Protein AF-K2B8T6-F1 (afdb_monomer)

pLDDT: mean 72.94, std 23.55, range [27.91, 97.5]

Structure (mmCIF, N/CA/C/O backbone):
data_AF-K2B8T6-F1
#
_entry.id   AF-K2B8T6-F1
#
loop_
_atom_site.group_PDB
_atom_site.id
_atom_site.type_symbol
_atom_site.label_atom_id
_atom_site.label_alt_id
_atom_site.label_comp_id
_atom_site.label_asym_id
_atom_site.label_entity_id
_atom_site.label_seq_id
_atom_site.pdbx_PDB_ins_code
_atom_site.Cartn_x
_atom_site.Cartn_y
_atom_site.Cartn_z
_atom_site.occupancy
_atom_site.B_iso_or_equiv
_atom_site.auth_seq_id
_atom_site.auth_comp_id
_atom_site.auth_asym_id
_atom_site.auth_atom_id
_atom_site.pdbx_PDB_model_num
ATOM 1 N N . MET A 1 1 ? 3.928 -25.635 109.447 1.00 56.16 1 MET A N 1
ATOM 2 C CA . MET A 1 1 ? 3.605 -24.263 108.977 1.00 56.16 1 MET A CA 1
ATOM 3 C C . MET A 1 1 ? 2.551 -24.234 107.854 1.00 56.16 1 MET A C 1
ATOM 5 O O . MET A 1 1 ? 1.618 -23.451 107.964 1.00 56.16 1 MET A O 1
ATOM 9 N N . LYS A 1 2 ? 2.599 -25.131 106.851 1.00 58.69 2 LYS A N 1
ATOM 10 C CA . LYS A 1 2 ? 1.596 -25.251 105.760 1.00 58.69 2 LYS A CA 1
ATOM 11 C C . LYS A 1 2 ? 0.134 -25.447 106.224 1.00 58.69 2 LYS A C 1
ATOM 13 O O . LYS A 1 2 ? -0.765 -24.775 105.737 1.00 58.69 2 LYS A O 1
ATOM 18 N N . GLN A 1 3 ? -0.096 -26.276 107.242 1.00 55.69 3 GLN A N 1
ATOM 19 C CA . GLN A 1 3 ? -1.447 -26.625 107.721 1.00 55.69 3 GLN A CA 1
ATOM 20 C C . GLN A 1 3 ? -2.168 -25.484 108.472 1.00 55.69 3 GLN A C 1
ATOM 22 O O . GLN A 1 3 ? -3.392 -25.459 108.568 1.00 55.69 3 GLN A O 1
ATOM 27 N N . LYS A 1 4 ? -1.417 -24.497 108.982 1.00 58.03 4 LYS A N 1
ATOM 28 C CA . LYS A 1 4 ? -1.983 -23.326 109.674 1.00 58.03 4 LYS A CA 1
ATOM 29 C C . LYS A 1 4 ? -2.443 -22.246 108.681 1.00 58.03 4 LYS A C 1
ATOM 31 O O . LYS A 1 4 ? -3.347 -21.484 108.999 1.00 58.03 4 LYS A O 1
ATOM 36 N N . ILE A 1 5 ? -1.874 -22.229 107.470 1.00 63.88 5 ILE A N 1
ATOM 37 C CA . ILE A 1 5 ? -2.234 -21.293 106.394 1.00 63.88 5 ILE A CA 1
ATOM 38 C C . ILE A 1 5 ? -3.518 -21.749 105.676 1.00 63.88 5 ILE A C 1
ATOM 40 O O . ILE A 1 5 ? -4.395 -20.925 105.423 1.00 63.88 5 ILE A O 1
ATOM 44 N N . GLU A 1 6 ? -3.714 -23.054 105.452 1.00 61.19 6 GLU A N 1
ATOM 45 C CA . GLU A 1 6 ? -4.960 -23.570 104.848 1.00 61.19 6 GLU A CA 1
ATOM 46 C C . GLU A 1 6 ? -6.202 -23.355 105.727 1.00 61.19 6 GLU A C 1
ATOM 48 O O . GLU A 1 6 ? -7.289 -23.071 105.216 1.00 61.19 6 GLU A O 1
ATOM 53 N N . ASN A 1 7 ? -6.052 -23.399 107.053 1.00 58.72 7 ASN A N 1
ATOM 54 C CA . ASN A 1 7 ? -7.167 -23.152 107.969 1.00 58.72 7 ASN A CA 1
ATOM 55 C C . ASN A 1 7 ? -7.559 -21.669 108.061 1.00 58.72 7 ASN A C 1
ATOM 57 O O . ASN A 1 7 ? -8.730 -21.368 108.289 1.00 58.72 7 ASN A O 1
ATOM 61 N N . ILE A 1 8 ? -6.635 -20.735 107.814 1.00 60.69 8 ILE A N 1
ATOM 62 C CA . ILE A 1 8 ? -6.958 -19.299 107.751 1.00 60.69 8 ILE A CA 1
ATOM 63 C C . ILE A 1 8 ? -7.673 -18.962 106.433 1.00 60.69 8 ILE A C 1
ATOM 65 O O . ILE A 1 8 ? -8.605 -18.156 106.429 1.00 60.69 8 ILE A O 1
ATOM 69 N N . LEU A 1 9 ? -7.327 -19.638 105.331 1.00 58.38 9 LEU A N 1
ATOM 70 C CA . LEU A 1 9 ? -7.997 -19.445 104.040 1.00 58.38 9 LEU A CA 1
ATOM 71 C C . LEU A 1 9 ? -9.399 -20.080 103.986 1.00 58.38 9 LEU A C 1
ATOM 73 O O . LEU A 1 9 ? -10.297 -19.508 103.369 1.00 58.38 9 LEU A O 1
ATOM 77 N N . LYS A 1 10 ? -9.645 -21.205 104.677 1.00 56.28 10 LYS A N 1
ATOM 78 C CA . LYS A 1 10 ? -10.992 -21.810 104.752 1.00 56.28 10 LYS A CA 1
ATOM 79 C C . LYS A 1 10 ? -11.953 -21.074 105.693 1.00 56.28 10 LYS A C 1
ATOM 81 O O . LYS A 1 10 ? -13.145 -21.011 105.402 1.00 56.28 10 LYS A O 1
ATOM 86 N N . LYS A 1 11 ? -11.469 -20.471 106.787 1.00 51.09 11 LYS A N 1
ATOM 87 C CA . LYS A 1 11 ? -12.343 -19.847 107.804 1.00 51.09 11 LYS A CA 1
ATOM 88 C C . LYS A 1 11 ? -12.866 -18.454 107.428 1.00 51.09 11 LYS A C 1
ATOM 90 O O . LYS A 1 11 ? -13.763 -17.943 108.087 1.00 51.09 11 LYS A O 1
ATOM 95 N N . LYS A 1 12 ? -12.375 -17.856 106.337 1.00 51.75 12 LYS A N 1
ATOM 96 C CA . LYS A 1 12 ? -12.864 -16.565 105.817 1.00 51.75 12 LYS A CA 1
ATOM 97 C C . LYS A 1 12 ? -13.976 -16.697 104.763 1.00 51.75 12 LYS A C 1
ATOM 99 O O . LYS A 1 12 ? -14.289 -15.719 104.090 1.00 51.75 12 LYS A O 1
ATOM 104 N N . LYS A 1 13 ? -14.566 -17.892 104.594 1.00 55.50 13 LYS A N 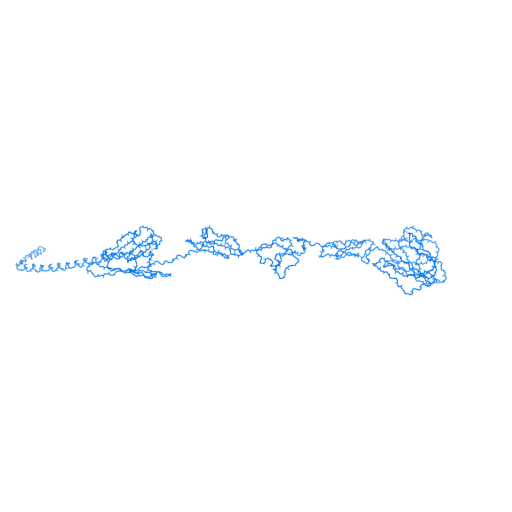1
ATOM 105 C CA . LYS A 1 13 ? -15.490 -18.205 103.485 1.00 55.50 13 LYS A CA 1
ATOM 106 C C . LYS A 1 13 ? -16.989 -18.219 103.829 1.00 55.50 13 LYS A C 1
ATOM 108 O O . LYS A 1 13 ? -17.782 -18.549 102.957 1.00 55.50 13 LYS A O 1
ATOM 113 N N . SER A 1 14 ? -17.402 -17.813 105.033 1.00 56.81 14 SER A N 1
ATOM 114 C CA . SER A 1 14 ? -18.827 -17.646 105.383 1.00 56.81 14 SER A CA 1
ATOM 115 C C . SER A 1 14 ? -19.121 -16.250 105.941 1.00 56.81 14 SER A C 1
ATOM 117 O O . SER A 1 14 ? -19.655 -16.085 107.036 1.00 56.81 14 SER A O 1
ATOM 119 N N . LEU A 1 15 ? -18.741 -15.211 105.198 1.00 60.00 15 LEU A N 1
ATOM 120 C CA . LEU A 1 15 ? -19.350 -13.899 105.399 1.00 60.00 15 LEU A CA 1
ATOM 121 C C . LEU A 1 15 ? -20.827 -14.029 105.024 1.00 60.00 15 LEU A C 1
ATOM 123 O O . LEU A 1 15 ? -21.130 -14.345 103.874 1.00 60.00 15 LEU A O 1
ATOM 127 N N . ASN A 1 16 ? -21.705 -13.832 106.013 1.00 61.41 16 ASN A N 1
ATOM 128 C CA . ASN A 1 16 ? -23.156 -13.722 105.875 1.00 61.41 16 ASN A CA 1
ATOM 129 C C . ASN A 1 16 ? -23.504 -12.892 104.637 1.00 61.41 16 ASN A C 1
ATOM 131 O O . ASN A 1 16 ? -23.511 -11.660 104.679 1.00 61.41 16 ASN A O 1
ATOM 135 N N . ARG A 1 17 ? -23.793 -13.572 103.526 1.00 63.50 17 ARG A N 1
ATOM 136 C CA . ARG A 1 17 ? -24.399 -12.936 102.367 1.00 63.50 17 ARG A CA 1
ATOM 137 C C . ARG A 1 17 ? -25.838 -12.671 102.768 1.00 63.50 17 ARG A C 1
ATOM 139 O O . ARG A 1 17 ? -2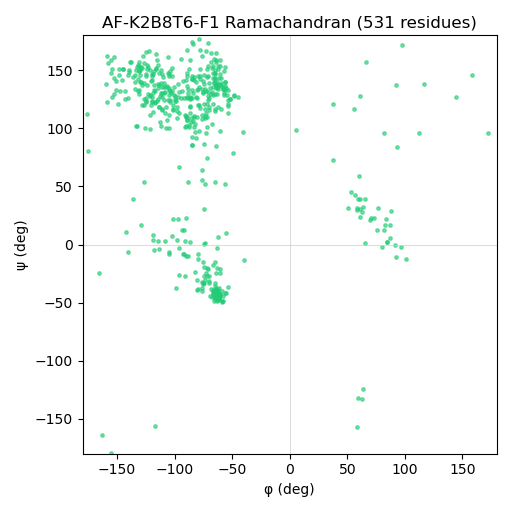6.665 -13.575 102.732 1.00 63.50 17 ARG A O 1
ATOM 146 N N . LYS A 1 18 ? -26.102 -11.450 103.232 1.00 70.06 18 LYS A N 1
ATOM 147 C CA . LYS A 1 18 ? -27.466 -10.939 103.336 1.00 70.06 18 LYS A CA 1
ATOM 148 C C . LYS A 1 18 ? -28.072 -11.104 101.943 1.00 70.06 18 LYS A C 1
ATOM 150 O O . LYS A 1 18 ? -27.550 -10.540 100.984 1.00 70.06 18 LYS A O 1
ATOM 155 N N . GLY A 1 19 ? -29.063 -11.986 101.821 1.00 78.50 19 GLY A N 1
ATOM 156 C CA . GLY A 1 19 ? -29.837 -12.100 100.592 1.00 78.50 19 GLY A CA 1
ATOM 157 C C . GLY A 1 19 ? -30.457 -10.744 100.276 1.00 78.50 19 GLY A C 1
ATOM 158 O O . GLY A 1 19 ? -30.733 -9.967 101.191 1.00 78.50 19 GLY A O 1
ATOM 159 N N . PHE A 1 20 ? -30.634 -10.454 98.992 1.00 82.88 20 PHE A N 1
ATOM 160 C CA . PHE A 1 20 ? -31.332 -9.247 98.572 1.00 82.88 20 PHE A CA 1
ATOM 161 C C . PHE A 1 20 ? -32.743 -9.249 99.158 1.00 82.88 20 PHE A C 1
ATOM 163 O O . PHE A 1 20 ? -33.442 -10.266 99.124 1.00 82.88 20 PHE A O 1
ATOM 170 N N . SER A 1 21 ? -33.148 -8.115 99.712 1.00 88.94 21 SER A N 1
ATOM 171 C CA . SER A 1 21 ? -34.533 -7.902 100.099 1.00 88.94 21 SER A CA 1
ATOM 172 C C . SER A 1 21 ? -35.421 -7.908 98.847 1.00 88.94 21 SER A C 1
ATOM 174 O O . SER A 1 21 ? -34.989 -7.547 97.751 1.00 88.94 21 SER A O 1
ATOM 176 N N . LEU A 1 22 ? -36.677 -8.330 98.995 1.00 88.75 22 LEU A N 1
ATOM 177 C CA . LEU A 1 22 ? -37.644 -8.375 97.891 1.00 88.75 22 LEU A CA 1
ATOM 178 C C . LEU A 1 22 ? -37.806 -7.024 97.145 1.00 88.75 22 LEU A C 1
ATOM 180 O O . LEU A 1 22 ? -37.933 -7.040 95.921 1.00 88.75 22 LEU A O 1
ATOM 184 N N . PRO A 1 23 ? -37.752 -5.850 97.811 1.00 91.94 23 PRO A N 1
ATOM 185 C CA . PRO A 1 23 ? -37.731 -4.564 97.114 1.00 91.94 23 PRO A CA 1
ATOM 186 C C . PRO A 1 23 ? -36.482 -4.354 96.243 1.00 91.94 23 PRO A C 1
ATOM 188 O O . PRO A 1 23 ? -36.596 -3.836 95.135 1.00 91.94 23 PRO A O 1
ATOM 191 N N . GLU A 1 24 ? -35.299 -4.779 96.700 1.00 91.44 24 GLU A N 1
ATOM 192 C CA . GLU A 1 24 ? -34.047 -4.643 95.936 1.00 91.44 24 GLU A CA 1
ATOM 193 C C . GLU A 1 24 ? -34.061 -5.502 94.668 1.00 91.44 24 GLU A C 1
ATOM 195 O O . GLU A 1 24 ? -33.614 -5.044 93.615 1.00 91.44 24 GLU A O 1
ATOM 200 N N . THR A 1 25 ? -34.611 -6.720 94.726 1.00 94.00 25 THR A N 1
ATOM 201 C CA . THR A 1 25 ? -34.745 -7.565 93.529 1.00 94.00 25 THR A CA 1
ATOM 202 C C . THR A 1 25 ? -35.752 -6.996 92.534 1.00 94.00 25 THR A C 1
ATOM 204 O O . THR A 1 25 ? -35.485 -7.025 91.334 1.00 94.00 25 THR A O 1
ATOM 207 N N . LEU A 1 26 ? -36.867 -6.423 92.997 1.00 94.69 26 LEU A N 1
ATOM 208 C CA . LEU A 1 26 ? -37.862 -5.802 92.117 1.00 94.69 26 LEU A CA 1
ATOM 209 C C . LEU A 1 26 ? -37.284 -4.577 91.392 1.00 94.69 26 LEU A C 1
ATOM 211 O O . LEU A 1 26 ? -37.429 -4.457 90.174 1.00 94.69 26 LEU A O 1
ATOM 215 N N . VAL A 1 27 ? -36.558 -3.713 92.110 1.00 95.75 27 VAL A N 1
ATOM 216 C CA . VAL A 1 27 ? -35.866 -2.559 91.511 1.00 95.75 27 VAL A CA 1
ATOM 217 C C . VAL A 1 27 ? -34.788 -3.012 90.523 1.00 95.75 27 VAL A C 1
ATOM 219 O O . VAL A 1 27 ? -34.695 -2.458 89.428 1.00 95.75 27 VAL A O 1
ATOM 222 N N . ALA A 1 28 ? -34.012 -4.050 90.850 1.00 95.88 28 ALA A N 1
ATOM 223 C CA . ALA A 1 28 ? -32.997 -4.584 89.943 1.00 95.88 28 ALA A CA 1
ATOM 224 C C . ALA A 1 28 ? -33.604 -5.136 88.640 1.00 95.88 28 ALA A C 1
ATOM 226 O O . ALA A 1 28 ? -33.076 -4.866 87.562 1.00 95.88 28 ALA A O 1
ATOM 227 N N . ILE A 1 29 ? -34.731 -5.854 88.719 1.00 95.69 29 ILE A N 1
ATOM 228 C CA . ILE A 1 29 ? -35.446 -6.370 87.540 1.00 95.69 29 ILE A CA 1
ATOM 229 C C . ILE A 1 29 ? -35.989 -5.220 86.683 1.00 95.69 29 ILE A C 1
ATOM 231 O O . ILE A 1 29 ? -35.890 -5.280 85.458 1.00 95.69 29 ILE A O 1
ATOM 235 N N . LEU A 1 30 ? -36.525 -4.163 87.303 1.00 96.06 30 LEU A N 1
ATOM 236 C CA . LEU A 1 30 ? -37.024 -2.988 86.584 1.00 96.06 30 LEU A CA 1
ATOM 237 C C . LEU A 1 30 ? -35.898 -2.241 85.854 1.00 96.06 30 LEU A C 1
ATOM 239 O O . LEU A 1 30 ? -36.034 -1.914 84.680 1.00 96.06 30 LEU A O 1
ATOM 243 N N . ILE A 1 31 ? -34.765 -1.997 86.518 1.00 96.38 31 ILE A N 1
ATOM 244 C CA . ILE A 1 31 ? -33.615 -1.335 85.884 1.00 96.38 31 ILE A CA 1
ATOM 245 C C . ILE A 1 31 ? -33.075 -2.201 84.742 1.00 96.38 31 ILE A C 1
ATOM 247 O O . ILE A 1 31 ? -32.832 -1.702 83.644 1.00 96.38 31 ILE A O 1
ATOM 251 N N . PHE A 1 32 ? -32.923 -3.505 84.976 1.00 96.50 32 PHE A N 1
ATOM 252 C CA . PHE A 1 32 ? -32.429 -4.430 83.963 1.00 96.50 32 PHE A CA 1
ATOM 253 C C . PHE A 1 32 ? -33.354 -4.505 82.743 1.00 96.50 32 PHE A C 1
ATOM 255 O O . PHE A 1 32 ? -32.864 -4.494 81.615 1.00 96.50 32 PHE A O 1
ATOM 262 N N . SER A 1 33 ? -34.677 -4.528 82.938 1.00 97.50 33 SER A N 1
ATOM 263 C CA . SER A 1 33 ? -35.637 -4.567 81.829 1.00 97.50 33 SER A CA 1
ATOM 264 C C . SER A 1 33 ? -35.618 -3.279 81.002 1.00 97.50 33 SER A C 1
ATOM 266 O O . SER A 1 33 ? -35.634 -3.351 79.771 1.00 97.50 33 SER A O 1
ATOM 268 N N . ILE A 1 34 ? -35.483 -2.111 81.640 1.00 96.44 34 ILE A N 1
ATOM 269 C CA . ILE A 1 34 ? -35.332 -0.824 80.943 1.00 96.44 34 ILE A CA 1
ATOM 270 C C . ILE A 1 34 ? -34.034 -0.805 80.126 1.00 96.44 34 ILE A C 1
ATOM 272 O O . ILE A 1 34 ? -34.067 -0.494 78.935 1.00 96.44 34 ILE A O 1
ATOM 276 N N . VAL A 1 35 ? -32.904 -1.196 80.726 1.00 96.94 35 VAL A N 1
ATOM 277 C CA . VAL A 1 35 ? -31.603 -1.240 80.034 1.00 96.94 35 VAL A CA 1
ATOM 278 C C . VAL A 1 35 ? -31.638 -2.219 78.859 1.00 96.94 35 VAL A C 1
ATOM 280 O O . VAL A 1 35 ? -31.208 -1.869 77.761 1.00 96.94 35 VAL A O 1
ATOM 283 N N . MET A 1 36 ? -32.203 -3.416 79.040 1.00 95.69 36 MET A N 1
ATOM 284 C CA . MET A 1 36 ? -32.330 -4.397 77.957 1.00 95.69 36 MET A CA 1
ATOM 285 C C . MET A 1 36 ? -33.247 -3.917 76.831 1.00 95.69 36 MET A C 1
ATOM 287 O O . MET A 1 36 ? -32.951 -4.161 75.660 1.00 95.69 36 MET A O 1
ATOM 291 N N . THR A 1 37 ? -34.312 -3.181 77.153 1.00 95.88 37 THR A N 1
ATOM 292 C CA . THR A 1 37 ? -35.194 -2.576 76.144 1.00 95.88 37 THR A CA 1
ATOM 293 C C . THR A 1 37 ? -34.458 -1.496 75.346 1.00 95.88 37 THR A C 1
ATOM 295 O O . THR A 1 37 ? -34.530 -1.488 74.117 1.00 95.88 37 THR A O 1
ATOM 298 N N . MET A 1 38 ? -33.683 -0.632 76.012 1.00 95.81 38 MET A N 1
ATOM 299 C CA . MET A 1 38 ? -32.865 0.391 75.346 1.00 95.81 38 MET A CA 1
ATOM 300 C C . MET A 1 38 ? -31.781 -0.223 74.447 1.00 95.81 38 MET A C 1
ATOM 302 O O . MET A 1 38 ? -31.619 0.203 73.304 1.00 95.81 38 MET A O 1
ATOM 306 N N . LEU A 1 39 ? -31.070 -1.252 74.923 1.00 95.81 39 LEU A N 1
ATOM 307 C CA . LEU A 1 39 ? -30.056 -1.960 74.131 1.00 95.81 39 LEU A CA 1
ATOM 308 C C . LEU A 1 39 ? -30.671 -2.651 72.909 1.00 95.81 39 LEU A C 1
ATOM 310 O O . LEU A 1 39 ? -30.127 -2.549 71.809 1.00 95.81 39 LEU A O 1
ATOM 314 N N . SER A 1 40 ? -31.828 -3.294 73.080 1.00 95.69 40 SER A N 1
ATOM 315 C CA . SER A 1 40 ? -32.547 -3.953 71.983 1.00 95.69 40 SER A CA 1
ATOM 316 C C . SER A 1 40 ? -33.012 -2.947 70.926 1.00 95.69 40 SER A C 1
ATOM 318 O O . SER A 1 40 ? -32.866 -3.201 69.731 1.00 95.69 40 SER A O 1
ATOM 320 N N . GLY A 1 41 ? -33.511 -1.778 71.348 1.00 95.06 41 GLY A N 1
ATOM 321 C CA . GLY A 1 41 ? -33.897 -0.693 70.443 1.00 95.06 41 GLY A CA 1
ATOM 322 C C . GLY A 1 41 ? -32.718 -0.158 69.623 1.00 95.06 41 GLY A C 1
ATOM 323 O O . GLY A 1 41 ? -32.814 -0.046 68.398 1.00 95.06 41 GLY A O 1
ATOM 324 N N . SER A 1 42 ? -31.581 0.098 70.275 1.00 94.25 42 SER A N 1
ATOM 325 C CA . SER A 1 42 ? -30.350 0.541 69.606 1.00 94.25 42 SER A CA 1
ATOM 326 C C . SER A 1 42 ? -29.827 -0.498 68.613 1.00 94.25 42 SER A C 1
ATOM 328 O O . SER A 1 42 ? -29.474 -0.151 67.485 1.00 94.25 42 SER A O 1
ATOM 330 N N . PHE A 1 43 ? -29.833 -1.780 68.989 1.00 95.62 43 PHE A N 1
ATOM 331 C CA . PHE A 1 43 ? -29.390 -2.865 68.114 1.00 95.62 43 PHE A CA 1
ATOM 332 C C . PHE A 1 43 ? -30.304 -3.037 66.894 1.00 95.62 43 PHE A C 1
ATOM 334 O O . PHE A 1 43 ? -29.815 -3.189 65.777 1.00 95.62 43 PHE A O 1
ATOM 341 N N . ALA A 1 44 ? -31.625 -2.933 67.067 1.00 94.81 44 ALA A N 1
ATOM 342 C CA . ALA A 1 44 ? -32.572 -2.986 65.954 1.00 94.81 44 ALA A CA 1
ATOM 343 C C . ALA A 1 44 ? -32.368 -1.829 64.958 1.00 94.81 44 ALA A C 1
ATOM 345 O O . ALA A 1 44 ? -32.453 -2.036 63.747 1.00 94.81 44 ALA A O 1
ATOM 346 N N . SER A 1 45 ? -32.069 -0.622 65.450 1.00 92.44 45 SER A N 1
ATOM 347 C CA . SER A 1 45 ? -31.727 0.526 64.600 1.00 92.44 45 SER A CA 1
ATOM 348 C C . SER A 1 45 ? -30.420 0.291 63.834 1.00 92.44 45 SER A C 1
ATOM 350 O O . SER A 1 45 ? -30.381 0.442 62.612 1.00 92.44 45 SER A O 1
ATOM 352 N N . PHE A 1 46 ? -29.378 -0.179 64.528 1.00 94.81 46 PHE A N 1
ATOM 353 C CA . PHE A 1 46 ? -28.093 -0.525 63.919 1.00 94.81 46 PHE A CA 1
ATOM 354 C C . PHE A 1 46 ? -28.241 -1.586 62.820 1.00 94.81 46 PHE A C 1
ATOM 356 O O . PHE A 1 46 ? -27.701 -1.415 61.730 1.00 94.81 46 PHE A O 1
ATOM 363 N N . LEU A 1 47 ? -29.027 -2.642 63.057 1.00 94.81 47 LEU A N 1
ATOM 364 C CA . LEU A 1 47 ? -29.290 -3.674 62.053 1.00 94.81 47 LEU A CA 1
ATOM 365 C C . LEU A 1 47 ? -30.007 -3.122 60.817 1.00 94.81 47 LEU A C 1
ATOM 367 O O . LEU A 1 47 ? -29.647 -3.493 59.704 1.00 94.81 47 LEU A O 1
ATOM 371 N N . LYS A 1 48 ? -30.988 -2.222 60.981 1.00 91.75 48 LYS A N 1
ATOM 372 C CA . LYS A 1 48 ? -31.670 -1.585 59.840 1.00 91.75 48 LYS A CA 1
ATOM 373 C C . LYS A 1 48 ? -30.701 -0.772 58.987 1.00 91.75 48 LYS A C 1
ATOM 375 O O . LYS A 1 48 ? -30.726 -0.898 57.765 1.00 91.75 48 LYS A O 1
ATOM 380 N N . VAL A 1 49 ? -29.838 0.020 59.626 1.00 90.69 49 VAL A N 1
ATOM 381 C CA . VAL A 1 49 ? -28.800 0.795 58.931 1.00 90.69 49 VAL A CA 1
ATOM 382 C C . VAL A 1 49 ? -27.805 -0.138 58.240 1.00 90.69 49 VAL A C 1
ATOM 384 O O . VAL A 1 49 ? -27.498 0.064 57.073 1.00 90.69 49 VAL A O 1
ATOM 387 N N . HIS A 1 50 ? -27.362 -1.205 58.908 1.00 93.38 50 HIS A N 1
ATOM 388 C CA . HIS A 1 50 ? -26.417 -2.163 58.336 1.00 93.38 50 HIS A CA 1
ATOM 389 C C . HIS A 1 50 ? -26.991 -2.928 57.134 1.00 93.38 50 HIS A C 1
ATOM 391 O O . HIS A 1 50 ? -26.290 -3.134 56.147 1.00 93.38 50 HIS A O 1
ATOM 397 N N . ILE A 1 51 ? -28.268 -3.325 57.182 1.00 91.19 51 ILE A N 1
ATOM 398 C CA . ILE A 1 51 ? -28.949 -3.967 56.048 1.00 91.19 51 ILE A CA 1
ATOM 399 C C . ILE A 1 51 ? -29.067 -2.990 54.873 1.00 91.19 51 ILE A C 1
ATOM 401 O O . ILE A 1 51 ? -28.772 -3.372 53.744 1.00 91.19 51 ILE A O 1
ATOM 405 N N . ALA A 1 52 ? -29.458 -1.737 55.131 1.00 89.69 52 ALA A N 1
ATOM 406 C CA . ALA A 1 52 ? -29.544 -0.713 54.092 1.00 89.69 52 ALA A CA 1
ATOM 407 C C . ALA A 1 52 ? -28.176 -0.444 53.442 1.00 89.69 52 ALA A C 1
ATOM 409 O O . ALA A 1 52 ? -28.081 -0.396 52.219 1.00 89.69 52 ALA A O 1
ATOM 410 N N . GLU A 1 53 ? -27.114 -0.355 54.244 1.00 90.94 53 GLU A N 1
ATOM 411 C CA . GLU A 1 53 ? -25.754 -0.147 53.745 1.00 90.94 53 GLU A CA 1
ATOM 412 C C . GLU A 1 53 ? -25.242 -1.345 52.939 1.00 90.94 53 GLU A C 1
ATOM 414 O O . GLU A 1 53 ? -24.663 -1.175 51.871 1.00 90.94 53 GLU A O 1
ATOM 419 N N . LYS A 1 54 ? -25.522 -2.574 53.385 1.00 93.56 54 LYS A N 1
ATOM 420 C CA . LYS A 1 54 ? -25.157 -3.794 52.650 1.00 93.56 54 LYS A CA 1
ATOM 421 C C . LYS A 1 54 ? -25.873 -3.895 51.301 1.00 93.56 5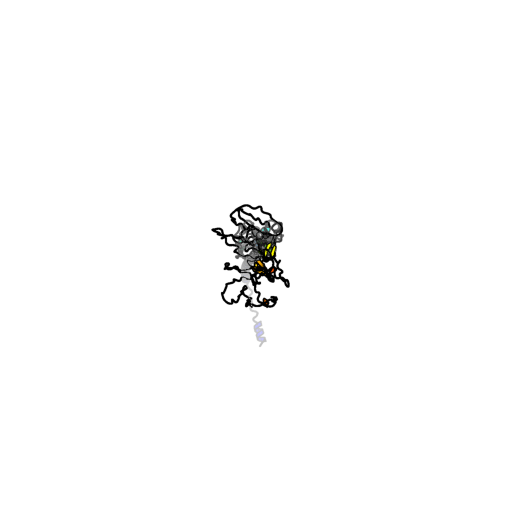4 LYS A C 1
ATOM 423 O O . LYS A 1 54 ? -25.287 -4.350 50.320 1.00 93.56 54 LYS A O 1
ATOM 428 N N . ASN A 1 55 ? -27.132 -3.476 51.253 1.00 90.50 55 ASN A N 1
ATOM 429 C CA . ASN A 1 55 ? -27.905 -3.395 50.021 1.00 90.50 55 ASN A CA 1
ATOM 430 C C . ASN A 1 55 ? -27.307 -2.340 49.076 1.00 90.50 55 ASN A C 1
ATOM 432 O O . ASN A 1 55 ? -26.980 -2.660 47.938 1.00 90.50 55 ASN A O 1
ATOM 436 N N . ASN A 1 56 ? -27.022 -1.134 49.578 1.00 90.12 56 ASN A N 1
ATOM 437 C CA . ASN A 1 56 ? -26.321 -0.094 48.816 1.00 90.12 56 ASN A CA 1
ATOM 438 C C . ASN A 1 56 ? -24.963 -0.576 48.280 1.00 90.12 56 ASN A C 1
ATOM 440 O O . ASN A 1 56 ? -24.634 -0.320 47.123 1.00 90.12 56 ASN A O 1
ATOM 444 N N . GLN A 1 57 ? -24.193 -1.317 49.079 1.00 94.25 57 GLN A N 1
ATOM 445 C CA . GLN A 1 57 ? -22.926 -1.903 48.649 1.00 94.25 57 GLN A CA 1
ATOM 446 C C . GLN A 1 57 ? -23.128 -2.896 47.497 1.00 94.25 57 GLN A C 1
ATOM 448 O O . GLN A 1 57 ? -22.445 -2.806 46.481 1.00 94.25 57 GLN A O 1
ATOM 453 N N . LYS A 1 58 ? -24.095 -3.812 47.613 1.00 93.94 58 LYS A N 1
ATOM 454 C CA . LYS A 1 58 ? -24.409 -4.774 46.548 1.00 93.94 58 LYS A CA 1
ATOM 455 C C . LYS A 1 58 ? -24.865 -4.069 45.265 1.00 93.94 58 LYS A C 1
ATOM 457 O O . LYS A 1 58 ? -24.508 -4.493 44.165 1.00 93.94 58 LYS A O 1
ATOM 462 N N . ALA A 1 59 ? -25.627 -2.986 45.401 1.00 92.50 59 ALA A N 1
ATOM 463 C CA . ALA A 1 59 ? -26.034 -2.144 44.286 1.00 92.50 59 ALA A CA 1
ATOM 464 C C . ALA A 1 59 ? -24.838 -1.518 43.568 1.00 92.50 59 ALA A C 1
ATOM 466 O O . ALA A 1 59 ? -24.747 -1.564 42.340 1.00 92.50 59 ALA A O 1
ATOM 467 N N . LEU A 1 60 ? -23.908 -0.976 44.353 1.00 95.19 60 LEU A N 1
ATOM 468 C CA . LEU A 1 60 ? -22.683 -0.360 43.870 1.00 95.19 60 LEU A CA 1
ATOM 469 C C . LEU A 1 60 ? -21.788 -1.379 43.155 1.00 95.19 60 LEU A C 1
ATOM 471 O O . LEU A 1 60 ? -21.299 -1.094 42.066 1.00 95.19 60 LEU A O 1
ATOM 475 N N . GLU A 1 61 ? -21.622 -2.575 43.723 1.00 96.50 61 GLU A N 1
ATOM 476 C CA . GLU A 1 61 ? -20.857 -3.675 43.123 1.00 96.50 61 GLU A CA 1
ATOM 477 C C . GLU A 1 61 ? -21.457 -4.107 41.775 1.00 96.50 61 GLU A C 1
ATOM 479 O O . GLU A 1 61 ? -20.727 -4.276 40.798 1.00 96.50 61 GLU A O 1
ATOM 484 N N . GLY A 1 62 ? -22.788 -4.216 41.684 1.00 95.38 62 GLY A N 1
ATOM 485 C CA . GLY A 1 62 ? -23.481 -4.522 40.429 1.00 95.38 62 GLY A CA 1
ATOM 486 C C . GLY A 1 62 ? -23.299 -3.436 39.363 1.00 95.38 62 GLY A C 1
ATOM 487 O O . GLY A 1 62 ? -23.023 -3.741 38.202 1.00 95.38 62 GLY A O 1
ATOM 488 N N . ALA A 1 63 ? -23.390 -2.164 39.754 1.00 96.56 63 ALA A N 1
ATOM 489 C CA . ALA A 1 63 ? -23.162 -1.039 38.851 1.00 96.56 63 ALA A CA 1
ATOM 490 C C . ALA A 1 63 ? -21.699 -0.960 38.379 1.00 96.56 63 ALA A C 1
ATOM 492 O O . ALA A 1 63 ? -21.446 -0.757 37.193 1.00 96.56 63 ALA A O 1
ATOM 493 N N . GLN A 1 64 ? -20.730 -1.180 39.273 1.00 97.19 64 GLN A N 1
ATOM 494 C CA . GLN A 1 64 ? -19.306 -1.239 38.926 1.00 97.19 64 GLN A CA 1
ATOM 495 C C . GLN A 1 64 ? -18.992 -2.408 37.992 1.00 97.19 64 GLN A C 1
ATOM 497 O O . GLN A 1 64 ? -18.229 -2.242 37.041 1.00 97.19 64 GLN A O 1
ATOM 502 N N . TYR A 1 65 ? -19.595 -3.577 38.219 1.00 97.38 65 TYR A N 1
ATOM 503 C CA . TYR A 1 65 ? -19.468 -4.718 37.315 1.00 97.38 65 TYR A CA 1
ATOM 504 C C . TYR A 1 65 ? -19.956 -4.371 35.902 1.00 97.38 65 TYR A C 1
ATOM 506 O O . TYR A 1 65 ? -19.227 -4.591 34.932 1.00 97.38 65 TYR A O 1
ATOM 514 N N . ALA A 1 66 ? -21.146 -3.771 35.787 1.00 97.00 66 ALA A N 1
ATOM 515 C CA . ALA A 1 66 ? -21.693 -3.345 34.503 1.00 97.00 66 ALA A CA 1
ATOM 516 C C . ALA A 1 66 ? -20.798 -2.301 33.817 1.00 97.00 66 ALA A C 1
ATOM 518 O O . ALA A 1 66 ? -20.468 -2.469 32.645 1.00 97.00 66 ALA A O 1
ATOM 519 N N . LEU A 1 67 ? -20.333 -1.277 34.544 1.00 96.88 67 LEU A N 1
ATOM 520 C CA . LEU A 1 67 ? -19.427 -0.255 34.007 1.00 96.88 67 LEU A CA 1
ATOM 521 C C . LEU A 1 67 ? -18.102 -0.847 33.514 1.00 96.88 67 LEU A C 1
ATOM 523 O O . LEU A 1 67 ? -17.677 -0.523 32.409 1.00 96.88 67 LEU A O 1
ATOM 527 N N . ASN A 1 68 ? -17.482 -1.750 34.277 1.00 97.12 68 ASN A N 1
ATOM 528 C CA . ASN A 1 68 ? -16.238 -2.412 33.874 1.00 97.12 68 ASN A CA 1
ATOM 529 C C . ASN A 1 68 ? -16.427 -3.267 32.612 1.00 97.12 68 ASN A C 1
ATOM 531 O O . ASN A 1 68 ? -15.557 -3.302 31.738 1.00 97.12 68 ASN A O 1
ATOM 535 N N . LEU A 1 69 ? -17.567 -3.956 32.497 1.00 96.25 69 LEU A N 1
ATOM 536 C CA . LEU A 1 69 ? -17.896 -4.737 31.307 1.00 96.25 69 LEU A CA 1
ATOM 537 C C . LEU A 1 69 ? -18.134 -3.835 30.088 1.00 96.25 69 LEU A C 1
ATOM 539 O O . LEU A 1 69 ? -17.593 -4.111 29.014 1.00 96.25 69 LEU A O 1
ATOM 543 N N . MET A 1 70 ? -18.897 -2.750 30.257 1.00 95.38 70 MET A N 1
ATOM 544 C CA . MET A 1 70 ? -19.127 -1.746 29.216 1.00 95.38 70 MET A CA 1
ATOM 545 C C . MET A 1 70 ? -17.807 -1.135 28.751 1.00 95.38 70 MET A C 1
ATOM 547 O O . MET A 1 70 ? -17.528 -1.123 27.557 1.00 95.38 70 MET A O 1
ATOM 551 N N . GLU A 1 71 ? -16.957 -0.702 29.682 1.00 95.50 71 GLU A N 1
ATOM 552 C CA . GLU A 1 71 ? -15.648 -0.119 29.394 1.00 95.50 71 GLU A CA 1
ATOM 553 C C . GLU A 1 71 ? -14.762 -1.077 28.590 1.00 95.50 71 GLU A C 1
ATOM 555 O O . GLU A 1 71 ? -14.195 -0.692 27.565 1.00 95.50 71 GLU A O 1
ATOM 560 N N . LYS A 1 72 ? -14.661 -2.339 29.025 1.00 94.81 72 LYS A N 1
ATOM 561 C CA . LYS A 1 72 ? -13.850 -3.352 28.341 1.00 94.81 72 LYS A CA 1
ATOM 562 C C . LYS A 1 72 ? -14.328 -3.584 26.911 1.00 94.81 72 LYS A C 1
ATOM 564 O O . LYS A 1 72 ? -13.499 -3.660 26.008 1.00 94.81 72 LYS A O 1
ATOM 569 N N . THR A 1 73 ? -15.639 -3.676 26.721 1.00 94.12 73 THR A N 1
ATOM 570 C CA . THR A 1 73 ? -16.248 -3.924 25.410 1.00 94.12 73 THR A CA 1
ATOM 571 C C . THR A 1 73 ? -16.074 -2.711 24.498 1.00 94.12 73 THR A C 1
ATOM 573 O O . THR A 1 73 ? -15.646 -2.837 23.356 1.00 94.12 73 THR A O 1
ATOM 576 N N . ILE A 1 74 ? -16.303 -1.506 25.015 1.00 93.50 74 ILE A N 1
ATOM 577 C CA . ILE A 1 74 ? -16.133 -0.246 24.284 1.00 93.50 74 ILE A CA 1
ATOM 578 C C . ILE A 1 74 ? -14.694 -0.067 23.780 1.00 93.50 74 ILE A C 1
ATOM 580 O O . ILE A 1 74 ? -14.496 0.351 22.642 1.00 93.50 74 ILE A O 1
ATOM 584 N N . ARG A 1 75 ? -13.677 -0.435 24.574 1.00 91.62 75 ARG A N 1
ATOM 585 C CA . ARG A 1 75 ? -12.257 -0.331 24.176 1.00 91.62 75 ARG A CA 1
ATOM 586 C C . ARG A 1 75 ? -11.896 -1.161 22.935 1.00 91.62 75 ARG A C 1
ATOM 588 O O . ARG A 1 75 ? -10.865 -0.896 22.318 1.00 91.62 75 ARG A O 1
ATOM 595 N N . THR A 1 76 ? -12.676 -2.181 22.581 1.00 91.19 76 THR A N 1
ATOM 596 C CA . THR A 1 76 ? -12.446 -3.027 21.393 1.00 91.19 76 THR A CA 1
ATOM 597 C C . THR A 1 76 ? -13.459 -2.793 20.279 1.00 91.19 76 THR A C 1
ATOM 599 O O . THR A 1 76 ? -13.393 -3.460 19.245 1.00 91.19 76 THR A O 1
ATOM 602 N N . SER A 1 77 ? -14.368 -1.837 20.460 1.00 91.25 77 SER A N 1
ATOM 603 C CA . SER A 1 77 ? -15.527 -1.674 19.593 1.00 91.25 77 SER A CA 1
ATOM 604 C C . SER A 1 77 ? -15.515 -0.361 18.821 1.00 91.25 77 SER A C 1
ATOM 606 O O . SER A 1 77 ? -14.866 0.608 19.214 1.00 91.25 77 SER A O 1
ATOM 608 N N . VAL A 1 78 ? -16.266 -0.331 17.723 1.00 88.62 78 VAL A N 1
ATOM 609 C CA . VAL A 1 78 ? -16.659 0.906 17.033 1.00 88.62 78 VAL A CA 1
ATOM 610 C C . VAL A 1 78 ? -18.016 1.340 17.582 1.00 88.62 78 VAL A C 1
ATOM 612 O O . VAL A 1 78 ? -18.857 0.482 17.839 1.00 88.62 78 VAL A O 1
ATOM 615 N N . LEU A 1 79 ? -18.243 2.639 17.790 1.00 87.44 79 LEU A N 1
ATOM 616 C CA . LEU A 1 79 ? -19.535 3.174 18.239 1.00 87.44 79 LEU A CA 1
ATOM 617 C C . LEU A 1 79 ? -20.201 3.951 17.110 1.00 87.44 79 LEU A C 1
ATOM 619 O O . LEU A 1 79 ? -19.525 4.634 16.344 1.00 87.44 79 LEU A O 1
ATOM 623 N N . SER A 1 80 ? -21.528 3.867 17.039 1.00 82.62 80 SER A N 1
ATOM 624 C CA . SER A 1 80 ? -22.313 4.608 16.055 1.00 82.62 80 SER A CA 1
ATOM 625 C C . SER A 1 80 ? -22.767 5.913 16.688 1.00 82.62 80 SER A C 1
ATOM 627 O O . SER A 1 80 ? -23.272 5.920 17.812 1.00 82.62 80 SER A O 1
ATOM 629 N N . THR A 1 81 ? -22.588 7.022 15.976 1.00 76.75 81 THR A N 1
ATOM 630 C CA . THR A 1 81 ? -23.088 8.331 16.398 1.00 76.75 81 THR A CA 1
ATOM 631 C C . THR A 1 81 ? -24.169 8.782 15.433 1.00 76.75 81 THR A C 1
ATOM 633 O O . THR A 1 81 ? -23.892 9.018 14.257 1.00 76.75 81 THR A O 1
ATOM 636 N N . THR A 1 82 ? -25.387 8.972 15.919 1.00 65.12 82 THR A N 1
ATOM 637 C CA . THR A 1 82 ? -26.446 9.633 15.158 1.00 65.12 82 THR A CA 1
ATOM 638 C C . THR A 1 82 ? -26.215 11.145 15.282 1.00 65.12 82 THR A C 1
ATOM 640 O O . THR A 1 82 ? -26.392 11.699 16.362 1.00 65.12 82 THR A O 1
ATOM 643 N N . ASN A 1 83 ? -25.802 11.819 14.200 1.00 61.59 83 ASN A N 1
ATOM 644 C CA . ASN A 1 83 ? -25.589 13.283 14.095 1.00 61.59 83 ASN A CA 1
ATOM 645 C C . ASN A 1 83 ? -24.201 13.847 14.479 1.00 61.59 83 ASN A C 1
ATOM 647 O O . ASN A 1 83 ? -24.075 15.017 14.831 1.00 61.59 83 ASN A O 1
ATOM 651 N N . GLY A 1 84 ? -23.137 13.056 14.325 1.00 57.59 84 GLY A N 1
ATOM 652 C CA . GLY A 1 84 ? -21.837 13.597 13.903 1.00 57.59 84 GLY A CA 1
ATOM 653 C C . GLY A 1 84 ? -20.979 14.371 14.911 1.00 57.59 84 GLY A C 1
ATOM 654 O O . GLY A 1 84 ? -20.017 14.994 14.475 1.00 57.59 84 GLY A O 1
ATOM 655 N N . SER A 1 85 ? -21.245 14.376 16.223 1.00 58.34 85 SER A N 1
ATOM 656 C CA . SER A 1 85 ? -20.210 14.850 17.180 1.00 58.34 85 SER A CA 1
ATOM 657 C C . SER A 1 85 ? -20.419 14.520 18.657 1.00 58.34 85 SER A C 1
ATOM 659 O O . SER A 1 85 ? -19.423 14.433 19.373 1.00 58.34 85 SER A O 1
ATOM 661 N N . THR A 1 86 ? -21.651 14.288 19.121 1.00 59.91 86 THR A N 1
ATOM 662 C CA . THR A 1 86 ? -21.906 14.012 20.546 1.00 59.91 86 THR A CA 1
ATOM 663 C C . THR A 1 86 ? -22.698 12.721 20.721 1.00 59.91 86 THR A C 1
ATOM 665 O O . THR A 1 86 ? -23.817 12.591 20.227 1.00 59.91 86 THR A O 1
ATOM 668 N N . LEU A 1 87 ? -22.120 11.758 21.443 1.00 64.38 87 LEU A N 1
ATOM 669 C CA . LEU A 1 87 ? -22.843 10.581 21.927 1.00 64.38 87 LEU A CA 1
ATOM 670 C C . LEU A 1 87 ? -23.748 11.021 23.079 1.00 64.38 87 LEU A C 1
ATOM 672 O O . LEU A 1 87 ? -23.251 11.331 24.156 1.00 64.38 87 LEU A O 1
ATOM 676 N N . VAL A 1 88 ? -25.064 11.049 22.867 1.00 58.09 88 VAL A N 1
ATOM 677 C CA . VAL A 1 88 ? -26.032 11.354 23.930 1.00 58.09 88 VAL A CA 1
ATOM 678 C C . VAL A 1 88 ? -26.996 10.183 24.077 1.00 58.09 88 VAL A C 1
ATOM 680 O O . VAL A 1 88 ? -27.651 9.793 23.111 1.00 58.09 88 VAL A O 1
ATOM 683 N N . PHE A 1 89 ? -27.178 9.686 25.305 1.00 59.66 89 PHE A N 1
ATOM 684 C CA . PHE A 1 89 ? -28.211 8.694 25.670 1.00 59.66 89 PHE A CA 1
ATOM 685 C C . PHE A 1 89 ? -29.666 9.173 25.458 1.00 59.66 89 PHE A C 1
ATOM 687 O O . PHE A 1 89 ? -30.609 8.479 25.821 1.00 59.66 89 PHE A O 1
ATOM 694 N N . ALA A 1 90 ? -29.866 10.349 24.865 1.00 47.50 90 ALA A N 1
ATOM 695 C CA . ALA A 1 90 ? -31.165 10.962 24.607 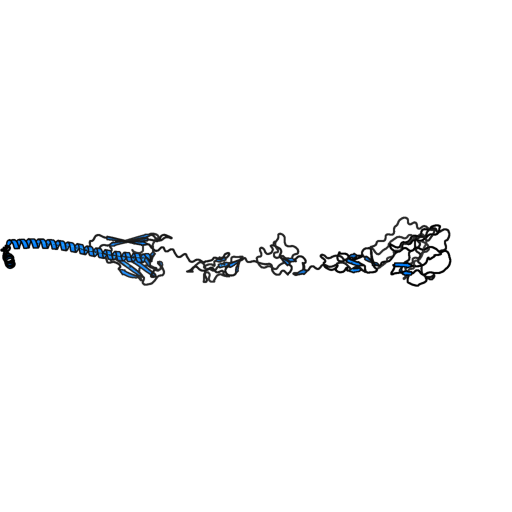1.00 47.50 90 ALA A CA 1
ATOM 696 C C . ALA A 1 90 ? -31.493 11.085 23.102 1.00 47.50 90 ALA A C 1
ATOM 698 O O . ALA A 1 90 ? -32.525 11.650 22.750 1.00 47.50 90 ALA A O 1
ATOM 699 N N . GLY A 1 91 ? -30.623 10.587 22.211 1.00 47.16 91 GLY A N 1
ATOM 700 C CA . GLY A 1 91 ? -30.811 10.630 20.755 1.00 47.16 91 GLY A CA 1
ATOM 701 C C . GLY A 1 91 ? -31.671 9.488 20.199 1.00 47.16 91 GLY A C 1
ATOM 702 O O . GLY A 1 91 ? -32.000 8.551 20.922 1.00 47.16 91 GLY A O 1
ATOM 703 N N . ALA A 1 92 ? -32.003 9.578 18.903 1.00 48.31 92 ALA A N 1
ATOM 704 C CA . ALA A 1 92 ? -32.956 8.790 18.092 1.00 48.31 92 ALA A CA 1
ATOM 705 C C . ALA A 1 92 ? -33.047 7.259 18.317 1.00 48.31 92 ALA A C 1
ATOM 707 O O . ALA A 1 92 ? -34.016 6.636 17.890 1.00 48.31 92 ALA A O 1
ATOM 708 N N . ASP A 1 93 ? -32.094 6.657 19.024 1.00 61.06 93 ASP A N 1
ATOM 709 C CA . ASP A 1 93 ? -31.987 5.224 19.292 1.00 61.06 93 ASP A CA 1
ATOM 710 C C . ASP A 1 93 ? -32.557 4.774 20.650 1.00 61.06 93 ASP A C 1
ATOM 712 O O . ASP A 1 93 ? -32.215 3.699 21.145 1.00 61.06 93 ASP A O 1
ATOM 716 N N . GLN A 1 94 ? -33.465 5.561 21.241 1.00 71.31 94 GLN A N 1
ATOM 717 C CA . GLN A 1 94 ? -34.245 5.184 22.433 1.00 71.31 94 GLN A CA 1
ATOM 718 C C . GLN A 1 94 ? -33.383 4.836 23.668 1.00 71.31 94 GLN A C 1
ATOM 720 O O . GLN A 1 94 ? -33.693 3.897 24.397 1.00 71.31 94 GLN A O 1
ATOM 725 N N . GLY A 1 95 ? -32.285 5.562 23.910 1.00 77.19 95 GLY A N 1
ATOM 726 C CA . GLY A 1 95 ? -31.447 5.339 25.100 1.00 77.19 95 GLY A CA 1
ATOM 727 C C . GLY A 1 95 ? -30.524 4.119 25.026 1.00 77.19 95 GLY A C 1
ATOM 728 O O . GLY A 1 95 ? -30.233 3.497 26.051 1.00 77.19 95 GLY A O 1
ATOM 729 N N . LYS A 1 96 ? -30.056 3.775 23.820 1.00 88.06 96 LYS A N 1
ATOM 730 C CA . LYS A 1 96 ? -29.114 2.676 23.567 1.00 88.06 96 LYS A CA 1
ATOM 731 C C . LYS A 1 96 ? -27.730 3.208 23.176 1.00 88.06 96 LYS A C 1
ATOM 733 O O . LYS A 1 96 ? -27.636 4.073 22.310 1.00 88.06 96 LYS A O 1
ATOM 738 N N . ILE A 1 97 ? -26.655 2.644 23.734 1.00 89.81 97 ILE A N 1
ATOM 739 C CA . ILE A 1 97 ? -25.302 2.766 23.155 1.00 89.81 97 ILE A CA 1
ATOM 740 C C . ILE A 1 97 ? -25.118 1.614 22.178 1.00 89.81 97 ILE A C 1
ATOM 742 O O . ILE A 1 97 ? -24.993 0.473 22.619 1.00 89.81 97 ILE A O 1
ATOM 746 N N . LYS A 1 98 ? -25.077 1.907 20.877 1.00 90.06 98 LYS A N 1
ATOM 747 C CA . LYS A 1 98 ? -24.801 0.921 19.825 1.00 90.06 98 LYS A CA 1
ATOM 748 C C . LYS A 1 98 ? -23.304 0.803 19.580 1.00 90.06 98 LYS A C 1
ATOM 750 O O . LYS A 1 98 ? -22.621 1.818 19.423 1.00 90.06 98 LYS A O 1
ATOM 755 N N . LEU A 1 99 ? -22.811 -0.427 19.505 1.00 92.19 99 LEU A N 1
ATOM 756 C CA . LEU A 1 99 ? -21.411 -0.695 19.220 1.00 92.19 99 LEU A CA 1
ATOM 757 C C . LEU A 1 99 ? -21.211 -2.000 18.444 1.00 92.19 99 LEU A C 1
ATOM 759 O O . LEU A 1 99 ? -21.987 -2.947 18.567 1.00 92.19 99 LEU A O 1
ATOM 763 N N . PHE A 1 100 ? -20.148 -2.041 17.653 1.00 92.00 100 PHE A N 1
ATOM 764 C CA . PHE A 1 100 ? -19.695 -3.229 16.941 1.00 92.00 100 PHE A CA 1
ATOM 765 C C . PHE A 1 100 ? -18.406 -3.741 17.582 1.00 92.00 100 PHE A C 1
ATOM 767 O O . PHE A 1 100 ? -17.384 -3.054 17.529 1.00 92.00 100 PHE A O 1
ATOM 774 N N . ASP A 1 101 ? -18.452 -4.921 18.207 1.00 92.62 101 ASP A N 1
ATOM 775 C CA . ASP A 1 101 ? -17.287 -5.535 18.847 1.00 92.62 101 ASP A CA 1
ATOM 776 C C . ASP A 1 101 ? -16.439 -6.277 17.814 1.00 92.62 101 ASP A C 1
ATOM 778 O O . ASP A 1 101 ? -16.731 -7.418 17.441 1.00 92.62 101 ASP A O 1
ATOM 782 N N . ASN A 1 102 ? -15.345 -5.638 17.394 1.00 88.31 102 ASN A N 1
ATOM 783 C CA . ASN A 1 102 ? -14.412 -6.194 16.414 1.00 88.31 102 ASN A CA 1
ATOM 784 C C . ASN A 1 102 ? -13.768 -7.504 16.886 1.00 88.31 102 ASN A C 1
ATOM 786 O O . ASN A 1 102 ? -13.346 -8.307 16.060 1.00 88.31 102 ASN A O 1
ATOM 790 N N . SER A 1 103 ? -13.678 -7.741 18.201 1.00 87.88 103 SER A N 1
ATOM 791 C CA . SER A 1 103 ? -13.054 -8.961 18.726 1.00 87.88 103 SER A CA 1
ATOM 792 C C . SER A 1 103 ? -13.910 -10.209 18.504 1.00 87.88 103 SER A C 1
ATOM 794 O O . SER A 1 103 ? -13.376 -11.311 18.394 1.00 87.88 103 SER A O 1
ATOM 796 N N . GLN A 1 104 ? -15.230 -10.033 18.410 1.00 90.00 104 GLN A N 1
ATOM 797 C CA . GLN A 1 104 ? -16.199 -11.117 18.248 1.00 90.00 104 GLN A CA 1
ATOM 798 C C . GLN A 1 104 ? -16.990 -11.029 16.937 1.00 90.00 104 GLN A C 1
ATOM 800 O O . GLN A 1 104 ? -17.766 -11.939 16.656 1.00 90.00 104 GLN A O 1
ATOM 805 N N . SER A 1 105 ? -16.807 -9.961 16.148 1.00 91.12 105 SER A N 1
ATOM 806 C CA . SER A 1 105 ? -17.588 -9.662 14.934 1.00 91.12 105 SER A CA 1
ATOM 807 C C . SER A 1 105 ? -19.100 -9.673 15.201 1.00 91.12 105 SER A C 1
ATOM 809 O O . SER A 1 105 ? -19.880 -10.309 14.490 1.00 91.12 105 SER A O 1
ATOM 811 N N . LYS A 1 106 ? -19.516 -9.029 16.300 1.00 93.62 106 LYS A N 1
ATOM 812 C CA . LYS A 1 106 ? -20.913 -8.994 16.757 1.00 93.62 106 LYS A CA 1
ATOM 813 C C . LYS A 1 106 ? -21.366 -7.583 17.092 1.00 93.62 106 LYS A C 1
ATOM 815 O O . LYS A 1 106 ? -20.643 -6.807 17.716 1.00 93.62 106 LYS A O 1
ATOM 820 N N . CYS A 1 107 ? -22.620 -7.308 16.759 1.00 94.25 107 CYS A N 1
ATOM 821 C CA . CYS A 1 107 ? -23.310 -6.095 17.163 1.00 94.25 107 CYS A CA 1
ATOM 822 C C . CYS A 1 107 ? -23.848 -6.216 18.584 1.00 94.25 107 CYS A C 1
ATOM 824 O O . CYS A 1 107 ? -24.593 -7.146 18.912 1.00 94.25 107 CYS A O 1
ATOM 826 N N . LEU A 1 108 ? -23.494 -5.240 19.411 1.00 95.38 108 LEU A N 1
ATOM 827 C CA . LEU A 1 108 ? -23.905 -5.141 20.800 1.00 95.38 108 LEU A CA 1
ATOM 828 C C . LEU A 1 108 ? -24.597 -3.794 21.036 1.00 95.38 108 LEU A C 1
ATOM 830 O O . LEU A 1 108 ? -24.295 -2.791 20.387 1.00 95.38 108 LEU A O 1
ATOM 834 N N . ALA A 1 109 ? -25.520 -3.753 21.990 1.00 94.19 109 ALA A N 1
ATOM 835 C CA . ALA A 1 109 ? -25.994 -2.491 22.537 1.00 94.19 109 ALA A CA 1
ATOM 836 C C . ALA A 1 109 ? -26.207 -2.563 24.041 1.00 94.19 109 ALA A C 1
ATOM 838 O O . ALA A 1 109 ? -26.644 -3.582 24.569 1.00 94.19 109 ALA A O 1
ATOM 839 N N . TYR A 1 110 ? -25.954 -1.449 24.719 1.00 95.00 110 TYR A N 1
ATOM 840 C CA . TYR A 1 110 ? -26.346 -1.268 26.111 1.00 95.00 110 TYR A CA 1
ATOM 841 C C . TYR A 1 110 ? -27.596 -0.403 26.176 1.00 95.00 110 TYR A C 1
ATOM 843 O O . TYR A 1 110 ? -27.579 0.734 25.709 1.00 95.00 110 TYR A O 1
ATOM 851 N N . LEU A 1 111 ? -28.667 -0.946 26.746 1.00 93.56 111 LEU A N 1
ATOM 852 C CA . LEU A 1 111 ? -29.952 -0.284 26.940 1.00 93.56 111 LEU A CA 1
ATOM 853 C C . LEU A 1 111 ? -30.153 -0.003 28.425 1.00 93.56 111 LEU A C 1
ATOM 855 O O . LEU A 1 111 ? -30.036 -0.912 29.249 1.00 93.56 111 LEU A O 1
ATOM 859 N N . TYR A 1 112 ? -30.512 1.233 28.751 1.00 94.25 112 TYR A N 1
ATOM 860 C CA . TYR A 1 112 ? -31.100 1.530 30.048 1.00 94.25 112 TYR A CA 1
ATOM 861 C C . TYR A 1 112 ? -32.615 1.326 29.987 1.00 94.25 112 TYR A C 1
ATOM 863 O O . TYR A 1 112 ? -33.320 2.054 29.290 1.00 94.25 112 TYR A O 1
ATOM 871 N N . ASP A 1 113 ? -33.111 0.331 30.716 1.00 93.88 113 ASP A N 1
ATOM 872 C CA . ASP A 1 113 ? -34.540 0.091 30.877 1.00 93.88 113 ASP A CA 1
ATOM 873 C C . ASP A 1 113 ? -35.031 0.852 32.112 1.00 93.88 113 ASP A C 1
ATOM 875 O O . ASP A 1 113 ? -34.807 0.431 33.250 1.00 93.88 113 ASP A O 1
ATOM 879 N N . SER A 1 114 ? -35.671 2.000 31.889 1.00 92.38 114 SER A N 1
ATOM 880 C CA . SER A 1 114 ? -36.170 2.861 32.964 1.00 92.38 114 SER A CA 1
ATOM 881 C C . SER A 1 114 ? -37.380 2.280 33.700 1.00 92.38 114 SER A C 1
ATOM 883 O O . SER A 1 114 ? -37.619 2.660 34.845 1.00 92.38 114 SER A O 1
ATOM 885 N N . ALA A 1 115 ? -38.121 1.350 33.088 1.00 93.69 115 ALA A N 1
ATOM 886 C CA . ALA A 1 115 ? -39.251 0.686 33.733 1.00 93.69 115 ALA A CA 1
ATOM 887 C C . ALA A 1 115 ? -38.766 -0.377 34.726 1.00 93.69 115 ALA A C 1
ATOM 889 O O . ALA A 1 115 ? -39.298 -0.491 35.830 1.00 93.69 115 ALA A O 1
ATOM 890 N N . GLU A 1 116 ? -37.725 -1.124 34.353 1.00 94.75 116 GLU A N 1
ATOM 891 C CA . GLU A 1 116 ? -37.111 -2.125 35.229 1.00 94.75 116 GLU A CA 1
ATOM 892 C C . GLU A 1 116 ? -35.975 -1.578 36.105 1.00 94.75 116 GLU A C 1
ATOM 894 O O . GLU A 1 116 ? -35.523 -2.280 37.009 1.00 94.75 116 GLU A O 1
ATOM 899 N N . MET A 1 117 ? -35.511 -0.347 35.865 1.00 94.88 117 MET A N 1
ATOM 900 C CA . MET A 1 117 ? -34.348 0.260 36.526 1.00 94.88 117 MET A CA 1
ATOM 901 C C . MET A 1 117 ? -33.069 -0.584 36.370 1.00 94.88 117 MET A C 1
ATOM 903 O O . MET A 1 117 ? -32.316 -0.769 37.331 1.00 94.88 117 MET A O 1
ATOM 907 N N . LYS A 1 118 ? -32.821 -1.115 35.164 1.00 95.75 118 LYS A N 1
ATOM 908 C CA . LYS A 1 118 ? -31.684 -2.007 34.861 1.00 95.75 118 LYS A CA 1
ATOM 909 C C . LYS A 1 118 ? -30.891 -1.565 33.637 1.00 95.75 118 LYS A C 1
ATOM 911 O O . LYS A 1 118 ? -31.444 -1.000 32.695 1.00 95.75 118 LYS A O 1
ATOM 916 N N . ILE A 1 119 ? -29.607 -1.919 33.609 1.00 95.88 119 ILE A N 1
ATOM 917 C CA . ILE A 1 119 ? -28.823 -1.963 32.372 1.00 95.88 119 ILE A CA 1
ATOM 918 C C . ILE A 1 119 ? -28.961 -3.347 31.744 1.00 95.88 119 ILE A C 1
ATOM 920 O O . ILE A 1 119 ? -28.685 -4.361 32.388 1.00 95.88 119 ILE A O 1
ATOM 924 N N . LYS A 1 120 ? -29.341 -3.378 30.470 1.00 96.25 120 LYS A N 1
ATOM 925 C CA . LYS A 1 120 ? -29.453 -4.585 29.653 1.00 96.25 120 LYS A CA 1
ATOM 926 C C . LYS A 1 120 ? -28.415 -4.551 28.536 1.00 96.25 120 LYS A C 1
ATOM 928 O O . LYS A 1 120 ? -28.215 -3.518 27.899 1.00 96.25 120 LYS A O 1
ATOM 933 N N . MET A 1 121 ? -27.765 -5.680 28.282 1.00 96.25 121 MET A N 1
ATOM 934 C CA . MET A 1 121 ? -26.912 -5.887 27.115 1.00 96.25 121 MET A CA 1
ATOM 935 C C . MET A 1 121 ? -27.697 -6.652 26.055 1.00 96.25 121 MET A C 1
ATOM 937 O O . MET A 1 121 ? -28.187 -7.749 26.310 1.00 96.25 121 MET A O 1
ATOM 941 N N . LEU A 1 122 ? -27.805 -6.080 24.865 1.00 95.50 122 LEU A N 1
ATOM 942 C CA . LEU A 1 122 ? -28.387 -6.703 23.689 1.00 95.50 122 LEU A CA 1
ATOM 943 C C . LEU A 1 122 ? -27.249 -7.225 22.821 1.00 95.50 122 LEU A C 1
ATOM 945 O O . LEU A 1 122 ? -26.362 -6.460 22.459 1.00 95.50 122 LEU A O 1
ATOM 949 N N . THR A 1 123 ? -27.272 -8.509 22.480 1.00 95.69 123 THR A N 1
ATOM 950 C CA . THR A 1 123 ? -26.287 -9.144 21.591 1.00 95.69 123 THR A CA 1
ATOM 951 C C . THR A 1 123 ? -26.991 -9.708 20.372 1.00 95.69 123 THR A C 1
ATOM 953 O O . THR A 1 123 ? -27.904 -10.520 20.527 1.00 95.69 123 THR A O 1
ATOM 956 N N . LYS A 1 124 ? -26.587 -9.297 19.166 1.00 94.12 124 LYS A N 1
ATOM 957 C CA . LYS A 1 124 ? -27.150 -9.868 17.938 1.00 94.12 124 LYS A CA 1
ATOM 958 C C . LYS A 1 124 ? -26.727 -11.330 17.830 1.00 94.12 124 LYS A C 1
ATOM 960 O O . LYS A 1 124 ? -25.571 -11.668 18.093 1.00 94.12 124 LYS A O 1
ATOM 965 N N . VAL A 1 125 ? -27.665 -12.206 17.479 1.00 90.88 125 VAL A N 1
ATOM 966 C CA . VAL A 1 125 ? -27.385 -13.651 17.376 1.00 90.88 125 VAL A CA 1
ATOM 967 C C . VAL A 1 125 ? -26.478 -13.954 16.181 1.00 90.88 125 VAL A C 1
ATOM 969 O O . VAL A 1 125 ? -25.641 -14.853 16.251 1.00 90.88 125 VAL A O 1
ATOM 972 N N . THR A 1 126 ? -26.616 -13.186 15.102 1.00 88.12 126 THR A N 1
ATOM 973 C CA . THR A 1 126 ? -25.796 -13.298 13.896 1.00 88.12 126 THR A CA 1
ATOM 974 C C . THR A 1 126 ? -24.555 -12.415 13.991 1.00 88.12 126 THR A C 1
ATOM 976 O O . THR A 1 126 ? -24.592 -11.340 14.590 1.00 88.12 126 THR A O 1
ATOM 979 N N . SER A 1 127 ? -23.457 -12.863 13.385 1.00 85.56 127 SER A N 1
ATOM 980 C CA . SER A 1 127 ? -22.292 -12.012 13.139 1.00 85.56 127 SER A CA 1
ATOM 981 C C . SER A 1 127 ? -22.606 -10.986 12.053 1.00 85.56 127 SER A C 1
ATOM 983 O O . SER A 1 127 ? -23.291 -11.320 11.087 1.00 85.56 127 SER A O 1
ATOM 985 N N . ASP A 1 128 ? -22.048 -9.789 12.183 1.00 88.06 128 ASP A N 1
ATOM 986 C CA . ASP A 1 128 ? -22.026 -8.773 11.128 1.00 88.06 128 ASP A CA 1
ATOM 987 C C . ASP A 1 128 ? -20.572 -8.405 10.819 1.00 88.06 128 ASP A C 1
ATOM 989 O O . ASP A 1 128 ? -19.655 -8.767 11.560 1.00 88.06 128 ASP A O 1
ATOM 993 N N . VAL A 1 129 ? -20.362 -7.706 9.707 1.00 84.25 129 VAL A N 1
ATOM 994 C CA . VAL A 1 129 ? -19.036 -7.258 9.258 1.00 84.25 129 VAL A CA 1
ATOM 995 C C . VAL A 1 129 ? -18.663 -5.874 9.783 1.00 84.25 129 VAL A C 1
ATOM 997 O O . VAL A 1 129 ? -17.478 -5.593 9.945 1.00 84.25 129 VAL A O 1
ATOM 1000 N N . ASP A 1 130 ? -19.650 -5.030 10.074 1.00 86.06 130 ASP A N 1
ATOM 1001 C CA . ASP A 1 130 ? -19.440 -3.658 10.517 1.00 86.06 130 ASP A CA 1
ATOM 1002 C C . ASP A 1 130 ? -20.629 -3.127 11.335 1.00 86.06 130 ASP A C 1
ATOM 1004 O O . ASP A 1 130 ? -21.619 -3.819 11.598 1.00 86.06 130 ASP A O 1
ATOM 1008 N N . ILE A 1 131 ? -20.502 -1.872 11.767 1.00 86.69 131 ILE A N 1
ATOM 1009 C CA . ILE A 1 131 ? -21.502 -1.195 12.586 1.00 86.69 131 ILE A CA 1
ATOM 1010 C C . ILE A 1 131 ? -22.769 -0.799 11.820 1.00 86.69 131 ILE A C 1
ATOM 1012 O O . ILE A 1 131 ? -23.832 -0.678 12.432 1.00 86.69 131 ILE A O 1
ATOM 1016 N N . ASP A 1 132 ? -22.679 -0.634 10.502 1.00 84.44 132 ASP A N 1
ATOM 1017 C CA . ASP A 1 132 ? -23.818 -0.281 9.654 1.00 84.44 132 ASP A CA 1
ATOM 1018 C C . ASP A 1 132 ? -24.724 -1.507 9.446 1.00 84.44 132 ASP A C 1
ATOM 1020 O O . ASP A 1 132 ? -25.954 -1.400 9.462 1.00 84.44 132 ASP A O 1
ATOM 1024 N N . GLY A 1 133 ? -24.128 -2.703 9.400 1.00 85.25 133 GLY A N 1
ATOM 1025 C CA . GLY A 1 133 ? -24.814 -3.995 9.416 1.00 85.25 133 GLY A CA 1
ATOM 1026 C C . GLY A 1 133 ? -25.565 -4.301 10.717 1.00 85.25 133 GLY A C 1
ATOM 1027 O O . GLY A 1 133 ? -26.443 -5.172 10.739 1.00 85.25 133 GLY A O 1
ATOM 1028 N N . CYS A 1 134 ? -25.307 -3.559 11.801 1.00 85.00 134 CYS A N 1
ATOM 1029 C CA . CYS A 1 134 ? -26.032 -3.747 13.056 1.00 85.00 134 CYS A CA 1
ATOM 1030 C C . CYS A 1 134 ? -27.528 -3.433 12.938 1.00 85.00 134 CYS A C 1
ATOM 1032 O O . CYS A 1 134 ? -28.317 -3.990 13.695 1.00 85.00 134 CYS A O 1
ATOM 1034 N N . GLY A 1 135 ? -27.949 -2.602 11.981 1.00 83.56 135 GLY A N 1
ATOM 1035 C CA . GLY A 1 135 ? -29.361 -2.292 11.767 1.00 83.56 135 GLY A CA 1
ATOM 1036 C C . GLY A 1 135 ? -30.067 -1.693 12.994 1.00 83.56 135 GLY A C 1
ATOM 1037 O O . GLY A 1 135 ? -29.461 -1.091 13.888 1.00 83.56 135 GLY A O 1
ATOM 1038 N N . ASN A 1 136 ? -31.393 -1.836 13.026 1.00 79.62 136 ASN A N 1
ATOM 1039 C CA . ASN A 1 136 ? -32.222 -1.358 14.128 1.00 79.62 136 ASN A CA 1
ATOM 1040 C C . ASN A 1 136 ? -32.388 -2.477 15.162 1.00 79.62 136 ASN A C 1
ATOM 1042 O O . ASN A 1 136 ? -32.818 -3.576 14.833 1.00 79.62 136 ASN A O 1
ATOM 1046 N N . PHE A 1 137 ? -32.056 -2.190 16.422 1.00 81.19 137 PHE A N 1
ATOM 1047 C CA . PHE A 1 137 ? -32.096 -3.128 17.553 1.00 81.19 137 PHE A CA 1
ATOM 1048 C C . PHE A 1 137 ? -33.544 -3.417 18.007 1.00 81.19 137 PHE A C 1
ATOM 1050 O O . PHE A 1 137 ? -33.880 -3.193 19.176 1.00 81.19 137 PHE A O 1
ATOM 1057 N N . SER A 1 138 ? -34.416 -3.808 17.072 1.00 80.12 138 SER A N 1
ATOM 1058 C CA . SER A 1 138 ? -35.812 -4.195 17.301 1.00 80.12 138 SER A CA 1
ATOM 1059 C C . SER A 1 138 ? -35.988 -5.712 17.354 1.00 80.12 138 SER A C 1
ATOM 1061 O O . SER A 1 138 ? -36.731 -6.183 18.205 1.00 80.12 138 SER A O 1
ATOM 1063 N N . ASP A 1 139 ? -35.259 -6.472 16.526 1.00 79.19 139 ASP A N 1
ATOM 1064 C CA . ASP A 1 139 ? -35.438 -7.922 16.365 1.00 79.19 139 ASP A CA 1
ATOM 1065 C C . ASP A 1 139 ? -34.093 -8.661 16.247 1.00 79.19 139 ASP A C 1
ATOM 1067 O O . ASP A 1 139 ? -33.109 -8.111 15.756 1.00 79.19 139 ASP A O 1
ATOM 1071 N N . GLY A 1 140 ? -34.033 -9.923 16.694 1.00 85.31 140 GLY A N 1
ATOM 1072 C CA . GLY A 1 140 ? -32.848 -10.786 16.528 1.00 85.31 140 GLY A CA 1
ATOM 1073 C C . GLY A 1 140 ? -31.731 -10.614 17.570 1.00 85.31 140 GLY A C 1
ATOM 1074 O O . GLY A 1 140 ? -30.607 -11.079 17.352 1.00 85.31 140 GLY A O 1
ATOM 1075 N N . TYR A 1 141 ? -32.029 -9.977 18.705 1.00 92.44 141 TYR A N 1
ATOM 1076 C CA . TYR A 1 141 ? -31.088 -9.780 19.809 1.00 92.44 141 TYR A CA 1
ATOM 1077 C C . TYR A 1 141 ? -31.450 -10.633 21.021 1.00 92.44 141 TYR A C 1
ATOM 1079 O O . TYR A 1 141 ? -32.610 -10.714 21.417 1.00 92.44 141 TYR A O 1
ATOM 1087 N N . VAL A 1 142 ? -30.433 -11.215 21.653 1.00 95.00 142 VAL A N 1
ATOM 1088 C CA . VAL A 1 142 ? -30.549 -11.804 22.989 1.00 95.00 142 VAL A CA 1
ATOM 1089 C C . VAL A 1 142 ? -30.273 -10.715 24.012 1.00 95.00 142 VAL A C 1
ATOM 1091 O O . VAL A 1 142 ? -29.284 -9.988 23.903 1.00 95.00 142 VAL A O 1
ATOM 1094 N N . THR A 1 143 ? -31.157 -10.596 24.994 1.00 95.88 143 THR A N 1
ATOM 1095 C CA . THR A 1 143 ? -31.049 -9.614 26.071 1.00 95.88 143 THR A CA 1
ATOM 1096 C C . THR A 1 143 ? -30.536 -10.274 27.344 1.00 95.88 143 THR A C 1
ATOM 1098 O O . THR A 1 143 ? -31.065 -11.299 27.768 1.00 95.88 143 THR A O 1
ATOM 1101 N N . THR A 1 144 ? -29.537 -9.655 27.967 1.00 96.88 144 THR A N 1
ATOM 1102 C CA . THR A 1 144 ? -28.959 -10.087 29.243 1.00 96.88 144 THR A CA 1
ATOM 1103 C C . THR A 1 144 ? -28.973 -8.926 30.229 1.00 96.88 144 THR A C 1
ATOM 1105 O O . THR A 1 144 ? -28.423 -7.862 29.940 1.00 96.88 144 THR A O 1
ATOM 1108 N N . ASP A 1 145 ? -29.565 -9.128 31.403 1.00 97.00 145 ASP A N 1
ATOM 1109 C CA . ASP A 1 145 ? -29.530 -8.150 32.492 1.00 97.00 145 ASP A CA 1
ATOM 1110 C C . ASP A 1 145 ? -28.111 -8.068 33.078 1.00 97.00 145 ASP A C 1
ATOM 1112 O O . ASP A 1 145 ? -27.539 -9.082 33.481 1.00 97.00 145 ASP A O 1
ATOM 1116 N N . LEU A 1 146 ? -27.538 -6.862 33.137 1.00 96.44 146 LEU A N 1
ATOM 1117 C CA . LEU A 1 146 ? -26.217 -6.624 33.733 1.00 96.44 146 LEU A CA 1
ATOM 1118 C C . LEU A 1 146 ? -26.293 -6.147 35.185 1.00 96.44 146 LEU A C 1
ATOM 1120 O O . LEU A 1 146 ? -25.346 -6.342 35.945 1.00 96.44 146 LEU A O 1
ATOM 1124 N N . THR A 1 147 ? -27.397 -5.504 35.568 1.00 95.94 147 THR A N 1
ATOM 1125 C CA . THR A 1 147 ? -27.600 -4.950 36.912 1.00 95.94 147 THR A CA 1
ATOM 1126 C C . THR A 1 147 ? -28.908 -5.444 37.519 1.00 95.94 147 THR A C 1
ATOM 1128 O O . THR A 1 147 ? -29.822 -5.886 36.821 1.00 95.94 147 THR A O 1
ATOM 1131 N N . ALA A 1 148 ? -29.021 -5.323 38.842 1.00 93.38 148 ALA A N 1
ATOM 1132 C CA . ALA A 1 148 ? -30.308 -5.420 39.521 1.00 93.38 148 ALA A CA 1
ATOM 1133 C C . ALA A 1 148 ? -31.183 -4.180 39.230 1.00 93.38 148 ALA A C 1
ATOM 1135 O O . ALA A 1 148 ? -30.729 -3.219 38.606 1.00 93.38 148 ALA A O 1
ATOM 1136 N N . ALA A 1 149 ? -32.442 -4.219 39.679 1.00 94.06 149 ALA A N 1
ATOM 1137 C CA . ALA A 1 149 ? -33.433 -3.148 39.527 1.00 94.06 149 ALA A CA 1
ATOM 1138 C C . ALA A 1 149 ? -33.183 -1.985 40.510 1.00 94.06 149 ALA A C 1
ATOM 1140 O O . ALA A 1 149 ? -33.961 -1.753 41.434 1.00 94.06 149 ALA A O 1
ATOM 1141 N N . ASN A 1 150 ? -32.045 -1.309 40.365 1.00 94.00 150 ASN A N 1
ATOM 1142 C CA . ASN A 1 150 ? -31.575 -0.264 41.280 1.00 94.00 150 ASN A CA 1
ATOM 1143 C C . ASN A 1 150 ? -30.878 0.916 40.574 1.00 94.00 150 ASN A C 1
ATOM 1145 O O . ASN A 1 150 ? -30.284 1.766 41.240 1.00 94.00 150 ASN A O 1
ATOM 1149 N N . ILE A 1 151 ? -30.964 1.002 39.242 1.00 95.06 151 ILE A N 1
ATOM 1150 C CA . ILE A 1 151 ? -30.406 2.099 38.440 1.00 95.06 151 ILE A CA 1
ATOM 1151 C C . ILE A 1 151 ? -31.496 3.145 38.155 1.00 95.06 151 ILE A C 1
ATOM 1153 O O . ILE A 1 151 ? -32.444 2.885 37.413 1.00 95.06 151 ILE A O 1
ATOM 1157 N N . ILE A 1 152 ? -31.356 4.345 38.722 1.00 94.56 152 ILE A N 1
ATOM 1158 C CA . ILE A 1 152 ? -32.318 5.456 38.580 1.00 94.56 152 ILE A CA 1
ATOM 1159 C C . ILE A 1 152 ? -32.137 6.209 37.265 1.00 94.56 152 ILE A C 1
ATOM 1161 O O . ILE A 1 152 ? -33.103 6.691 36.679 1.00 94.56 152 ILE A O 1
ATOM 1165 N N . SER A 1 153 ? -30.890 6.412 36.853 1.00 93.38 153 SER A N 1
ATOM 1166 C CA . SER A 1 153 ? -30.585 7.159 35.641 1.00 93.38 153 SER A CA 1
ATOM 1167 C C . SER A 1 153 ? -29.209 6.802 35.114 1.00 93.38 153 SER A C 1
ATOM 1169 O O . SER A 1 153 ? -28.327 6.350 35.852 1.00 93.38 153 SER A O 1
ATOM 1171 N N . VAL A 1 154 ? -29.043 7.024 33.817 1.00 92.38 154 VAL A N 1
ATOM 1172 C CA . VAL A 1 154 ? -27.808 6.787 33.082 1.00 92.38 154 VAL A CA 1
ATOM 1173 C C . VAL A 1 154 ? -27.512 8.031 32.274 1.00 92.38 154 VAL A C 1
ATOM 1175 O O . VAL A 1 154 ? -28.394 8.559 31.597 1.00 92.38 154 VAL A O 1
ATOM 1178 N N . ALA A 1 155 ? -26.272 8.490 32.339 1.00 91.44 155 ALA A N 1
ATOM 1179 C CA . ALA A 1 155 ? -25.764 9.516 31.454 1.00 91.44 155 ALA A CA 1
ATOM 1180 C C . ALA A 1 155 ? -24.504 8.997 30.767 1.00 91.44 155 ALA A C 1
ATOM 1182 O O . ALA A 1 155 ? -23.710 8.260 31.346 1.00 91.44 155 ALA A O 1
ATOM 1183 N N . ALA A 1 156 ? -24.311 9.393 29.519 1.00 89.69 156 ALA A N 1
ATOM 1184 C CA . ALA A 1 156 ? -23.020 9.300 28.874 1.00 89.69 156 ALA A CA 1
ATOM 1185 C C . ALA A 1 156 ? -22.829 10.467 27.946 1.00 89.69 156 ALA A C 1
ATOM 1187 O O . ALA A 1 156 ? -23.782 11.018 27.394 1.00 89.69 156 ALA A O 1
ATOM 1188 N N . ASP A 1 157 ? -21.558 10.782 27.824 1.00 87.50 157 ASP A N 1
ATOM 1189 C CA . ASP A 1 157 ? -21.018 11.812 26.980 1.00 87.50 157 ASP A CA 1
ATOM 1190 C C . ASP A 1 157 ? -19.814 11.224 26.256 1.00 87.50 157 ASP A C 1
ATOM 1192 O O . ASP A 1 157 ? -19.099 10.373 26.798 1.00 87.50 157 ASP A O 1
ATOM 1196 N N . GLY A 1 158 ? -19.584 11.646 25.021 1.00 85.50 158 GLY A N 1
ATOM 1197 C CA . GLY A 1 158 ? -18.478 11.113 24.251 1.00 85.50 158 GLY A CA 1
ATOM 1198 C C . GLY A 1 158 ? -17.989 12.044 23.161 1.00 85.50 158 GLY A C 1
ATOM 1199 O O . GLY A 1 158 ? -18.758 12.784 22.554 1.00 85.50 158 GLY A O 1
ATOM 1200 N N . LYS A 1 159 ? -16.683 11.951 22.913 1.00 84.62 159 LYS A N 1
ATOM 1201 C CA . LYS A 1 159 ? -15.943 12.639 21.861 1.00 84.62 159 LYS A CA 1
ATOM 1202 C C . LYS A 1 159 ? -15.620 11.648 20.745 1.00 84.62 159 LYS A C 1
ATOM 1204 O O . LYS A 1 159 ? -15.055 10.586 21.013 1.00 84.62 159 LYS A O 1
ATOM 1209 N N . VAL A 1 160 ? -15.952 12.012 19.508 1.00 82.06 160 VAL A N 1
ATOM 1210 C CA . VAL A 1 160 ? -15.647 11.221 18.303 1.00 82.06 160 VAL A CA 1
ATOM 1211 C C . VAL A 1 160 ? -14.133 11.135 18.085 1.00 82.06 160 VAL A C 1
ATOM 1213 O O . VAL A 1 160 ? -13.413 12.097 18.350 1.00 82.06 160 VAL A O 1
ATOM 1216 N N . SER A 1 161 ? -13.652 9.982 17.612 1.00 79.94 161 SER A N 1
ATOM 1217 C CA . SER A 1 161 ? -12.252 9.802 17.209 1.00 79.94 161 SER A CA 1
ATOM 1218 C C . SER A 1 161 ? -11.914 10.670 15.994 1.00 79.94 161 SER A C 1
ATOM 1220 O O . SER A 1 161 ? -12.684 10.720 15.037 1.00 79.94 161 SER A O 1
ATOM 1222 N N . SER A 1 162 ? -10.734 11.284 15.988 1.00 79.19 162 SER A N 1
ATOM 1223 C CA . SER A 1 162 ? -10.138 11.907 14.800 1.00 79.19 162 SER A CA 1
ATOM 1224 C C . SER A 1 162 ? -8.745 11.334 14.544 1.00 79.19 162 SER A C 1
ATOM 1226 O O . SER A 1 162 ? -8.168 10.685 15.416 1.00 79.19 162 SER A O 1
ATOM 1228 N N . VAL A 1 163 ? -8.183 11.572 13.355 1.00 72.88 163 VAL A N 1
ATOM 1229 C CA . VAL A 1 163 ? -6.810 11.148 13.030 1.00 72.88 163 VAL A CA 1
ATOM 1230 C C . VAL A 1 163 ? -5.851 11.688 14.100 1.00 72.88 163 VAL A C 1
ATOM 1232 O O . VAL A 1 163 ? -5.777 12.896 14.315 1.00 72.88 163 VAL A O 1
ATOM 1235 N N . GLY A 1 164 ? -5.167 10.787 14.810 1.00 77.06 164 GLY A N 1
ATOM 1236 C CA . GLY A 1 164 ? -4.238 11.127 15.894 1.00 77.06 164 GLY A CA 1
ATOM 1237 C C . GLY A 1 164 ? -4.857 11.446 17.266 1.00 77.06 164 GLY A C 1
ATOM 1238 O O . GLY A 1 164 ? -4.100 11.646 18.213 1.00 77.06 164 GLY A O 1
ATOM 1239 N N . ASP A 1 165 ? -6.187 11.455 17.420 1.00 81.44 165 ASP A N 1
ATOM 1240 C CA . ASP A 1 165 ? -6.859 11.663 18.715 1.00 81.44 165 ASP A CA 1
ATOM 1241 C C . ASP A 1 165 ? -7.957 10.602 18.929 1.00 81.44 165 ASP A C 1
ATOM 1243 O O . ASP A 1 165 ? -9.031 10.685 18.318 1.00 81.44 165 ASP A O 1
ATOM 1247 N N . PRO A 1 166 ? -7.705 9.564 19.752 1.00 83.75 166 PRO A N 1
ATOM 1248 C CA . PRO A 1 166 ? -8.688 8.522 19.997 1.00 83.75 166 PRO A CA 1
ATOM 1249 C C . PRO A 1 166 ? -9.934 9.103 20.667 1.00 83.75 166 PRO A C 1
ATOM 1251 O O . PRO A 1 166 ? -9.853 9.871 21.630 1.00 83.75 166 PRO A O 1
ATOM 1254 N N . GLY A 1 167 ? -11.104 8.685 20.188 1.00 86.00 167 GLY A N 1
ATOM 1255 C CA . GLY A 1 167 ? -12.376 9.055 20.786 1.00 86.00 167 GLY A CA 1
ATOM 1256 C C . GLY A 1 167 ? -12.469 8.578 22.232 1.00 86.00 167 GLY A C 1
ATOM 1257 O O . GLY A 1 167 ? -11.761 7.663 22.662 1.00 86.00 167 GLY A O 1
ATOM 1258 N N . LYS A 1 168 ? -13.345 9.203 23.012 1.00 90.12 168 LYS A N 1
ATOM 1259 C CA . LYS A 1 168 ? -13.548 8.880 24.431 1.00 90.12 168 LYS A CA 1
ATOM 1260 C C . LYS A 1 168 ? -15.030 8.838 24.729 1.00 90.12 168 LYS A C 1
ATOM 1262 O O . LYS A 1 168 ? -15.772 9.653 24.197 1.00 90.12 168 LYS A O 1
ATOM 1267 N N . ILE A 1 169 ? -15.451 7.938 25.605 1.00 91.06 169 ILE A N 1
ATOM 1268 C CA . ILE A 1 169 ? -16.817 7.900 26.125 1.00 91.06 169 ILE A CA 1
ATOM 1269 C C . ILE A 1 169 ? -16.771 7.793 27.644 1.00 91.06 169 ILE A C 1
ATOM 1271 O O . ILE A 1 169 ? -16.070 6.947 28.197 1.00 91.06 169 ILE A O 1
ATOM 1275 N N . SER A 1 170 ? -17.507 8.671 28.310 1.00 92.88 170 SER A N 1
ATOM 1276 C CA . SER A 1 170 ? -17.699 8.693 29.754 1.00 92.88 170 SER A CA 1
ATOM 1277 C C . SER A 1 170 ? -19.125 8.269 30.054 1.00 92.88 170 SER A C 1
ATOM 1279 O O . SER A 1 170 ? -20.054 8.878 29.539 1.00 92.88 170 SER A O 1
ATOM 1281 N N . ILE A 1 171 ? -19.304 7.239 30.876 1.00 94.25 171 ILE A N 1
ATOM 1282 C CA . ILE A 1 171 ? -20.613 6.717 31.281 1.00 94.25 171 ILE A CA 1
ATOM 1283 C C . ILE A 1 171 ? -20.739 6.886 32.790 1.00 94.25 171 ILE A C 1
ATOM 1285 O O . ILE A 1 171 ? -19.828 6.510 33.526 1.00 94.25 171 ILE A O 1
ATOM 1289 N N . SER A 1 172 ? -21.870 7.406 33.256 1.00 95.38 172 SER A N 1
ATOM 1290 C CA . SER A 1 172 ? -22.231 7.477 34.667 1.00 95.38 172 SER A CA 1
ATOM 1291 C C . SER A 1 172 ? -23.605 6.858 34.930 1.00 95.38 172 SER A C 1
ATOM 1293 O O . SER A 1 172 ? -24.551 7.015 34.157 1.00 95.38 172 SER A O 1
ATOM 1295 N N . LEU A 1 173 ? -23.704 6.124 36.036 1.00 95.88 173 LEU A N 1
ATOM 1296 C CA . LEU A 1 173 ? -24.917 5.491 36.539 1.00 95.88 173 LEU A CA 1
ATOM 1297 C C . LEU A 1 173 ? -25.259 6.107 37.891 1.00 95.88 173 LEU A C 1
ATOM 1299 O O . LEU A 1 173 ? -24.406 6.183 38.778 1.00 95.88 173 LEU A O 1
ATOM 1303 N N . THR A 1 174 ? -26.519 6.491 38.065 1.00 96.50 174 THR A N 1
ATOM 1304 C CA . THR A 1 174 ? -27.065 6.862 39.371 1.00 96.50 174 THR A CA 1
ATOM 1305 C C . THR A 1 174 ? -27.803 5.663 39.948 1.00 96.50 174 THR A C 1
ATOM 1307 O O . THR A 1 174 ? -28.784 5.195 39.373 1.00 96.50 174 THR A O 1
ATOM 1310 N N . VAL A 1 175 ? -27.341 5.169 41.089 1.00 96.00 175 VAL A N 1
ATOM 1311 C CA . VAL A 1 175 ? -27.817 3.949 41.745 1.00 96.00 175 VAL A CA 1
ATOM 1312 C C . VAL A 1 175 ? -28.533 4.315 43.040 1.00 96.00 175 VAL A C 1
ATOM 1314 O O . VAL A 1 175 ? -28.070 5.179 43.785 1.00 96.00 175 VAL A O 1
ATOM 1317 N N . LYS A 1 176 ? -29.652 3.657 43.340 1.00 93.25 176 LYS A N 1
ATOM 1318 C CA . LYS A 1 176 ? -30.340 3.780 44.631 1.00 93.25 176 LYS A CA 1
ATOM 1319 C C . LYS A 1 176 ? -31.015 2.474 44.995 1.00 93.25 176 LYS A C 1
ATOM 1321 O O . LYS A 1 176 ? -31.768 1.921 44.200 1.00 93.25 176 LYS A O 1
ATOM 1326 N N . GLU A 1 177 ? -30.811 2.041 46.233 1.00 91.62 177 GLU A N 1
ATOM 1327 C CA . GLU A 1 177 ? -31.536 0.915 46.805 1.00 91.62 177 GLU A CA 1
ATOM 1328 C C . GLU A 1 177 ? -32.423 1.386 47.969 1.00 91.62 177 GLU A C 1
ATOM 1330 O O . GLU A 1 177 ? -31.987 2.065 48.903 1.00 91.62 177 GLU A O 1
ATOM 1335 N N . GLY A 1 178 ? -33.721 1.080 47.886 1.00 87.06 178 GLY A N 1
ATOM 1336 C CA . GLY A 1 178 ? -34.716 1.502 48.874 1.00 87.06 178 GLY A CA 1
ATOM 1337 C C . GLY A 1 178 ? -34.816 3.027 49.036 1.00 87.06 178 GLY A C 1
ATOM 1338 O O . GLY A 1 178 ? -34.911 3.772 48.063 1.00 87.06 178 GLY A O 1
ATOM 1339 N N . ASN A 1 179 ? -34.803 3.497 50.287 1.00 86.00 179 ASN A N 1
ATOM 1340 C CA . ASN A 1 179 ? -34.915 4.920 50.639 1.00 86.00 179 ASN A CA 1
ATOM 1341 C C . ASN A 1 179 ? -33.552 5.619 50.806 1.00 86.00 179 ASN A C 1
ATOM 1343 O O . ASN A 1 179 ? -33.500 6.723 51.347 1.00 86.00 179 ASN A O 1
ATOM 1347 N N . GLY A 1 180 ? -32.456 4.983 50.378 1.00 85.62 180 GLY A N 1
ATOM 1348 C CA . GLY A 1 180 ? -31.114 5.558 50.455 1.00 85.62 180 GLY A CA 1
ATOM 1349 C C . GLY A 1 180 ? -30.935 6.815 49.596 1.00 85.62 180 GLY A C 1
ATOM 1350 O O . GLY A 1 180 ? -31.745 7.116 48.712 1.00 85.62 180 GLY A O 1
ATOM 1351 N N . GLN A 1 181 ? -29.853 7.552 49.858 1.00 89.94 181 GLN A N 1
ATOM 1352 C CA . GLN A 1 181 ? -29.424 8.638 48.976 1.00 89.94 181 GLN A CA 1
ATOM 1353 C C . GLN A 1 181 ? -28.881 8.051 47.662 1.00 89.94 181 GLN A C 1
ATOM 1355 O O . GLN A 1 181 ? -28.189 7.033 47.708 1.00 89.94 181 GLN A O 1
ATOM 1360 N N . PRO A 1 182 ? -29.184 8.654 46.499 1.00 94.69 182 PRO A N 1
ATOM 1361 C CA . PRO A 1 182 ? -28.608 8.227 45.231 1.00 94.69 182 PRO A CA 1
ATOM 1362 C C . PRO A 1 182 ? -27.077 8.324 45.247 1.00 94.69 182 PRO A C 1
ATOM 1364 O O . PRO A 1 182 ? -26.521 9.324 45.699 1.00 94.69 182 PRO A O 1
ATOM 1367 N N . MET A 1 183 ? -26.404 7.307 44.717 1.00 95.06 183 MET A N 1
ATOM 1368 C CA . MET A 1 183 ? -24.953 7.280 44.526 1.00 95.06 183 MET A CA 1
ATOM 1369 C C . MET A 1 183 ? -24.641 7.332 43.034 1.00 95.06 183 MET A C 1
ATOM 1371 O O . MET A 1 183 ? -25.271 6.621 42.255 1.00 95.06 183 MET A O 1
ATOM 1375 N N . VAL A 1 184 ? -23.666 8.145 42.627 1.00 96.19 184 VAL A N 1
ATOM 1376 C CA . VAL A 1 184 ? -23.232 8.234 41.225 1.00 96.19 184 VAL A CA 1
ATOM 1377 C C . VAL A 1 184 ? -21.894 7.523 41.071 1.00 96.19 184 VAL A C 1
ATOM 1379 O O . VAL A 1 184 ? -20.929 7.855 41.757 1.00 96.19 184 VAL A O 1
ATOM 1382 N N . VAL A 1 185 ? -21.831 6.560 40.157 1.00 96.94 185 VAL A N 1
ATOM 1383 C CA . VAL A 1 185 ? -20.592 5.898 39.728 1.00 96.94 185 VAL A CA 1
ATOM 1384 C C . VAL A 1 185 ? -20.382 6.129 38.245 1.00 96.94 185 VAL A C 1
ATOM 1386 O O . VAL A 1 185 ? -21.350 6.206 37.498 1.00 96.94 185 VAL A O 1
ATOM 1389 N N . GLY A 1 186 ? -19.136 6.233 37.794 1.00 96.38 186 GLY A N 1
ATOM 1390 C CA . GLY A 1 186 ? -18.849 6.403 36.376 1.00 96.38 186 GLY A CA 1
ATOM 1391 C C . GLY A 1 186 ? -17.486 5.867 35.973 1.00 96.38 186 GLY A C 1
ATOM 1392 O O . GLY A 1 186 ? -16.620 5.653 36.818 1.00 96.38 186 GLY A O 1
ATOM 1393 N N . THR A 1 187 ? -17.320 5.644 34.674 1.00 96.44 187 THR A N 1
ATOM 1394 C CA . THR A 1 187 ? -16.053 5.260 34.045 1.00 96.44 187 THR A CA 1
ATOM 1395 C C . THR A 1 187 ? -15.873 6.013 32.730 1.00 96.44 187 THR A C 1
ATOM 1397 O O . THR A 1 187 ? -16.852 6.447 32.117 1.00 96.44 187 THR A O 1
ATOM 1400 N N . THR A 1 188 ? -14.627 6.148 32.282 1.00 94.69 188 THR A N 1
ATOM 1401 C CA . THR A 1 188 ? -14.285 6.720 30.979 1.00 94.69 188 THR A CA 1
ATOM 1402 C C . THR A 1 188 ? -13.422 5.735 30.204 1.00 94.69 188 THR A C 1
ATOM 1404 O O . THR A 1 188 ? -12.337 5.359 30.645 1.00 94.69 188 THR A O 1
ATOM 1407 N N . ALA A 1 189 ? -13.880 5.354 29.015 1.00 93.50 189 ALA A N 1
ATOM 1408 C CA . ALA A 1 189 ? -13.154 4.496 28.092 1.00 93.50 189 ALA A CA 1
ATOM 1409 C C . ALA A 1 189 ? -12.578 5.327 26.941 1.00 93.50 189 ALA A C 1
ATOM 1411 O O . ALA A 1 189 ? -13.291 6.112 26.314 1.00 93.50 189 ALA A O 1
ATOM 1412 N N . SER A 1 190 ? -11.299 5.118 26.626 1.00 90.31 190 SER A N 1
ATOM 1413 C CA . SER A 1 190 ? -10.730 5.562 25.351 1.00 90.31 190 SER A CA 1
ATOM 1414 C C . SER A 1 190 ? -11.024 4.509 24.290 1.00 90.31 190 SER A C 1
ATOM 1416 O O . SER A 1 190 ? -10.751 3.324 24.496 1.00 90.31 190 SER A O 1
ATOM 1418 N N . LEU A 1 191 ? -11.550 4.941 23.151 1.00 86.38 191 LEU A N 1
ATOM 1419 C CA . LEU A 1 191 ? -11.656 4.117 21.955 1.00 86.38 191 LEU A CA 1
ATOM 1420 C C . LEU A 1 191 ? -10.246 3.846 21.427 1.00 86.38 191 LEU A C 1
ATOM 1422 O O . LEU A 1 191 ? -9.330 4.647 21.640 1.00 86.38 191 LEU A O 1
ATOM 1426 N N . ARG A 1 192 ? -10.038 2.715 20.748 1.00 77.25 192 ARG A N 1
ATOM 1427 C CA . ARG A 1 192 ? -8.782 2.524 20.013 1.00 77.25 192 ARG A CA 1
ATOM 1428 C C . ARG A 1 192 ? -8.700 3.589 18.926 1.00 77.25 192 ARG A C 1
ATOM 1430 O O . ARG A 1 192 ? -9.689 3.849 18.242 1.00 77.25 192 ARG A O 1
ATOM 1437 N N . ALA A 1 193 ? -7.518 4.183 18.773 1.00 59.62 193 ALA A N 1
ATOM 1438 C CA . ALA A 1 193 ? -7.189 4.930 17.572 1.00 59.62 193 ALA A CA 1
ATOM 1439 C C . ALA A 1 193 ? -7.267 3.934 16.412 1.00 59.62 193 ALA A C 1
ATOM 1441 O O . ALA A 1 193 ? -6.368 3.117 16.221 1.00 59.62 193 ALA A O 1
ATOM 1442 N N . PHE A 1 194 ? -8.396 3.931 15.711 1.00 56.81 194 PHE A N 1
ATOM 1443 C CA . PHE A 1 194 ? -8.465 3.332 14.396 1.00 56.81 194 PHE A CA 1
ATOM 1444 C C . PHE A 1 194 ? -7.741 4.324 13.499 1.00 56.81 194 PHE A C 1
ATOM 1446 O O . PHE A 1 194 ? -8.341 5.272 13.003 1.00 56.81 194 PHE A O 1
ATOM 1453 N N . ASP A 1 195 ? -6.421 4.182 13.419 1.00 52.88 195 ASP A N 1
ATOM 1454 C CA . ASP A 1 195 ? -5.712 4.654 12.244 1.00 52.88 195 ASP A CA 1
ATOM 1455 C C . ASP A 1 195 ? -6.212 3.717 11.142 1.00 52.88 195 ASP A C 1
ATOM 1457 O O . ASP A 1 195 ? -5.909 2.517 11.219 1.00 52.88 195 ASP A O 1
ATOM 1461 N N . PRO A 1 196 ? -7.126 4.155 10.249 1.00 55.47 196 PRO A N 1
ATOM 1462 C CA . PRO A 1 196 ? -7.560 3.287 9.172 1.00 55.47 196 PRO A CA 1
ATOM 1463 C C . PRO A 1 196 ? -6.283 2.837 8.484 1.00 55.47 196 PRO A C 1
ATOM 1465 O O . PRO A 1 196 ? -5.486 3.683 8.074 1.00 55.47 196 PRO A O 1
ATOM 1468 N N . ALA A 1 197 ? -6.052 1.519 8.446 1.00 54.50 197 ALA A N 1
ATOM 1469 C CA . ALA A 1 197 ? -4.921 0.975 7.715 1.00 54.50 197 ALA A CA 1
ATOM 1470 C C . ALA A 1 197 ? -4.899 1.696 6.361 1.00 54.50 197 ALA A C 1
ATOM 1472 O O . ALA A 1 197 ? -5.973 1.801 5.750 1.00 54.50 197 ALA A O 1
ATOM 1473 N N . PRO A 1 198 ? -3.761 2.300 5.968 1.00 61.03 198 PRO A N 1
ATOM 1474 C CA . PRO A 1 198 ? -3.707 3.120 4.771 1.00 61.03 198 PRO A CA 1
ATOM 1475 C C . PRO A 1 198 ? -4.358 2.328 3.647 1.00 61.03 198 PRO A C 1
ATOM 1477 O O . PRO A 1 198 ? -4.077 1.136 3.499 1.00 61.03 198 PRO A O 1
ATOM 1480 N N . ALA A 1 199 ? -5.310 2.962 2.954 1.00 67.12 199 ALA A N 1
ATOM 1481 C CA . ALA A 1 199 ? -6.021 2.308 1.868 1.00 67.12 199 ALA A CA 1
ATOM 1482 C C . ALA A 1 199 ? -4.967 1.664 0.963 1.00 67.12 199 ALA A C 1
ATOM 1484 O O . ALA A 1 199 ? -3.993 2.348 0.632 1.00 67.12 199 ALA A O 1
ATOM 1485 N N . PRO A 1 200 ? -5.097 0.367 0.644 1.00 76.00 200 PRO A N 1
ATOM 1486 C CA . PRO A 1 200 ? -4.054 -0.326 -0.083 1.00 76.00 200 PRO A CA 1
ATOM 1487 C C . PRO A 1 200 ? -3.789 0.417 -1.391 1.00 76.00 200 PRO A C 1
ATOM 1489 O O . PRO A 1 200 ? -4.714 0.910 -2.043 1.00 76.00 200 PRO A O 1
ATOM 1492 N N . VAL A 1 201 ? -2.518 0.528 -1.761 1.00 87.00 201 VAL A N 1
ATOM 1493 C CA . VAL A 1 201 ? -2.074 1.291 -2.931 1.00 87.00 201 VAL A CA 1
ATOM 1494 C C . VAL A 1 201 ? -1.426 0.385 -3.971 1.00 87.00 201 VAL A C 1
ATOM 1496 O O . VAL A 1 201 ? -0.825 -0.646 -3.657 1.00 87.00 201 VAL A O 1
ATOM 1499 N N . CYS A 1 202 ? -1.512 0.788 -5.238 1.00 89.19 202 CYS A N 1
ATOM 1500 C CA . CYS A 1 202 ? -0.670 0.205 -6.275 1.00 89.19 202 CYS A CA 1
ATOM 1501 C C . CYS A 1 202 ? 0.772 0.673 -6.048 1.00 89.19 202 CYS A C 1
ATOM 1503 O O . CYS A 1 202 ? 1.080 1.864 -6.117 1.00 89.19 202 CYS A O 1
ATOM 1505 N N . THR A 1 203 ? 1.661 -0.265 -5.748 1.00 88.12 203 THR A N 1
ATOM 1506 C CA . THR A 1 203 ? 3.074 0.020 -5.481 1.00 88.12 203 THR A CA 1
ATOM 1507 C C . THR A 1 203 ? 3.877 0.015 -6.783 1.00 88.12 203 THR A C 1
ATOM 1509 O O . THR A 1 203 ? 3.523 -0.678 -7.739 1.00 88.12 203 THR A O 1
ATOM 1512 N N . ALA A 1 204 ? 4.962 0.797 -6.832 1.00 87.06 204 ALA A N 1
ATOM 1513 C CA . ALA A 1 204 ? 5.876 0.900 -7.978 1.00 87.06 204 ALA A CA 1
ATOM 1514 C C . ALA A 1 204 ? 5.221 1.377 -9.294 1.00 87.06 204 ALA A C 1
ATOM 1516 O O . ALA A 1 204 ? 5.279 0.686 -10.308 1.00 87.06 204 ALA A O 1
ATOM 1517 N N . GLN A 1 205 ? 4.621 2.573 -9.284 1.00 88.88 205 GLN A N 1
ATOM 1518 C CA . GLN A 1 205 ? 3.982 3.155 -10.467 1.00 88.88 205 GLN A CA 1
ATOM 1519 C C . GLN A 1 205 ? 4.992 3.334 -11.627 1.00 88.88 205 GLN A C 1
ATOM 1521 O O . GLN A 1 205 ? 5.953 4.099 -11.484 1.00 88.88 205 GLN A O 1
ATOM 1526 N N . PRO A 1 206 ? 4.804 2.651 -12.773 1.00 90.00 206 PRO A N 1
ATOM 1527 C CA . PRO A 1 206 ? 5.732 2.733 -13.895 1.00 90.00 206 PRO A CA 1
ATOM 1528 C C . PRO A 1 206 ? 5.676 4.115 -14.560 1.00 90.00 206 PRO A C 1
ATOM 1530 O O . PRO A 1 206 ? 4.602 4.656 -14.830 1.00 90.00 206 PRO A O 1
ATOM 1533 N N . ALA A 1 207 ? 6.846 4.694 -14.845 1.00 91.31 207 ALA A N 1
ATOM 1534 C CA . ALA A 1 207 ? 6.943 5.958 -15.572 1.00 91.31 207 ALA A CA 1
ATOM 1535 C C . ALA A 1 207 ? 6.427 5.804 -17.014 1.00 91.31 207 ALA A C 1
ATOM 1537 O O . ALA A 1 207 ? 6.622 4.765 -17.644 1.00 91.31 207 ALA A O 1
ATOM 1538 N N . ASN A 1 208 ? 5.815 6.864 -17.552 1.00 93.38 208 ASN A N 1
ATOM 1539 C CA . ASN A 1 208 ? 5.248 6.903 -18.909 1.00 93.38 208 ASN A CA 1
ATOM 1540 C C . ASN A 1 208 ? 4.129 5.878 -19.162 1.00 93.38 208 ASN A C 1
ATOM 1542 O O . ASN A 1 208 ? 3.943 5.421 -20.291 1.00 93.38 208 ASN A O 1
ATOM 1546 N N . ALA A 1 209 ? 3.368 5.544 -18.121 1.00 94.56 209 ALA A N 1
ATOM 1547 C CA . ALA A 1 209 ? 2.191 4.697 -18.212 1.00 94.56 209 ALA A CA 1
ATOM 1548 C C . ALA A 1 209 ? 0.992 5.336 -17.497 1.00 94.56 209 ALA A C 1
ATOM 1550 O O . ALA A 1 209 ? 1.156 6.108 -16.550 1.00 94.56 209 ALA A O 1
ATOM 1551 N N . THR A 1 210 ? -0.212 4.985 -17.936 1.00 94.62 210 THR A N 1
ATOM 1552 C CA . THR A 1 210 ? -1.486 5.391 -17.334 1.00 94.62 210 THR A CA 1
ATOM 1553 C C . THR A 1 210 ? -2.183 4.160 -16.764 1.00 94.62 210 THR A C 1
ATOM 1555 O O . THR A 1 210 ? -2.223 3.118 -17.415 1.00 94.62 210 THR A O 1
ATOM 1558 N N . MET A 1 211 ? -2.701 4.267 -15.540 1.00 94.31 211 MET A N 1
ATOM 1559 C CA . MET A 1 211 ? -3.437 3.183 -14.880 1.00 94.31 211 MET A CA 1
ATOM 1560 C C . MET A 1 211 ? -4.736 2.880 -15.631 1.00 94.31 211 MET A C 1
ATOM 1562 O O . MET A 1 211 ? -5.395 3.797 -16.117 1.00 94.31 211 MET A O 1
ATOM 1566 N N . CYS A 1 212 ? -5.100 1.606 -15.711 1.00 93.81 212 CYS A N 1
ATOM 1567 C CA . CYS A 1 212 ? -6.363 1.172 -16.288 1.00 93.81 212 CYS A CA 1
ATOM 1568 C C . CYS A 1 212 ? -7.565 1.624 -15.436 1.00 93.81 212 CYS A C 1
ATOM 1570 O O . CYS A 1 212 ? -7.487 1.736 -14.209 1.00 93.81 212 CYS A O 1
ATOM 1572 N N . ASP A 1 213 ? -8.697 1.900 -16.084 1.00 93.25 213 ASP A N 1
ATOM 1573 C CA . ASP A 1 213 ? -9.912 2.325 -15.384 1.00 93.25 213 ASP A CA 1
ATOM 1574 C C . ASP A 1 213 ? -10.445 1.201 -14.481 1.00 93.25 213 ASP A C 1
ATOM 1576 O O . ASP A 1 213 ? -10.646 0.073 -14.927 1.00 93.25 213 ASP A O 1
ATOM 1580 N N . GLY A 1 214 ? -10.717 1.517 -13.209 1.00 88.50 214 GLY A N 1
ATOM 1581 C CA . GLY A 1 214 ? -11.235 0.555 -12.224 1.00 88.50 214 GLY A CA 1
ATOM 1582 C C . GLY A 1 214 ? -10.168 -0.294 -11.519 1.00 88.50 214 GLY A C 1
ATOM 1583 O O . GLY A 1 214 ? -10.507 -1.118 -10.661 1.00 88.50 214 GLY A O 1
ATOM 1584 N N . ASP A 1 215 ? -8.889 -0.066 -11.814 1.00 91.00 215 ASP A N 1
ATOM 1585 C CA . ASP A 1 215 ? -7.775 -0.821 -11.229 1.00 91.00 215 ASP A CA 1
ATOM 1586 C C . ASP A 1 215 ? -7.252 -0.251 -9.912 1.00 91.00 215 ASP A C 1
ATOM 1588 O O . ASP A 1 215 ? -6.507 -0.926 -9.206 1.00 91.00 215 ASP A O 1
ATOM 1592 N N . SER A 1 216 ? -7.698 0.951 -9.544 1.00 88.00 216 SER A N 1
ATOM 1593 C CA . SER A 1 216 ? -7.415 1.600 -8.259 1.00 88.00 216 SER A CA 1
ATOM 1594 C C . SER A 1 216 ? -8.382 1.224 -7.134 1.00 88.00 216 SER A C 1
ATOM 1596 O O . SER A 1 216 ? -8.269 1.756 -6.032 1.00 88.00 216 SER A O 1
ATOM 1598 N N . ILE A 1 217 ? -9.345 0.334 -7.391 1.00 83.06 217 ILE A N 1
ATOM 1599 C CA . ILE A 1 217 ? -10.402 -0.013 -6.435 1.00 83.06 217 ILE A CA 1
ATOM 1600 C C . ILE A 1 217 ? -10.547 -1.528 -6.257 1.00 83.06 217 ILE A C 1
ATOM 1602 O O . ILE A 1 217 ? -10.352 -2.310 -7.191 1.00 83.06 217 ILE A O 1
ATOM 1606 N N . GLY A 1 218 ? -10.975 -1.943 -5.061 1.00 79.75 218 GLY A N 1
ATOM 1607 C CA . GLY A 1 218 ? -11.417 -3.315 -4.789 1.00 79.75 218 GLY A CA 1
ATOM 1608 C C . GLY A 1 218 ? -10.313 -4.330 -4.478 1.00 79.75 218 GLY A C 1
ATOM 1609 O O . GLY A 1 218 ? -10.548 -5.525 -4.635 1.00 79.75 218 GLY A O 1
ATOM 1610 N N . PHE A 1 219 ? -9.132 -3.888 -4.039 1.00 78.19 219 PHE A N 1
ATOM 1611 C CA . PHE A 1 219 ? -8.083 -4.764 -3.510 1.00 78.19 219 PHE A CA 1
ATOM 1612 C C . PHE A 1 219 ? -7.876 -4.531 -2.007 1.00 78.19 219 PHE A C 1
ATOM 1614 O O . PHE A 1 219 ? -8.145 -3.450 -1.493 1.00 78.19 219 PHE A O 1
ATOM 1621 N N . PHE A 1 220 ? -7.459 -5.580 -1.293 1.00 76.81 220 PHE A N 1
ATOM 1622 C CA . PHE A 1 220 ? -7.384 -5.604 0.177 1.00 76.81 220 PHE A CA 1
ATOM 1623 C C . PHE A 1 220 ? -5.952 -5.481 0.719 1.00 76.81 220 PHE A C 1
ATOM 1625 O O . PHE A 1 220 ? -5.762 -5.398 1.929 1.00 76.81 220 PHE A O 1
ATOM 1632 N N . LEU A 1 221 ? -4.950 -5.505 -0.165 1.00 81.94 221 LEU A N 1
ATOM 1633 C CA . LEU A 1 221 ? -3.524 -5.460 0.154 1.00 81.94 221 LEU A CA 1
ATOM 1634 C C . LEU A 1 221 ? -2.783 -4.672 -0.928 1.00 81.94 221 LEU A C 1
ATOM 1636 O O . LEU A 1 221 ? -3.195 -4.694 -2.090 1.00 81.94 221 LEU A O 1
ATOM 1640 N N . ASP A 1 222 ? -1.675 -4.031 -0.558 1.00 84.56 222 ASP A N 1
ATOM 1641 C CA . ASP A 1 222 ? -0.777 -3.377 -1.510 1.00 84.56 222 ASP A CA 1
ATOM 1642 C C . ASP A 1 222 ? -0.395 -4.344 -2.631 1.00 84.56 222 ASP A C 1
ATOM 1644 O O . ASP A 1 222 ? 0.081 -5.457 -2.394 1.00 84.56 222 ASP A O 1
ATOM 1648 N N . THR A 1 223 ? -0.637 -3.920 -3.866 1.00 88.00 223 THR A N 1
ATOM 1649 C CA . THR A 1 223 ? -0.462 -4.759 -5.054 1.00 88.00 223 THR A CA 1
ATOM 1650 C C . THR A 1 223 ? 0.608 -4.139 -5.946 1.00 88.00 223 THR A C 1
ATOM 1652 O O . THR A 1 223 ? 0.666 -2.919 -6.103 1.00 88.00 223 THR A O 1
ATOM 1655 N N . SER A 1 224 ? 1.510 -4.951 -6.498 1.00 90.06 224 SER A N 1
ATOM 1656 C CA . SER A 1 224 ? 2.557 -4.469 -7.405 1.00 90.06 224 SER A CA 1
ATOM 1657 C C . SER A 1 224 ? 1.971 -4.095 -8.763 1.00 90.06 224 SER A C 1
ATOM 1659 O O . SER A 1 224 ? 1.254 -4.895 -9.364 1.00 90.06 224 SER A O 1
ATOM 1661 N N . SER A 1 225 ? 2.325 -2.916 -9.269 1.00 92.06 225 SER A N 1
ATOM 1662 C CA . SER A 1 225 ? 1.882 -2.446 -10.585 1.00 92.06 225 SER A CA 1
ATOM 1663 C C . SER A 1 225 ? 2.416 -3.324 -11.721 1.00 92.06 225 SER A C 1
ATOM 1665 O O . SER A 1 225 ? 3.599 -3.680 -11.736 1.00 92.06 225 SER A O 1
ATOM 1667 N N . THR A 1 226 ? 1.560 -3.626 -12.700 1.00 93.25 226 THR A N 1
ATOM 1668 C CA . THR A 1 226 ? 1.914 -4.425 -13.883 1.00 93.25 226 THR A CA 1
ATOM 1669 C C . THR A 1 226 ? 1.634 -3.653 -15.169 1.00 93.25 226 THR A C 1
ATOM 1671 O O . THR A 1 226 ? 0.535 -3.146 -15.362 1.00 93.25 226 THR A O 1
ATOM 1674 N N . VAL A 1 227 ? 2.606 -3.578 -16.078 1.00 94.38 227 VAL A N 1
ATOM 1675 C CA . VAL A 1 227 ? 2.421 -2.969 -17.402 1.00 94.38 227 VAL A CA 1
ATOM 1676 C C . VAL A 1 227 ? 1.832 -3.994 -18.372 1.00 94.38 227 VAL A C 1
ATOM 1678 O O . VAL A 1 227 ? 2.381 -5.082 -18.572 1.00 94.38 227 VAL A O 1
ATOM 1681 N N . VAL A 1 228 ? 0.725 -3.642 -19.017 1.00 94.44 228 VAL A N 1
ATOM 1682 C CA . VAL A 1 228 ? -0.024 -4.494 -19.948 1.00 94.44 228 VAL A CA 1
ATOM 1683 C C . VAL A 1 228 ? -0.156 -3.834 -21.320 1.00 94.44 228 VAL A C 1
ATOM 1685 O O . VAL A 1 228 ? -0.145 -2.610 -21.447 1.00 94.44 228 VAL A O 1
ATOM 1688 N N . ASP A 1 229 ? -0.279 -4.656 -22.363 1.00 92.06 229 ASP A N 1
ATOM 1689 C CA . ASP A 1 229 ? -0.505 -4.179 -23.735 1.00 92.06 229 ASP A CA 1
ATOM 1690 C C . ASP A 1 229 ? -1.950 -3.671 -23.918 1.00 92.06 229 ASP A C 1
ATOM 1692 O O . ASP A 1 229 ? -2.217 -2.716 -24.655 1.00 92.06 229 ASP A O 1
ATOM 1696 N N . SER A 1 230 ? -2.887 -4.264 -23.174 1.00 92.06 230 SER A N 1
ATOM 1697 C CA . SER A 1 230 ? -4.293 -3.867 -23.080 1.00 92.06 230 SER A CA 1
ATOM 1698 C C . SER A 1 230 ? -4.826 -4.116 -21.669 1.00 92.06 230 SER A C 1
ATOM 1700 O O . SER A 1 230 ? -4.491 -5.141 -21.082 1.00 92.06 230 SER A O 1
ATOM 1702 N N . CYS A 1 231 ? -5.672 -3.215 -21.163 1.00 92.69 231 CYS A N 1
ATOM 1703 C CA . CYS A 1 231 ? -6.359 -3.379 -19.877 1.00 92.69 231 CYS A CA 1
ATOM 1704 C C . CYS A 1 231 ? -7.292 -4.600 -19.879 1.00 92.69 231 CYS A C 1
ATOM 1706 O O . CYS A 1 231 ? -7.814 -4.979 -20.935 1.00 92.69 231 CYS A O 1
ATOM 1708 N N . SER A 1 232 ? -7.533 -5.175 -18.701 1.00 90.00 232 SER A N 1
ATOM 1709 C CA . SER A 1 232 ? -8.483 -6.269 -18.498 1.00 90.00 232 SER A CA 1
ATOM 1710 C C . SER A 1 232 ? -9.911 -5.932 -18.963 1.00 90.00 232 SER A C 1
ATOM 1712 O O . SER A 1 232 ? -10.340 -4.774 -19.019 1.00 90.00 232 SER A O 1
ATOM 1714 N N . SER A 1 233 ? -10.663 -6.972 -19.349 1.00 87.56 233 SER A N 1
ATOM 1715 C CA . SER A 1 233 ? -12.059 -6.868 -19.792 1.00 87.56 233 SER A CA 1
ATOM 1716 C C . SER A 1 233 ? -12.931 -7.867 -19.019 1.00 87.56 233 SER A C 1
ATOM 1718 O O . SER A 1 233 ? -12.677 -9.071 -19.114 1.00 87.56 233 SER A O 1
ATOM 1720 N N . PRO A 1 234 ? -13.960 -7.415 -18.274 1.00 88.50 234 PRO A N 1
ATOM 1721 C CA . PRO A 1 234 ? -14.418 -6.026 -18.134 1.00 88.50 234 PRO A CA 1
ATOM 1722 C C . PRO A 1 234 ? -13.416 -5.129 -17.380 1.00 88.50 234 PRO A C 1
ATOM 1724 O O . PRO A 1 234 ? -12.588 -5.634 -16.625 1.00 88.50 234 PRO A O 1
ATOM 1727 N N . LEU A 1 235 ? -13.494 -3.808 -17.594 1.00 85.44 235 LEU A N 1
ATOM 1728 C CA . LEU A 1 235 ? -12.622 -2.824 -16.931 1.00 85.44 235 LEU A CA 1
ATOM 1729 C C . LEU A 1 235 ? -12.697 -2.967 -15.405 1.00 85.44 235 LEU A C 1
ATOM 1731 O O . LEU A 1 235 ? -13.791 -3.103 -14.848 1.00 85.44 235 LEU A O 1
ATOM 1735 N N . GLY A 1 236 ? -11.544 -2.950 -14.736 1.00 79.88 236 GLY A N 1
ATOM 1736 C CA . GLY A 1 236 ? -11.450 -3.167 -13.296 1.00 79.88 236 GLY A CA 1
ATOM 1737 C C . GLY A 1 236 ? -11.753 -4.604 -12.865 1.00 79.88 236 GLY A C 1
ATOM 1738 O O . GLY A 1 236 ? -12.118 -4.823 -11.706 1.00 79.88 236 GLY A O 1
ATOM 1739 N N . SER A 1 237 ? -11.653 -5.589 -13.759 1.00 86.62 237 SER A N 1
ATOM 1740 C CA . SER A 1 237 ? -11.609 -6.997 -13.351 1.00 86.62 237 SER A CA 1
ATOM 1741 C C . SER A 1 237 ? -10.209 -7.362 -12.847 1.00 86.62 237 SER A C 1
ATOM 1743 O O . SER A 1 237 ? -9.323 -6.519 -12.774 1.00 86.62 237 SER A O 1
ATOM 1745 N N . ASN A 1 238 ? -10.020 -8.594 -12.379 1.00 85.00 238 ASN A N 1
ATOM 1746 C CA . ASN A 1 238 ? -8.683 -9.047 -12.006 1.00 85.00 238 ASN A CA 1
ATOM 1747 C C . ASN A 1 238 ? -7.888 -9.410 -13.271 1.00 85.00 238 ASN A C 1
ATOM 1749 O O . ASN A 1 238 ? -8.472 -10.012 -14.179 1.00 85.00 238 ASN A O 1
ATOM 1753 N N . PRO A 1 239 ? -6.566 -9.171 -13.297 1.00 88.44 239 PRO A N 1
ATOM 1754 C CA . PRO A 1 239 ? -5.725 -8.629 -12.218 1.00 88.44 239 PRO A CA 1
ATOM 1755 C C . PRO A 1 239 ? -5.853 -7.101 -12.044 1.00 88.44 239 PRO A C 1
ATOM 1757 O O . PRO A 1 239 ? -6.144 -6.403 -12.997 1.00 88.44 239 PRO A O 1
ATOM 1760 N N . LYS A 1 240 ? -5.644 -6.601 -10.815 1.00 88.50 240 LYS A N 1
ATOM 1761 C CA . LYS A 1 240 ? -5.673 -5.165 -10.462 1.00 88.50 240 LYS A CA 1
ATOM 1762 C C . LYS A 1 240 ? -4.296 -4.514 -10.610 1.00 88.50 240 LYS A C 1
ATOM 1764 O O . LYS A 1 240 ? -3.286 -5.215 -10.657 1.00 88.50 240 LYS A O 1
ATOM 1769 N N . CYS A 1 241 ? -4.251 -3.180 -10.563 1.00 92.19 241 CYS A N 1
ATOM 1770 C CA . CYS A 1 241 ? -3.037 -2.373 -10.732 1.00 92.19 241 CYS A CA 1
ATOM 1771 C C . CYS A 1 241 ? -2.357 -2.556 -12.102 1.00 92.19 241 CYS A C 1
ATOM 1773 O O . CYS A 1 241 ? -1.125 -2.586 -12.200 1.00 92.19 241 CYS A O 1
ATOM 1775 N N . GLU A 1 242 ? -3.147 -2.664 -13.167 1.00 94.44 242 GLU A N 1
ATOM 1776 C CA . GLU A 1 242 ? -2.680 -2.675 -14.546 1.00 94.44 242 GLU A CA 1
ATOM 1777 C C . GLU A 1 242 ? -2.418 -1.252 -15.063 1.00 94.44 242 GLU A C 1
ATOM 1779 O O . GLU A 1 242 ? -3.167 -0.305 -14.806 1.00 94.44 242 GLU A O 1
ATOM 1784 N N . PHE A 1 243 ? -1.338 -1.099 -15.827 1.00 95.44 243 PHE A N 1
ATOM 1785 C CA . PHE A 1 243 ? -0.921 0.154 -16.448 1.00 95.44 243 PHE A CA 1
ATOM 1786 C C . PHE A 1 243 ? -0.679 -0.042 -17.940 1.00 95.44 243 PHE A C 1
ATOM 1788 O O . PHE A 1 243 ? -0.020 -0.992 -18.356 1.00 95.44 243 PHE A O 1
ATOM 1795 N N . LYS A 1 244 ? -1.146 0.899 -18.757 1.00 94.88 244 LYS A N 1
ATOM 1796 C CA . LYS A 1 244 ? -0.902 0.935 -20.199 1.00 94.88 244 LYS A CA 1
ATOM 1797 C C . LYS A 1 244 ? 0.123 2.012 -20.530 1.00 94.88 244 LYS A C 1
ATOM 1799 O O . LYS A 1 244 ? 0.015 3.133 -20.037 1.00 94.88 244 LYS A O 1
ATOM 1804 N N . CYS A 1 245 ? 1.097 1.698 -21.382 1.00 95.00 245 CYS A N 1
ATOM 1805 C CA . CYS A 1 245 ? 2.070 2.694 -21.827 1.00 95.00 245 CYS A CA 1
ATOM 1806 C C . CYS A 1 245 ? 1.389 3.873 -22.534 1.00 95.00 245 CYS A C 1
ATOM 1808 O O . CYS A 1 245 ? 0.456 3.697 -23.322 1.00 95.00 245 CYS A O 1
ATOM 1810 N N . ASN A 1 246 ? 1.869 5.079 -22.239 1.00 92.44 246 ASN A N 1
ATOM 1811 C CA . ASN A 1 246 ? 1.406 6.306 -22.873 1.00 92.44 246 ASN A CA 1
ATOM 1812 C C . ASN A 1 246 ? 1.774 6.308 -24.364 1.00 92.44 246 ASN A C 1
ATOM 1814 O O . ASN A 1 246 ? 2.698 5.616 -24.797 1.00 92.44 246 ASN A O 1
ATOM 1818 N N . ALA A 1 247 ? 1.080 7.127 -25.157 1.00 86.12 247 ALA A N 1
ATOM 1819 C CA . ALA A 1 247 ? 1.410 7.306 -26.568 1.00 86.12 247 ALA A CA 1
ATOM 1820 C C . ALA A 1 247 ? 2.896 7.688 -26.747 1.00 86.12 247 ALA A C 1
ATOM 1822 O O . ALA A 1 247 ? 3.409 8.552 -26.036 1.00 86.12 247 ALA A O 1
ATOM 1823 N N . GLY A 1 248 ? 3.582 7.024 -27.682 1.00 82.12 248 GLY A N 1
ATOM 1824 C CA . GLY A 1 248 ? 5.028 7.173 -27.904 1.00 82.12 248 GLY A CA 1
ATOM 1825 C C . GLY A 1 248 ? 5.911 6.197 -27.115 1.00 82.12 248 GLY A C 1
ATOM 1826 O O . GLY A 1 248 ? 7.127 6.222 -27.289 1.00 82.12 248 GLY A O 1
ATOM 1827 N N . TYR A 1 249 ? 5.326 5.319 -26.294 1.00 88.25 249 TYR A N 1
ATOM 1828 C CA . TYR A 1 249 ? 6.040 4.286 -25.541 1.00 88.25 249 TYR A CA 1
ATOM 1829 C C . TYR A 1 249 ? 5.478 2.891 -25.834 1.00 88.25 249 TYR A C 1
ATOM 1831 O O . TYR A 1 249 ? 4.278 2.723 -26.048 1.00 88.25 249 TYR A O 1
ATOM 1839 N N . VAL A 1 250 ? 6.346 1.881 -25.809 1.00 89.62 250 VAL A N 1
ATOM 1840 C CA . VAL A 1 250 ? 5.993 0.462 -25.939 1.00 89.62 250 VAL A CA 1
ATOM 1841 C C . VAL A 1 250 ? 6.454 -0.309 -24.706 1.00 89.62 250 VAL A C 1
ATOM 1843 O O . VAL A 1 250 ? 7.429 0.057 -24.043 1.00 89.62 250 VAL A O 1
ATOM 1846 N N . LYS A 1 251 ? 5.732 -1.378 -24.376 1.00 91.94 251 LYS A N 1
ATOM 1847 C CA . LYS A 1 251 ? 6.061 -2.257 -23.259 1.00 91.94 251 LYS A CA 1
ATOM 1848 C C . LYS A 1 251 ? 7.372 -3.000 -23.527 1.00 91.94 251 LYS A C 1
ATOM 1850 O O . LYS A 1 251 ? 7.529 -3.666 -24.546 1.00 91.94 251 LYS A O 1
ATOM 1855 N N . SER A 1 252 ? 8.289 -2.932 -22.568 1.00 91.12 252 SER A N 1
ATOM 1856 C CA . SER A 1 252 ? 9.485 -3.770 -22.494 1.00 91.12 252 SER A CA 1
ATOM 1857 C C . SER A 1 252 ? 9.613 -4.302 -21.068 1.00 91.12 252 SER A C 1
ATOM 1859 O O . SER A 1 252 ? 9.957 -3.572 -20.135 1.00 91.12 252 SER A O 1
ATOM 1861 N N . GLY A 1 253 ? 9.241 -5.568 -20.868 1.00 91.00 253 GLY A N 1
ATOM 1862 C CA . GLY A 1 253 ? 9.078 -6.138 -19.528 1.00 91.00 253 GLY A CA 1
ATOM 1863 C C . GLY A 1 253 ? 7.957 -5.441 -18.747 1.00 91.00 253 GLY A C 1
ATOM 1864 O O . GLY A 1 253 ? 6.828 -5.374 -19.230 1.00 91.00 253 GLY A O 1
ATOM 1865 N N . ASN A 1 254 ? 8.274 -4.925 -17.553 1.00 91.44 254 ASN A N 1
ATOM 1866 C CA . ASN A 1 254 ? 7.348 -4.157 -16.704 1.00 91.44 254 ASN A CA 1
ATOM 1867 C C . ASN A 1 254 ? 7.575 -2.633 -16.778 1.00 91.44 254 ASN A C 1
ATOM 1869 O O . ASN A 1 254 ? 7.225 -1.904 -15.853 1.00 91.44 254 ASN A O 1
ATOM 1873 N N . SER A 1 255 ? 8.198 -2.160 -17.859 1.00 90.19 255 SER A N 1
ATOM 1874 C CA . SER A 1 255 ? 8.530 -0.752 -18.082 1.00 90.19 255 SER A CA 1
ATOM 1875 C C . SER A 1 255 ? 8.033 -0.291 -19.449 1.00 90.19 255 SER A C 1
ATOM 1877 O O . SER A 1 255 ? 7.966 -1.073 -20.398 1.00 90.19 255 SER A O 1
ATOM 1879 N N . CYS A 1 256 ? 7.731 1.000 -19.564 1.00 91.38 256 CYS A N 1
ATOM 1880 C CA . CYS A 1 256 ? 7.404 1.645 -20.830 1.00 91.38 256 CYS A CA 1
ATOM 1881 C C . CYS A 1 256 ? 8.650 2.343 -21.377 1.00 91.38 256 CYS A C 1
ATOM 1883 O O . CYS A 1 256 ? 9.161 3.281 -20.763 1.00 91.38 256 CYS A O 1
ATOM 1885 N N . VAL A 1 257 ? 9.149 1.877 -22.522 1.00 87.50 257 VAL A N 1
ATOM 1886 C CA . VAL A 1 257 ? 10.320 2.453 -23.201 1.00 87.50 257 VAL A CA 1
ATOM 1887 C C . VAL A 1 257 ? 9.876 3.259 -24.422 1.00 87.50 257 VAL A C 1
ATOM 1889 O O . VAL A 1 257 ? 8.884 2.883 -25.047 1.00 87.50 257 VAL A O 1
ATOM 1892 N N . PRO A 1 258 ? 10.552 4.370 -24.769 1.00 85.19 258 PRO A N 1
ATOM 1893 C CA . PRO A 1 258 ? 10.210 5.143 -25.957 1.00 85.19 258 PRO A CA 1
ATOM 1894 C C . PRO A 1 258 ? 10.239 4.272 -27.213 1.00 85.19 258 PRO A C 1
ATOM 1896 O O . PRO A 1 258 ? 11.137 3.444 -27.377 1.00 85.19 258 PRO A O 1
ATOM 1899 N N . ILE A 1 259 ? 9.281 4.476 -28.113 1.00 80.56 259 ILE A N 1
ATOM 1900 C CA . ILE A 1 259 ? 9.323 3.848 -29.431 1.00 80.56 259 ILE A CA 1
ATOM 1901 C C . ILE A 1 259 ? 10.420 4.551 -30.237 1.00 80.56 259 ILE A C 1
ATOM 1903 O O . ILE A 1 259 ? 10.305 5.735 -30.547 1.00 80.56 259 ILE A O 1
ATOM 1907 N N . ILE A 1 260 ? 11.496 3.829 -30.553 1.00 77.75 260 ILE A N 1
ATOM 1908 C CA . ILE A 1 260 ? 12.558 4.310 -31.441 1.00 77.75 260 ILE A CA 1
ATOM 1909 C C . ILE A 1 260 ? 12.272 3.739 -32.825 1.00 77.75 260 ILE A C 1
ATOM 1911 O O . ILE A 1 260 ? 12.414 2.538 -33.045 1.00 77.75 260 ILE A O 1
ATOM 1915 N N . TYR A 1 261 ? 11.851 4.601 -33.742 1.00 81.06 261 TYR A N 1
ATOM 1916 C CA . TYR A 1 261 ? 11.707 4.246 -35.148 1.00 81.06 261 TYR A CA 1
ATOM 1917 C C . TYR A 1 261 ? 13.042 4.414 -35.869 1.00 81.06 261 TYR A C 1
ATOM 1919 O O . TYR A 1 261 ? 13.821 5.316 -35.554 1.00 81.06 261 TYR A O 1
ATOM 1927 N N . THR A 1 262 ? 13.312 3.539 -36.833 1.00 86.69 262 THR A N 1
ATOM 1928 C CA . THR A 1 262 ? 14.563 3.540 -37.595 1.00 86.69 262 THR A CA 1
ATOM 1929 C C . THR A 1 262 ? 14.297 3.569 -39.093 1.00 86.69 262 THR A C 1
ATOM 1931 O O . THR A 1 262 ? 13.244 3.145 -39.576 1.00 86.69 262 THR A O 1
ATOM 1934 N N . CYS A 1 263 ? 15.283 4.060 -39.840 1.00 88.81 263 CYS A N 1
ATOM 1935 C CA . CYS A 1 263 ? 15.313 3.901 -41.286 1.00 88.81 263 CYS A CA 1
ATOM 1936 C C . CYS A 1 263 ? 15.717 2.462 -41.616 1.00 88.81 263 CYS A C 1
ATOM 1938 O O . CYS A 1 263 ? 16.687 1.943 -41.059 1.00 88.81 263 CYS A O 1
ATOM 1940 N N . ILE A 1 264 ? 14.965 1.811 -42.494 1.00 88.62 264 ILE A N 1
ATOM 1941 C CA . ILE A 1 264 ? 15.161 0.411 -42.881 1.00 88.62 264 ILE A CA 1
ATOM 1942 C C . ILE A 1 264 ? 15.522 0.315 -44.371 1.00 88.62 264 ILE A C 1
ATOM 1944 O O . ILE A 1 264 ? 15.352 1.272 -45.119 1.00 88.62 264 ILE A O 1
ATOM 1948 N N . ASN A 1 265 ? 16.054 -0.831 -44.804 1.00 88.62 265 ASN A N 1
ATOM 1949 C CA . ASN A 1 265 ? 16.323 -1.145 -46.217 1.00 88.62 265 ASN A CA 1
ATOM 1950 C C . ASN A 1 265 ? 17.355 -0.257 -46.961 1.00 88.62 265 ASN A C 1
ATOM 1952 O O . ASN A 1 265 ? 17.299 -0.168 -48.186 1.00 88.62 265 ASN A O 1
ATOM 1956 N N . TYR A 1 266 ? 18.342 0.335 -46.274 1.00 88.50 266 TYR A N 1
ATOM 1957 C CA . TYR A 1 266 ? 19.521 0.922 -46.937 1.00 88.50 266 TYR A CA 1
ATOM 1958 C C . TYR A 1 266 ? 20.650 -0.117 -47.109 1.00 88.50 266 TYR A C 1
ATOM 1960 O O . TYR A 1 266 ? 20.818 -0.994 -46.256 1.00 88.50 266 TYR A O 1
ATOM 1968 N N . PRO A 1 267 ? 21.421 -0.056 -48.209 1.00 89.69 267 PRO A N 1
ATOM 1969 C CA . PRO A 1 267 ? 22.482 -1.018 -48.504 1.00 89.69 267 PRO A CA 1
ATOM 1970 C C . PRO A 1 267 ? 23.712 -0.839 -47.596 1.00 89.69 267 PRO A C 1
ATOM 1972 O O . PRO A 1 267 ? 23.893 0.185 -46.943 1.00 89.69 267 PRO A O 1
ATOM 1975 N N . SER A 1 268 ? 24.609 -1.828 -47.589 1.00 87.81 268 SER A N 1
ATOM 1976 C CA . SER A 1 268 ? 25.960 -1.668 -47.032 1.00 87.81 268 SER A CA 1
ATOM 1977 C C . SER A 1 268 ? 26.737 -0.567 -47.766 1.00 87.81 268 SER A C 1
ATOM 1979 O O . SER A 1 268 ? 26.503 -0.342 -48.953 1.00 87.81 268 SER A O 1
ATOM 1981 N N . HIS A 1 269 ? 27.703 0.057 -47.084 1.00 90.25 269 HIS A N 1
ATOM 1982 C CA . HIS A 1 269 ? 28.463 1.215 -47.586 1.00 90.25 269 HIS A CA 1
ATOM 1983 C C . HIS A 1 269 ? 27.599 2.461 -47.821 1.00 90.25 269 HIS A C 1
ATOM 1985 O O . HIS A 1 269 ? 27.848 3.247 -48.737 1.00 90.25 269 HIS A O 1
ATOM 1991 N N . ALA A 1 270 ? 26.566 2.617 -46.995 1.00 90.88 270 ALA A N 1
ATOM 1992 C CA . ALA A 1 270 ? 25.730 3.798 -46.929 1.00 90.88 270 ALA A CA 1
ATOM 1993 C C . ALA A 1 270 ? 25.584 4.282 -45.486 1.00 90.88 270 ALA A C 1
ATOM 1995 O O . ALA A 1 270 ? 25.476 3.488 -44.548 1.00 90.88 270 ALA A O 1
ATOM 1996 N N . SER A 1 271 ? 25.491 5.599 -45.340 1.00 91.94 271 SER A N 1
ATOM 1997 C CA . SER A 1 271 ? 25.246 6.288 -44.080 1.00 91.94 271 SER A CA 1
ATOM 1998 C C . SER A 1 271 ? 23.970 7.121 -44.186 1.00 91.94 271 SER A C 1
ATOM 2000 O O . SER A 1 271 ? 23.829 7.935 -45.103 1.00 91.94 271 SER A O 1
ATOM 2002 N N . VAL A 1 272 ? 23.050 6.942 -43.232 1.00 91.44 272 VAL A N 1
ATOM 2003 C CA . VAL A 1 272 ? 21.826 7.753 -43.123 1.00 91.44 272 VAL A CA 1
ATOM 2004 C C . VAL A 1 272 ? 22.203 9.212 -42.854 1.00 91.44 272 VAL A C 1
ATOM 2006 O O . VAL A 1 272 ? 23.133 9.503 -42.093 1.00 91.44 272 VAL A O 1
ATOM 2009 N N . CYS A 1 273 ? 21.495 10.135 -43.495 1.00 91.31 273 CYS A N 1
ATOM 2010 C CA . CYS A 1 273 ? 21.668 11.563 -43.310 1.00 91.31 273 CYS A CA 1
ATOM 2011 C C 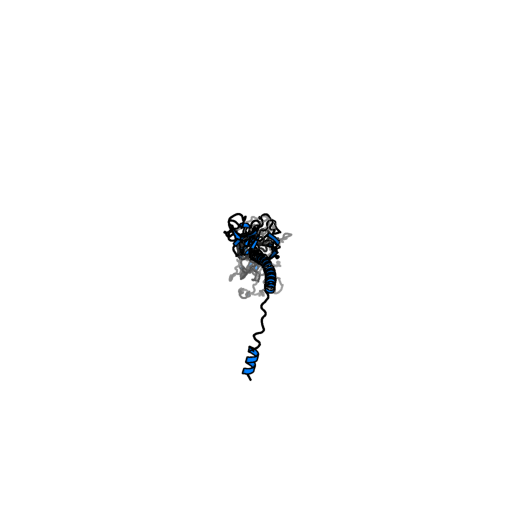. CYS A 1 273 ? 21.456 11.940 -41.830 1.00 91.31 273 CYS A C 1
ATOM 2013 O O . CYS A 1 273 ? 20.550 11.421 -41.172 1.00 91.31 273 CYS A O 1
ATOM 2015 N N . PRO A 1 274 ? 22.317 12.785 -41.230 1.00 90.75 274 PRO A N 1
ATOM 2016 C CA . PRO A 1 274 ? 22.171 13.047 -39.802 1.00 90.75 274 PRO A CA 1
ATOM 2017 C C . PRO A 1 274 ? 20.843 13.762 -39.500 1.00 90.75 274 PRO A C 1
ATOM 2019 O O . PRO A 1 274 ? 20.360 14.533 -40.314 1.00 90.75 274 PRO A O 1
ATOM 2022 N N . ALA A 1 275 ? 20.257 13.490 -38.331 1.00 87.50 275 ALA A N 1
ATOM 2023 C CA . ALA A 1 275 ? 18.921 13.937 -37.900 1.00 87.50 275 ALA A CA 1
ATOM 2024 C C . ALA A 1 275 ? 17.705 13.395 -38.687 1.00 87.50 275 ALA A C 1
ATOM 2026 O O . ALA A 1 275 ? 16.572 13.693 -38.306 1.00 87.50 275 ALA A O 1
ATOM 2027 N N . ASP A 1 276 ? 17.894 12.533 -39.685 1.00 88.88 276 ASP A N 1
ATOM 2028 C CA . ASP A 1 276 ? 16.776 11.946 -40.442 1.00 88.88 276 ASP A CA 1
ATOM 2029 C C . ASP A 1 276 ? 16.000 10.873 -39.678 1.00 88.88 276 ASP A C 1
ATOM 2031 O O . ASP A 1 276 ? 14.843 10.600 -39.987 1.00 88.88 276 ASP A O 1
ATOM 2035 N N . ILE A 1 277 ? 16.609 10.300 -38.640 1.00 85.88 277 ILE A N 1
ATOM 2036 C CA . ILE A 1 277 ? 15.936 9.386 -37.707 1.00 85.88 277 ILE A CA 1
ATOM 2037 C C . ILE A 1 277 ? 15.088 10.131 -36.663 1.00 85.88 277 ILE A C 1
ATOM 2039 O O . ILE A 1 277 ? 14.290 9.526 -35.948 1.00 85.88 277 ILE A O 1
ATOM 2043 N N . SER A 1 278 ? 15.257 11.451 -36.546 1.00 81.56 278 SER A N 1
ATOM 2044 C CA . SER A 1 278 ? 14.567 12.259 -35.545 1.00 81.56 278 SER A CA 1
ATOM 2045 C C . SER A 1 278 ? 13.147 12.590 -36.001 1.00 81.56 278 SER A C 1
ATOM 2047 O O . SER A 1 278 ? 12.945 13.186 -37.063 1.00 81.56 278 SER A O 1
ATOM 2049 N N . GLY A 1 279 ? 12.163 12.269 -35.157 1.00 78.81 279 GLY A N 1
ATOM 2050 C CA . GLY A 1 279 ? 10.752 12.587 -35.402 1.00 78.81 279 GLY A CA 1
ATOM 2051 C C . GLY A 1 279 ? 10.023 11.612 -36.329 1.00 78.81 279 GLY A C 1
ATOM 2052 O O . GLY A 1 279 ? 8.915 11.917 -36.761 1.00 78.81 279 GLY A O 1
ATOM 2053 N N . LEU A 1 280 ? 10.614 10.450 -36.623 1.00 81.75 280 LEU A N 1
ATOM 2054 C CA . LEU A 1 280 ? 9.900 9.356 -37.278 1.00 81.75 280 LEU A CA 1
ATOM 2055 C C . LEU A 1 280 ? 8.701 8.915 -36.419 1.00 81.75 280 LEU A C 1
ATOM 2057 O O . LEU A 1 280 ? 8.773 8.907 -35.191 1.00 81.75 280 LEU A O 1
ATOM 2061 N N . VAL A 1 281 ? 7.599 8.547 -37.074 1.00 81.31 281 VAL A N 1
ATOM 2062 C CA . VAL A 1 281 ? 6.367 8.028 -36.436 1.00 81.31 281 VAL A CA 1
ATOM 2063 C C . VAL A 1 281 ? 6.085 6.562 -36.790 1.00 81.31 281 VAL A C 1
ATOM 2065 O O . VAL A 1 281 ? 5.128 5.981 -36.285 1.00 81.31 281 VAL A O 1
ATOM 2068 N N . ALA A 1 282 ? 6.914 5.982 -37.660 1.00 82.75 282 ALA A N 1
ATOM 2069 C CA . ALA A 1 282 ? 6.945 4.583 -38.075 1.00 82.75 282 ALA A CA 1
ATOM 2070 C C . ALA A 1 282 ? 8.343 4.267 -38.641 1.00 82.75 282 ALA A C 1
ATOM 2072 O O . ALA A 1 282 ? 9.076 5.187 -39.012 1.00 82.75 282 ALA A O 1
ATOM 2073 N N . ASN A 1 283 ? 8.710 2.984 -38.740 1.00 85.31 283 ASN A N 1
ATOM 2074 C CA . ASN A 1 283 ? 9.882 2.595 -39.532 1.00 85.31 283 ASN A CA 1
ATOM 2075 C C . ASN A 1 283 ? 9.629 2.954 -40.998 1.00 85.31 283 ASN A C 1
ATOM 2077 O O . ASN A 1 283 ? 8.543 2.687 -41.516 1.00 85.31 283 ASN A O 1
ATOM 2081 N N . GLN A 1 284 ? 10.623 3.542 -41.651 1.00 89.56 284 GLN A N 1
ATOM 2082 C CA . GLN A 1 284 ? 10.489 4.064 -43.006 1.00 89.56 284 GLN A CA 1
ATOM 2083 C C . GLN A 1 284 ? 11.632 3.556 -43.883 1.00 89.56 284 GLN A C 1
ATOM 2085 O O . GLN A 1 284 ? 12.775 3.466 -43.432 1.00 89.56 284 GLN A O 1
ATOM 2090 N N . ASP A 1 285 ? 11.314 3.203 -45.129 1.00 89.12 285 ASP A N 1
ATOM 2091 C CA . ASP A 1 285 ? 12.318 2.809 -46.114 1.00 89.12 285 ASP A CA 1
ATOM 2092 C C . ASP A 1 285 ? 13.246 3.978 -46.431 1.00 89.12 285 ASP A C 1
ATOM 2094 O O . ASP A 1 285 ? 12.804 5.112 -46.631 1.00 89.12 285 ASP A O 1
ATOM 2098 N N . ALA A 1 286 ? 14.541 3.687 -46.466 1.00 90.12 286 ALA A N 1
ATOM 2099 C CA . ALA A 1 286 ? 15.556 4.686 -46.711 1.00 90.12 286 ALA A CA 1
ATOM 2100 C C . ALA A 1 286 ? 15.662 5.042 -48.205 1.00 90.12 286 ALA A C 1
ATOM 2102 O O . ALA A 1 286 ? 15.560 4.178 -49.077 1.00 90.12 286 ALA A O 1
ATOM 2103 N N . ILE A 1 287 ? 15.901 6.320 -48.501 1.00 88.88 287 ILE A N 1
ATOM 2104 C CA . ILE A 1 287 ? 15.923 6.879 -49.857 1.00 88.88 287 ILE A CA 1
ATOM 2105 C C . ILE A 1 287 ? 17.349 7.320 -50.203 1.00 88.88 287 ILE A C 1
ATOM 2107 O O . ILE A 1 287 ? 17.970 8.069 -49.453 1.00 88.88 287 ILE A O 1
ATOM 2111 N N . ALA A 1 288 ? 17.874 6.876 -51.346 1.00 89.44 288 ALA A N 1
ATOM 2112 C CA . ALA A 1 288 ? 19.203 7.273 -51.805 1.00 89.44 288 ALA A CA 1
ATOM 2113 C C . ALA A 1 288 ? 19.214 8.740 -52.258 1.00 89.44 288 ALA A C 1
ATOM 2115 O O . ALA A 1 288 ? 18.427 9.123 -53.126 1.00 89.44 288 ALA A O 1
ATOM 2116 N N . VAL A 1 289 ? 20.148 9.539 -51.740 1.00 88.94 289 VAL A N 1
ATOM 2117 C CA . VAL A 1 289 ? 20.359 10.931 -52.164 1.00 88.94 289 VAL A CA 1
ATOM 2118 C C . VAL A 1 289 ? 21.836 11.230 -52.419 1.00 88.94 289 VAL A C 1
ATOM 2120 O O . VAL A 1 289 ? 22.729 10.643 -51.808 1.00 88.94 289 VAL A O 1
ATOM 2123 N N . ASN A 1 290 ? 22.104 12.192 -53.308 1.00 84.50 290 ASN A N 1
ATOM 2124 C CA . ASN A 1 290 ? 23.463 12.698 -53.548 1.00 84.50 290 ASN A CA 1
ATOM 2125 C C . ASN A 1 290 ? 23.894 13.724 -52.487 1.00 84.50 290 ASN A C 1
ATOM 2127 O O . ASN A 1 290 ? 25.075 13.842 -52.165 1.00 84.50 290 ASN A O 1
ATOM 2131 N N . THR A 1 291 ? 22.935 14.467 -51.935 1.00 88.44 291 THR A N 1
ATOM 2132 C CA . THR A 1 291 ? 23.133 15.462 -50.877 1.00 88.44 291 THR A CA 1
ATOM 2133 C C . THR A 1 291 ? 21.943 15.406 -49.931 1.00 88.44 291 THR A C 1
ATOM 2135 O O . THR A 1 291 ? 20.812 15.420 -50.408 1.00 88.44 291 THR A O 1
ATOM 2138 N N . CYS A 1 292 ? 22.196 15.364 -48.622 1.00 90.44 292 CYS A N 1
ATOM 2139 C CA . CYS A 1 292 ? 21.141 15.384 -47.605 1.00 90.44 292 CYS A CA 1
ATOM 2140 C C . CYS A 1 292 ? 20.333 16.687 -47.653 1.00 90.44 292 CYS A C 1
ATOM 2142 O O . CYS A 1 292 ? 20.884 17.745 -47.985 1.00 90.44 292 CYS A O 1
ATOM 2144 N N . SER A 1 293 ? 19.066 16.617 -47.254 1.00 89.88 293 SER A N 1
ATOM 2145 C CA . SER A 1 293 ? 18.170 17.767 -47.181 1.00 89.88 293 SER A CA 1
ATOM 2146 C C . SER A 1 293 ? 18.667 18.850 -46.210 1.00 89.88 293 SER A C 1
ATOM 2148 O O . SER A 1 293 ? 19.308 18.578 -45.189 1.00 89.88 293 SER A O 1
ATOM 2150 N N . VAL A 1 294 ? 18.384 20.116 -46.548 1.00 88.25 294 VAL A N 1
ATOM 2151 C CA . VAL A 1 294 ? 18.765 21.308 -45.769 1.00 88.25 294 VAL A CA 1
ATOM 2152 C C . VAL A 1 294 ? 17.503 22.133 -45.468 1.00 88.25 294 VAL A C 1
ATOM 2154 O O . VAL A 1 294 ? 16.837 22.555 -46.411 1.00 88.25 294 VAL A O 1
ATOM 2157 N N . PRO A 1 295 ? 17.178 22.431 -44.192 1.00 89.00 295 PRO A N 1
ATOM 2158 C CA . PRO A 1 295 ? 17.935 22.113 -42.982 1.00 89.00 295 PRO A CA 1
ATOM 2159 C C . PRO A 1 295 ? 17.987 20.609 -42.702 1.00 89.00 295 PRO A C 1
ATOM 2161 O O . PRO A 1 295 ? 17.112 19.854 -43.111 1.00 89.00 295 PRO A O 1
ATOM 2164 N N . GLN A 1 296 ? 19.037 20.185 -42.009 1.00 85.81 296 GLN A N 1
ATOM 2165 C CA . GLN A 1 296 ? 19.287 18.783 -41.711 1.00 85.81 296 GLN A CA 1
ATOM 2166 C C . GLN A 1 296 ? 18.108 18.131 -40.965 1.00 85.81 296 GLN A C 1
ATOM 2168 O O . GLN A 1 296 ? 17.631 18.682 -39.971 1.00 85.81 296 GLN A O 1
ATOM 2173 N N . GLY A 1 297 ? 17.644 16.971 -41.443 1.00 80.56 297 GLY A N 1
ATOM 2174 C CA . GLY A 1 297 ? 16.442 16.313 -40.936 1.00 80.56 297 GLY A CA 1
ATOM 2175 C C . GLY A 1 297 ? 15.135 16.994 -41.356 1.00 80.56 297 GLY A C 1
ATOM 2176 O O . GLY A 1 297 ? 14.145 16.849 -40.643 1.00 80.56 297 GLY A O 1
ATOM 2177 N N . SER A 1 298 ? 15.101 17.766 -42.445 1.00 86.00 298 SER A N 1
ATOM 2178 C CA . SER A 1 298 ? 13.839 18.162 -43.094 1.00 86.00 298 SER A CA 1
ATOM 2179 C C . SER A 1 298 ? 13.279 17.015 -43.940 1.00 86.00 298 SER A C 1
ATOM 2181 O O . SER A 1 298 ? 13.949 16.007 -44.136 1.00 86.00 298 SER A O 1
ATOM 2183 N N . ASP A 1 299 ? 12.024 17.127 -44.372 1.00 85.94 299 ASP A N 1
ATOM 2184 C CA . ASP A 1 299 ? 11.418 16.112 -45.233 1.00 85.94 299 ASP A CA 1
ATOM 2185 C C . ASP A 1 299 ? 12.010 16.172 -46.657 1.00 85.94 299 ASP A C 1
ATOM 2187 O O . ASP A 1 299 ? 12.235 17.276 -47.164 1.00 85.94 299 ASP A O 1
ATOM 2191 N N . PRO A 1 300 ? 12.178 15.024 -47.341 1.00 87.81 300 PRO A N 1
ATOM 2192 C CA . PRO A 1 300 ? 11.807 13.674 -46.903 1.00 87.81 300 PRO A CA 1
ATOM 2193 C C . PRO A 1 300 ? 12.763 13.099 -45.842 1.00 87.81 300 PRO A C 1
ATOM 2195 O O . PRO A 1 300 ? 13.968 13.267 -45.934 1.00 87.81 300 PRO A O 1
ATOM 2198 N N . LYS A 1 301 ? 12.222 12.389 -44.840 1.00 87.00 301 LYS A N 1
ATOM 2199 C CA . LYS A 1 301 ? 13.016 11.664 -43.829 1.00 87.00 301 LYS A CA 1
ATOM 2200 C C . LYS A 1 301 ? 13.592 10.360 -44.383 1.00 87.00 301 LYS A C 1
ATOM 2202 O O . LYS A 1 301 ? 13.058 9.790 -45.333 1.00 87.00 301 LYS A O 1
ATOM 2207 N N . CYS A 1 302 ? 14.598 9.836 -43.685 1.00 91.25 302 CYS A N 1
ATOM 2208 C CA . CYS A 1 302 ? 15.312 8.603 -44.015 1.00 91.25 302 CYS A CA 1
ATOM 2209 C C . CYS A 1 302 ? 16.110 8.656 -45.319 1.00 91.25 302 CYS A C 1
ATOM 2211 O O . CYS A 1 302 ? 16.209 7.668 -46.042 1.00 91.25 302 CYS A O 1
ATOM 2213 N N . GLU A 1 303 ? 16.747 9.780 -45.606 1.00 92.69 303 GLU A N 1
ATOM 2214 C CA . GLU A 1 303 ? 17.707 9.874 -46.692 1.00 92.69 303 GLU A CA 1
ATOM 2215 C C . GLU A 1 303 ? 19.022 9.180 -46.309 1.00 92.69 303 GLU A C 1
ATOM 2217 O O . GLU A 1 303 ? 19.451 9.194 -45.152 1.00 92.69 303 GLU A O 1
ATOM 2222 N N . TYR A 1 304 ? 19.701 8.567 -47.276 1.00 92.44 304 TYR A N 1
ATOM 2223 C CA . TYR A 1 304 ? 21.042 8.020 -47.093 1.00 92.44 304 TYR A CA 1
ATOM 2224 C C . TYR A 1 304 ? 21.965 8.405 -48.244 1.00 92.44 304 TYR A C 1
ATOM 2226 O O . TYR A 1 304 ? 21.543 8.538 -49.393 1.00 92.44 304 TYR A O 1
ATOM 2234 N N . LYS A 1 305 ? 23.257 8.522 -47.932 1.00 91.69 305 LYS A N 1
ATOM 2235 C CA . LYS A 1 305 ? 24.332 8.713 -48.910 1.00 91.69 305 LYS A CA 1
ATOM 2236 C C . LYS A 1 305 ? 25.243 7.496 -48.933 1.00 91.69 305 LYS A C 1
ATOM 2238 O O . LYS A 1 305 ? 25.465 6.877 -47.893 1.00 91.69 305 LYS A O 1
ATOM 2243 N N . CYS A 1 306 ? 25.802 7.184 -50.096 1.00 92.19 306 CYS A N 1
ATOM 2244 C CA . CYS A 1 306 ? 26.889 6.217 -50.161 1.00 92.19 306 CYS A CA 1
ATOM 2245 C C . CYS A 1 306 ? 28.132 6.770 -49.451 1.00 92.19 306 CYS A C 1
ATOM 2247 O O . CYS A 1 306 ? 28.404 7.975 -49.487 1.00 92.19 306 CYS A O 1
ATOM 2249 N N . ASP A 1 307 ? 28.860 5.891 -48.772 1.00 90.44 307 ASP A N 1
ATOM 2250 C CA . ASP A 1 307 ? 30.108 6.234 -48.102 1.00 90.44 307 ASP A CA 1
ATOM 2251 C C . ASP A 1 307 ? 31.169 6.660 -49.131 1.00 90.44 307 ASP A C 1
ATOM 2253 O O . ASP A 1 307 ? 31.098 6.323 -50.315 1.00 90.44 307 ASP A O 1
ATOM 2257 N N . THR A 1 308 ? 32.183 7.405 -48.686 1.00 86.12 308 THR A N 1
ATOM 2258 C CA . THR A 1 308 ? 33.266 7.882 -49.558 1.00 86.12 308 THR A CA 1
ATOM 2259 C C . THR A 1 308 ? 33.895 6.729 -50.353 1.00 86.12 308 THR A C 1
ATOM 2261 O O . THR A 1 308 ? 34.360 5.753 -49.767 1.00 86.12 308 THR A O 1
ATOM 2264 N N . GLY A 1 309 ? 33.940 6.862 -51.684 1.00 81.69 309 GLY A N 1
ATOM 2265 C CA . GLY A 1 309 ? 34.443 5.833 -52.606 1.00 81.69 309 GLY A CA 1
ATOM 2266 C C . GLY A 1 309 ? 33.359 4.942 -53.225 1.00 81.69 309 GLY A C 1
ATOM 2267 O O . GLY A 1 309 ? 33.683 4.097 -54.057 1.00 81.69 309 GLY A O 1
ATOM 2268 N N . TYR A 1 310 ? 32.089 5.139 -52.864 1.00 86.44 310 TYR A N 1
ATOM 2269 C CA . TYR A 1 310 ? 30.945 4.436 -53.440 1.00 86.44 310 TYR A CA 1
ATOM 2270 C C . TYR A 1 310 ? 29.984 5.416 -54.120 1.00 86.44 310 TYR A C 1
ATOM 2272 O O . TYR A 1 310 ? 29.793 6.542 -53.663 1.00 86.44 310 TYR A O 1
ATOM 2280 N N . VAL A 1 311 ? 29.345 4.972 -55.201 1.00 85.75 311 VAL A N 1
ATOM 2281 C CA . VAL A 1 311 ? 28.308 5.722 -55.922 1.00 85.75 311 VAL A CA 1
ATOM 2282 C C . VAL A 1 311 ? 26.995 4.949 -55.916 1.00 85.75 311 VAL A C 1
ATOM 2284 O O . VAL A 1 311 ? 26.983 3.716 -55.964 1.00 85.75 311 VAL A O 1
ATOM 2287 N N . ALA A 1 312 ? 25.881 5.675 -55.837 1.00 85.12 312 ALA A N 1
ATOM 2288 C CA . ALA A 1 312 ? 24.553 5.078 -55.863 1.00 85.12 312 ALA A CA 1
ATOM 2289 C C . ALA A 1 312 ? 24.218 4.613 -57.287 1.00 85.12 312 ALA A C 1
ATOM 2291 O O . ALA A 1 312 ? 24.114 5.421 -58.209 1.00 85.12 312 ALA A O 1
ATOM 2292 N N . VAL A 1 313 ? 24.029 3.306 -57.462 1.00 84.12 313 VAL A N 1
ATOM 2293 C CA . VAL A 1 313 ? 23.520 2.700 -58.696 1.00 84.12 313 VAL A CA 1
ATOM 2294 C C . VAL A 1 313 ? 22.252 1.932 -58.332 1.00 84.12 313 VAL A C 1
ATOM 2296 O O . VAL A 1 313 ? 22.301 0.840 -57.766 1.00 84.12 313 VAL A O 1
ATOM 2299 N N . GLY A 1 314 ? 21.094 2.544 -58.594 1.00 83.44 314 GLY A N 1
ATOM 2300 C CA . GLY A 1 314 ? 19.814 2.071 -58.057 1.00 83.44 314 GLY A CA 1
ATOM 2301 C C . GLY A 1 314 ? 19.789 2.139 -56.523 1.00 83.44 314 GLY A C 1
ATOM 2302 O O . GLY A 1 314 ? 20.220 3.131 -55.942 1.00 83.44 314 GLY A O 1
ATOM 2303 N N . ASN A 1 315 ? 19.337 1.064 -55.866 1.00 82.62 315 ASN A N 1
ATOM 2304 C CA . ASN A 1 315 ? 19.302 0.939 -54.397 1.00 82.62 315 ASN A CA 1
ATOM 2305 C C . ASN A 1 315 ? 20.587 0.321 -53.807 1.00 82.62 315 ASN A C 1
ATOM 2307 O O . ASN A 1 315 ? 20.564 -0.269 -52.730 1.00 82.62 315 ASN A O 1
ATOM 2311 N N . SER A 1 316 ? 21.716 0.382 -54.513 1.00 84.56 316 SER A N 1
ATOM 2312 C CA . SER A 1 316 ? 22.987 -0.187 -54.052 1.00 84.56 316 SER A CA 1
ATOM 2313 C C . SER A 1 316 ? 24.115 0.829 -54.155 1.00 84.56 316 SER A C 1
ATOM 2315 O O . SER A 1 316 ? 24.215 1.566 -55.133 1.00 84.56 316 SER A O 1
ATOM 2317 N N . CYS A 1 317 ? 24.976 0.847 -53.141 1.00 89.06 317 CYS A N 1
ATOM 2318 C CA . CYS A 1 317 ? 26.225 1.592 -53.169 1.00 89.06 317 CYS A CA 1
ATOM 2319 C C . CYS A 1 317 ? 27.306 0.679 -53.740 1.00 89.06 317 CYS A C 1
ATOM 2321 O O . CYS A 1 317 ? 27.689 -0.308 -53.113 1.00 89.06 317 CYS A O 1
ATOM 2323 N N . VAL A 1 318 ? 27.764 0.983 -54.952 1.00 86.81 318 VAL A N 1
ATOM 2324 C CA . VAL A 1 318 ? 28.814 0.219 -55.635 1.00 86.81 318 VAL A CA 1
ATOM 2325 C C . VAL A 1 318 ? 30.119 0.994 -55.601 1.00 86.81 318 VAL A C 1
ATOM 2327 O O . VAL A 1 318 ? 30.111 2.225 -55.623 1.00 86.81 318 VAL A O 1
ATOM 2330 N N . LEU A 1 319 ? 31.240 0.277 -55.516 1.00 84.31 319 LEU A N 1
ATOM 2331 C CA . LEU A 1 319 ? 32.564 0.889 -55.519 1.00 84.31 319 LEU A CA 1
ATOM 2332 C C . LEU A 1 319 ? 32.732 1.719 -56.797 1.00 84.31 319 LEU A C 1
ATOM 2334 O O . LEU A 1 319 ? 32.497 1.222 -57.899 1.00 84.31 319 LEU A O 1
ATOM 2338 N N . GLN A 1 320 ? 33.134 2.976 -56.650 1.00 81.12 320 GLN A N 1
ATOM 2339 C CA . GLN A 1 320 ? 33.373 3.850 -57.786 1.00 81.12 320 GLN A CA 1
ATOM 2340 C C . GLN A 1 320 ? 34.649 3.403 -58.506 1.00 81.12 320 GLN A C 1
ATOM 2342 O O . GLN A 1 320 ? 35.753 3.537 -57.980 1.00 81.12 320 GLN A O 1
ATOM 2347 N N . THR A 1 321 ? 34.502 2.850 -59.709 1.00 80.94 321 THR A N 1
ATOM 2348 C CA . THR A 1 321 ? 35.632 2.518 -60.584 1.00 80.94 321 THR A CA 1
ATOM 2349 C C . THR A 1 321 ? 35.844 3.639 -61.588 1.00 80.94 321 THR A C 1
ATOM 2351 O O . THR A 1 321 ? 34.916 3.999 -62.309 1.00 80.94 321 THR A O 1
ATOM 2354 N N . PHE A 1 322 ? 37.064 4.154 -61.656 1.00 84.25 322 PHE A N 1
ATOM 2355 C CA . PHE A 1 322 ? 37.477 5.145 -62.644 1.00 84.25 322 PHE A CA 1
ATOM 2356 C C . PHE A 1 322 ? 38.289 4.479 -63.751 1.00 84.25 322 PHE A C 1
ATOM 2358 O O . PHE A 1 322 ? 38.936 3.456 -63.517 1.00 84.25 322 PHE A O 1
ATOM 2365 N N . SER A 1 323 ? 38.259 5.048 -64.953 1.00 90.38 323 SER A N 1
ATOM 2366 C CA . SER A 1 323 ? 38.907 4.466 -66.129 1.00 90.38 323 SER A CA 1
ATOM 2367 C C . SER A 1 323 ? 39.642 5.502 -66.979 1.00 90.38 323 SER A C 1
ATOM 2369 O O . SER A 1 323 ? 39.342 6.697 -66.956 1.00 90.38 323 SER A O 1
ATOM 2371 N N . CYS A 1 324 ? 40.614 5.032 -67.763 1.00 91.81 324 CYS A N 1
ATOM 2372 C CA . CYS A 1 324 ? 41.246 5.847 -68.793 1.00 91.81 324 CYS A CA 1
ATOM 2373 C C . CYS A 1 324 ? 40.295 6.021 -69.982 1.00 91.81 324 CYS A C 1
ATOM 2375 O O . CYS A 1 324 ? 40.054 5.068 -70.734 1.00 91.81 324 CYS A O 1
ATOM 2377 N N . THR A 1 325 ? 39.797 7.237 -70.172 1.00 91.12 325 THR A N 1
ATOM 2378 C CA . THR A 1 325 ? 38.836 7.626 -71.211 1.00 91.12 325 THR A CA 1
ATOM 2379 C C . THR A 1 325 ? 39.539 8.180 -72.460 1.00 91.12 325 THR A C 1
ATOM 2381 O O . THR A 1 325 ? 40.704 8.568 -72.411 1.00 91.12 325 THR A O 1
ATOM 2384 N N . GLY A 1 326 ? 38.860 8.183 -73.611 1.00 91.19 326 GLY A N 1
ATOM 2385 C CA . GLY A 1 326 ? 39.443 8.564 -74.910 1.00 91.19 326 GLY A CA 1
ATOM 2386 C C . GLY A 1 326 ? 39.909 7.372 -75.759 1.00 91.19 326 GLY A C 1
ATOM 2387 O O . GLY A 1 326 ? 39.890 6.222 -75.314 1.00 91.19 326 GLY A O 1
ATOM 2388 N N . SER A 1 327 ? 40.290 7.623 -77.014 1.00 89.81 327 SER A N 1
ATOM 2389 C CA . SER A 1 327 ? 40.811 6.594 -77.927 1.00 89.81 327 SER A CA 1
ATOM 2390 C C . SER A 1 327 ? 42.220 6.144 -77.521 1.00 89.81 327 SER A C 1
ATOM 2392 O O . SER A 1 327 ? 42.970 6.886 -76.892 1.00 89.81 327 SER A O 1
ATOM 2394 N N . ILE A 1 328 ? 42.579 4.893 -77.830 1.00 90.75 328 ILE A N 1
ATOM 2395 C CA . ILE A 1 328 ? 43.965 4.414 -77.681 1.00 90.75 328 ILE A CA 1
ATOM 2396 C C . ILE A 1 328 ? 44.810 5.096 -78.768 1.00 90.75 328 ILE A C 1
ATOM 2398 O O . ILE A 1 328 ? 44.452 4.952 -79.940 1.00 90.75 328 ILE A O 1
ATOM 2402 N N . PRO A 1 329 ? 45.898 5.814 -78.435 1.00 92.00 329 PRO A N 1
ATOM 2403 C CA . PRO A 1 329 ? 46.783 6.378 -79.448 1.00 92.00 329 PRO A CA 1
ATOM 2404 C C . PRO A 1 329 ? 47.428 5.282 -80.306 1.00 92.00 329 PRO A C 1
ATOM 2406 O O . PRO A 1 329 ? 47.933 4.285 -79.786 1.00 92.00 329 PRO A O 1
ATOM 2409 N N . SER A 1 330 ? 47.426 5.462 -81.629 1.00 92.44 330 SER A N 1
ATOM 2410 C CA . SER A 1 330 ? 48.098 4.543 -82.554 1.00 92.44 330 SER A CA 1
ATOM 2411 C C . SER A 1 330 ? 49.603 4.494 -82.281 1.00 92.44 330 SER A C 1
ATOM 2413 O O . SER A 1 330 ? 50.217 5.518 -81.990 1.00 92.44 330 SER A O 1
ATO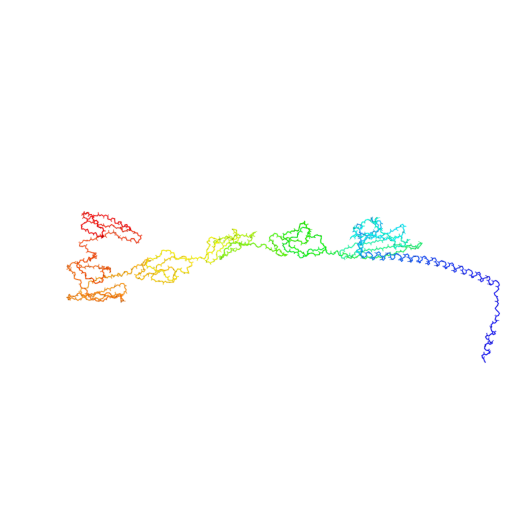M 2415 N N . ASN A 1 331 ? 50.206 3.310 -82.422 1.00 93.44 331 ASN A N 1
ATOM 2416 C CA . ASN A 1 331 ? 51.644 3.076 -82.226 1.00 93.44 331 ASN A CA 1
ATOM 2417 C C . ASN A 1 331 ? 52.174 3.442 -80.827 1.00 93.44 331 ASN A C 1
ATOM 2419 O O . ASN A 1 331 ? 53.349 3.777 -80.680 1.00 93.44 331 ASN A O 1
ATOM 2423 N N . ALA A 1 332 ? 51.330 3.338 -79.802 1.00 94.81 332 ALA A N 1
ATOM 2424 C CA . ALA A 1 332 ? 51.702 3.543 -78.409 1.00 94.81 332 ALA A CA 1
ATOM 2425 C C . ALA A 1 332 ? 51.195 2.393 -77.522 1.00 94.81 332 ALA A C 1
ATOM 2427 O O . ALA A 1 332 ? 50.230 1.710 -77.869 1.00 94.81 332 ALA A O 1
ATOM 2428 N N . THR A 1 333 ? 51.827 2.187 -76.367 1.00 95.38 333 THR A N 1
ATOM 2429 C CA . THR A 1 333 ? 51.453 1.165 -75.375 1.00 95.38 333 THR A CA 1
ATOM 2430 C C . THR A 1 333 ? 51.198 1.817 -74.018 1.00 95.38 333 THR A C 1
ATOM 2432 O O . THR A 1 333 ? 51.962 2.687 -73.607 1.00 95.38 333 THR A O 1
ATOM 2435 N N . LEU A 1 334 ? 50.137 1.394 -73.317 1.00 95.56 334 LEU A N 1
ATOM 2436 C CA . LEU A 1 334 ? 49.804 1.881 -71.973 1.00 95.56 334 LEU A CA 1
ATOM 2437 C C . LEU A 1 334 ? 50.984 1.657 -71.015 1.00 95.56 334 LEU A C 1
ATOM 2439 O O . LEU A 1 334 ? 51.545 0.561 -70.945 1.00 95.56 334 LEU A O 1
ATOM 2443 N N . CYS A 1 335 ? 51.323 2.687 -70.250 1.00 95.19 335 CYS A N 1
ATOM 2444 C CA . CYS A 1 335 ? 52.321 2.606 -69.197 1.00 95.19 335 CYS A CA 1
ATOM 2445 C C . CYS A 1 335 ? 51.871 1.651 -68.078 1.00 95.19 335 CYS A C 1
ATOM 2447 O O . CYS A 1 335 ? 50.706 1.601 -67.688 1.00 95.19 335 CYS A O 1
ATOM 2449 N N . ALA A 1 336 ? 52.782 0.812 -67.581 1.00 94.56 336 ALA A N 1
ATOM 2450 C CA . ALA A 1 336 ? 52.416 -0.265 -66.661 1.00 94.56 336 ALA A CA 1
ATOM 2451 C C . ALA A 1 336 ? 51.806 0.278 -65.350 1.00 94.56 336 ALA A C 1
ATOM 2453 O O . ALA A 1 336 ? 52.484 0.947 -64.574 1.00 94.56 336 ALA A O 1
ATOM 2454 N N . GLY A 1 337 ? 50.543 -0.075 -65.082 1.00 90.88 337 GLY A N 1
ATOM 2455 C CA . GLY A 1 337 ? 49.806 0.323 -63.876 1.00 90.88 337 GLY A CA 1
ATOM 2456 C C . GLY A 1 337 ? 49.084 1.673 -63.972 1.00 90.88 337 GLY A C 1
ATOM 2457 O O . GLY A 1 337 ? 48.513 2.127 -62.972 1.00 90.88 337 GLY A O 1
ATOM 2458 N N . ASP A 1 338 ? 49.080 2.313 -65.140 1.00 94.56 338 ASP A N 1
ATOM 2459 C CA . ASP A 1 338 ? 48.459 3.625 -65.356 1.00 94.56 338 ASP A CA 1
ATOM 2460 C C . ASP A 1 338 ? 46.934 3.609 -65.445 1.00 94.56 338 ASP A C 1
ATOM 2462 O O . ASP A 1 338 ? 46.296 4.648 -65.303 1.00 94.56 338 ASP A O 1
ATOM 2466 N N . ASP A 1 339 ? 46.350 2.433 -65.631 1.00 90.88 339 ASP A N 1
ATOM 2467 C CA . ASP A 1 339 ? 44.914 2.158 -65.601 1.00 90.88 339 ASP A CA 1
ATOM 2468 C C . ASP A 1 339 ? 44.401 1.756 -64.209 1.00 90.88 339 ASP A C 1
ATOM 2470 O O . ASP A 1 339 ? 43.219 1.462 -64.039 1.00 90.88 339 ASP A O 1
ATOM 2474 N N . THR A 1 340 ? 45.268 1.759 -63.192 1.00 87.31 340 THR A N 1
ATOM 2475 C CA . THR A 1 340 ? 44.921 1.368 -61.819 1.00 87.31 340 THR A CA 1
ATOM 2476 C C . THR A 1 340 ? 45.103 2.516 -60.826 1.00 87.31 340 THR A C 1
ATOM 2478 O O . THR A 1 340 ? 45.977 3.373 -60.983 1.00 87.31 340 THR A O 1
ATOM 2481 N N . GLY A 1 341 ? 44.279 2.531 -59.770 1.00 85.31 341 GLY A N 1
ATOM 2482 C CA . GLY A 1 341 ? 44.360 3.532 -58.696 1.00 85.31 341 GLY A CA 1
ATOM 2483 C C . GLY A 1 341 ? 43.914 4.943 -59.096 1.00 85.31 341 GLY A C 1
ATOM 2484 O O . GLY A 1 341 ? 44.329 5.916 -58.471 1.00 85.31 341 GLY A O 1
ATOM 2485 N N . LEU A 1 342 ? 43.095 5.061 -60.142 1.00 85.69 342 LEU A N 1
ATOM 2486 C CA . LEU A 1 342 ? 42.502 6.322 -60.582 1.00 85.69 342 LEU A CA 1
ATOM 2487 C C . LEU A 1 342 ? 41.531 6.862 -59.515 1.00 85.69 342 LEU A C 1
ATOM 2489 O O . LEU A 1 342 ? 40.787 6.097 -58.909 1.00 85.69 342 LEU A O 1
ATOM 2493 N N . SER A 1 343 ? 41.539 8.178 -59.287 1.00 83.88 343 SER A N 1
ATOM 2494 C CA . SER A 1 343 ? 40.610 8.882 -58.380 1.00 83.88 343 SER A CA 1
ATOM 2495 C C . SER A 1 343 ? 39.519 9.670 -59.115 1.00 83.88 343 SER A C 1
ATOM 2497 O O . SER A 1 343 ? 38.613 10.204 -58.481 1.00 83.88 343 SER A O 1
ATOM 2499 N N . THR A 1 344 ? 39.643 9.770 -60.439 1.00 85.56 344 THR A N 1
ATOM 2500 C CA . THR A 1 344 ? 38.715 10.378 -61.403 1.00 85.56 344 THR A CA 1
ATOM 2501 C C . THR A 1 344 ? 38.952 9.725 -62.767 1.00 85.56 344 THR A C 1
ATOM 2503 O O . THR A 1 344 ? 40.026 9.158 -62.989 1.00 85.56 344 THR A O 1
ATOM 2506 N N . ASP A 1 345 ? 37.982 9.792 -63.681 1.00 88.31 345 ASP A N 1
ATOM 2507 C CA . ASP A 1 345 ? 38.230 9.420 -65.076 1.00 88.31 345 ASP A CA 1
ATOM 2508 C C . ASP A 1 345 ? 39.278 10.366 -65.671 1.00 88.31 345 ASP A C 1
ATOM 2510 O O . ASP A 1 345 ? 39.157 11.588 -65.564 1.00 88.31 345 ASP A O 1
ATOM 2514 N N . GLN A 1 346 ? 40.313 9.808 -66.295 1.00 91.06 346 GLN A N 1
ATOM 2515 C CA . GLN A 1 346 ? 41.402 10.583 -66.892 1.00 91.06 346 GLN A CA 1
ATOM 2516 C C . GLN A 1 346 ? 41.498 10.311 -68.388 1.00 91.06 346 GLN A C 1
ATOM 2518 O O . GLN A 1 346 ? 41.307 9.181 -68.835 1.00 91.06 346 GLN A O 1
ATOM 2523 N N . SER A 1 347 ? 41.779 11.351 -69.171 1.00 92.44 347 SER A N 1
ATOM 2524 C CA . SER A 1 347 ? 41.964 11.210 -70.616 1.00 92.44 347 SER A CA 1
ATOM 2525 C C . SER A 1 347 ? 43.312 10.564 -70.924 1.00 92.44 347 SER A C 1
ATOM 2527 O O . SER A 1 347 ? 44.332 10.927 -70.338 1.00 92.44 347 SER A O 1
ATOM 2529 N N . ARG A 1 348 ? 43.331 9.643 -71.888 1.00 93.56 348 ARG A N 1
ATOM 2530 C CA . ARG A 1 348 ? 44.562 9.023 -72.400 1.00 93.56 348 ARG A CA 1
ATOM 2531 C C . ARG A 1 348 ? 45.460 10.068 -73.060 1.00 93.56 348 ARG A C 1
ATOM 2533 O O . ARG A 1 348 ? 44.964 10.904 -73.814 1.00 93.56 348 ARG A O 1
ATOM 2540 N N . THR A 1 349 ? 46.767 9.992 -72.803 1.00 93.19 349 THR A N 1
ATOM 2541 C CA . THR A 1 349 ? 47.763 10.933 -73.347 1.00 93.19 349 THR A CA 1
ATOM 2542 C C . THR A 1 349 ? 48.986 10.186 -73.880 1.00 93.19 349 THR A C 1
ATOM 2544 O O . THR A 1 349 ? 49.505 9.301 -73.205 1.00 93.19 349 THR A O 1
ATOM 2547 N N . SER A 1 350 ? 49.456 10.535 -75.081 1.00 93.25 350 SER A N 1
ATOM 2548 C CA . SER A 1 350 ? 50.686 9.976 -75.662 1.00 93.25 350 SER A CA 1
ATOM 2549 C C . SER A 1 350 ? 51.924 10.656 -75.069 1.00 93.25 350 SER A C 1
ATOM 2551 O O . SER A 1 350 ? 51.979 11.885 -75.020 1.00 93.25 350 SER A O 1
ATOM 2553 N N . VAL A 1 351 ? 52.931 9.880 -74.671 1.00 94.50 351 VAL A N 1
ATOM 2554 C CA . VAL A 1 351 ? 54.194 10.374 -74.096 1.00 94.50 351 VAL A CA 1
ATOM 2555 C C . VAL A 1 351 ? 55.408 9.718 -74.761 1.00 94.50 351 VAL A C 1
ATOM 2557 O O . VAL A 1 351 ? 55.324 8.599 -75.265 1.00 94.50 351 VAL A O 1
ATOM 2560 N N . ASP A 1 352 ? 56.562 10.392 -74.745 1.00 88.69 352 ASP A N 1
ATOM 2561 C CA . ASP A 1 352 ? 57.829 9.803 -75.220 1.00 88.69 352 ASP A CA 1
ATOM 2562 C C . ASP A 1 352 ? 58.353 8.706 -74.275 1.00 88.69 352 ASP A C 1
ATOM 2564 O O . ASP A 1 352 ? 58.991 7.747 -74.705 1.00 88.69 352 ASP A O 1
ATOM 2568 N N . SER A 1 353 ? 58.083 8.829 -72.973 1.00 91.69 353 SER A N 1
ATOM 2569 C CA . SER A 1 353 ? 58.441 7.844 -71.949 1.00 91.69 353 SER A CA 1
ATOM 2570 C C . SER A 1 353 ? 57.471 7.927 -70.774 1.00 91.69 353 SER A C 1
ATOM 2572 O O . SER A 1 353 ? 57.088 9.034 -70.402 1.00 91.69 353 SER A O 1
ATOM 2574 N N . CYS A 1 354 ? 57.125 6.787 -70.168 1.00 93.94 354 CYS A N 1
ATOM 2575 C CA . CYS A 1 354 ? 56.225 6.721 -69.011 1.00 93.94 354 CYS A CA 1
ATOM 2576 C C . CYS A 1 354 ? 56.710 7.578 -67.837 1.00 93.94 354 CYS A C 1
ATOM 2578 O O . CYS A 1 354 ? 57.897 7.544 -67.494 1.00 93.94 354 CYS A O 1
ATOM 2580 N N . THR A 1 355 ? 55.794 8.312 -67.207 1.00 93.50 355 THR A N 1
ATOM 2581 C CA . THR A 1 355 ? 56.056 9.139 -66.029 1.00 93.50 355 THR A CA 1
ATOM 2582 C C . THR A 1 355 ? 55.246 8.633 -64.826 1.00 93.50 355 THR A C 1
ATOM 2584 O O . THR A 1 355 ? 54.978 7.440 -64.710 1.00 93.50 355 THR A O 1
ATOM 2587 N N . ALA A 1 356 ? 54.970 9.506 -63.852 1.00 90.81 356 ALA A N 1
ATOM 2588 C CA . ALA A 1 356 ? 54.133 9.198 -62.692 1.00 90.81 356 ALA A CA 1
ATOM 2589 C C . ALA A 1 356 ? 52.670 9.644 -62.877 1.00 90.81 356 ALA A C 1
ATOM 2591 O O . ALA A 1 356 ? 51.861 9.444 -61.966 1.00 90.81 356 ALA A O 1
ATOM 2592 N N . ALA A 1 357 ? 52.337 10.295 -64.000 1.00 91.56 357 ALA A N 1
ATOM 2593 C CA . ALA A 1 357 ? 50.946 10.570 -64.340 1.00 91.56 357 ALA A CA 1
ATOM 2594 C C . ALA A 1 357 ? 50.216 9.253 -64.663 1.00 91.56 357 ALA A C 1
ATOM 2596 O O . ALA A 1 357 ? 50.839 8.207 -64.786 1.00 91.56 357 ALA A O 1
ATOM 2597 N N . LYS A 1 358 ? 48.881 9.278 -64.692 1.00 93.50 358 LYS A N 1
ATOM 2598 C CA . LYS A 1 358 ? 48.061 8.101 -65.005 1.00 93.50 358 LYS A CA 1
ATOM 2599 C C . LYS A 1 358 ? 47.491 8.230 -66.415 1.00 93.50 358 LYS A C 1
ATOM 2601 O O . LYS A 1 358 ? 47.420 9.325 -66.970 1.00 93.50 358 LYS A O 1
ATOM 2606 N N . CYS A 1 359 ? 47.065 7.105 -66.981 1.00 95.19 359 CYS A N 1
ATOM 2607 C CA . CYS A 1 359 ? 46.576 6.988 -68.355 1.00 95.19 359 CYS A CA 1
ATOM 2608 C C . CYS A 1 359 ? 47.567 7.425 -69.455 1.00 95.19 359 CYS A C 1
ATOM 2610 O O . CYS A 1 359 ? 47.139 7.872 -70.526 1.00 95.19 359 CYS A O 1
ATOM 2612 N N . GLU A 1 360 ? 48.874 7.265 -69.236 1.00 96.19 360 GLU A N 1
ATOM 2613 C CA . GLU A 1 360 ? 49.899 7.568 -70.234 1.00 96.19 360 GLU A CA 1
ATOM 2614 C C . GLU A 1 360 ? 50.132 6.395 -71.198 1.00 96.19 360 GLU A C 1
ATOM 2616 O O . GLU A 1 360 ? 50.112 5.222 -70.819 1.00 96.19 360 GLU A O 1
ATOM 2621 N N . TYR A 1 361 ? 50.375 6.711 -72.469 1.00 96.19 361 TYR A N 1
ATOM 2622 C CA . TYR A 1 361 ? 50.719 5.752 -73.517 1.00 96.19 361 TYR A CA 1
ATOM 2623 C C . TYR A 1 361 ? 52.080 6.116 -74.109 1.00 96.19 361 TYR A C 1
ATOM 2625 O O . TYR A 1 361 ? 52.209 7.132 -74.790 1.00 96.19 361 TYR A O 1
ATOM 2633 N N . ALA A 1 362 ? 53.097 5.292 -73.865 1.00 95.00 362 ALA A N 1
ATOM 2634 C CA . ALA A 1 362 ? 54.436 5.512 -74.397 1.00 95.00 362 ALA A CA 1
ATOM 2635 C C . ALA A 1 362 ? 54.523 5.081 -75.866 1.00 95.00 362 ALA A C 1
ATOM 2637 O O . ALA A 1 362 ? 54.047 3.998 -76.221 1.00 95.00 362 ALA A O 1
ATOM 2638 N N . CYS A 1 363 ? 55.148 5.901 -76.713 1.00 93.88 363 CYS A N 1
ATOM 2639 C CA . CYS A 1 363 ? 55.365 5.546 -78.113 1.00 93.88 363 CYS A CA 1
ATOM 2640 C C . CYS A 1 363 ? 56.162 4.239 -78.245 1.00 93.88 363 CYS A C 1
ATOM 2642 O O . CYS A 1 363 ? 57.171 4.021 -77.569 1.00 93.88 363 CYS A O 1
ATOM 2644 N N . ASN A 1 364 ? 55.698 3.354 -79.127 1.00 92.75 364 ASN A N 1
ATOM 2645 C CA . ASN A 1 364 ? 56.340 2.070 -79.384 1.00 92.75 364 ASN A CA 1
ATOM 2646 C C . ASN A 1 364 ? 57.743 2.274 -79.974 1.00 92.75 364 ASN A C 1
ATOM 2648 O O . ASN A 1 364 ? 58.037 3.287 -80.613 1.00 92.75 364 ASN A O 1
ATOM 2652 N N . ALA A 1 365 ? 58.614 1.275 -79.820 1.00 88.56 365 ALA A N 1
ATOM 2653 C CA . ALA A 1 365 ? 59.943 1.308 -80.420 1.00 88.56 365 ALA A CA 1
ATOM 2654 C C . ALA A 1 365 ? 59.859 1.556 -81.941 1.00 88.56 365 ALA A C 1
ATOM 2656 O O . ALA A 1 365 ? 59.132 0.860 -82.647 1.00 88.56 365 ALA A O 1
ATOM 2657 N N . GLY A 1 366 ? 60.608 2.548 -82.430 1.00 84.88 366 GLY A N 1
ATOM 2658 C CA . GLY A 1 366 ? 60.555 3.002 -83.828 1.00 84.88 366 GLY A CA 1
ATOM 2659 C C . GLY A 1 366 ? 59.744 4.284 -84.047 1.00 84.88 366 GLY A C 1
ATOM 2660 O O . GLY A 1 366 ? 59.914 4.920 -85.083 1.00 84.88 366 GLY A O 1
ATOM 2661 N N . TYR A 1 367 ? 58.973 4.727 -83.051 1.00 86.88 367 TYR A N 1
ATOM 2662 C CA . TYR A 1 367 ? 58.149 5.937 -83.104 1.00 86.88 367 TYR A CA 1
ATOM 2663 C C . TYR A 1 367 ? 58.653 6.997 -82.110 1.00 86.88 367 TYR A C 1
ATOM 2665 O O . TYR A 1 367 ? 59.318 6.663 -81.129 1.00 86.88 367 TYR A O 1
ATOM 2673 N N . GLY A 1 368 ? 58.379 8.271 -82.380 1.00 87.75 368 GLY A N 1
ATOM 2674 C CA . GLY A 1 368 ? 58.653 9.409 -81.499 1.00 87.75 368 GLY A CA 1
ATOM 2675 C C . GLY A 1 368 ? 57.420 10.301 -81.371 1.00 87.75 368 GLY A C 1
ATOM 2676 O O . GLY A 1 368 ? 56.601 10.368 -82.295 1.00 87.75 368 GLY A O 1
ATOM 2677 N N . LEU A 1 369 ? 57.255 10.961 -80.223 1.00 89.00 369 LEU A N 1
ATOM 2678 C CA . LEU A 1 369 ? 56.124 11.849 -79.984 1.00 89.00 369 LEU A CA 1
ATOM 2679 C C . LEU A 1 369 ? 56.280 13.136 -80.799 1.00 89.00 369 LEU A C 1
ATOM 2681 O O . LEU A 1 369 ? 57.229 13.900 -80.631 1.00 89.00 369 LEU A O 1
ATOM 2685 N N . SER A 1 370 ? 55.306 13.417 -81.659 1.00 85.88 370 SER A N 1
ATOM 2686 C CA . SER A 1 370 ? 55.219 14.683 -82.383 1.00 85.88 370 SER A CA 1
ATOM 2687 C C . SER A 1 370 ? 53.760 15.103 -82.506 1.00 85.88 370 SER A C 1
ATOM 2689 O O . SER A 1 370 ? 52.909 14.327 -82.938 1.00 85.88 370 SER A O 1
ATOM 2691 N N . GLY A 1 371 ? 53.440 16.318 -82.054 1.00 85.06 371 GLY A N 1
ATOM 2692 C CA . GLY A 1 371 ? 52.071 16.846 -82.099 1.00 85.06 371 GLY A CA 1
ATOM 2693 C C . GLY A 1 371 ? 51.038 16.042 -81.293 1.00 85.06 371 GLY A C 1
ATOM 2694 O O . GLY A 1 371 ? 49.856 16.095 -81.612 1.00 85.06 371 GLY A O 1
ATOM 2695 N N . GLY A 1 372 ? 51.460 15.280 -80.274 1.00 86.00 372 GLY A N 1
ATOM 2696 C CA . GLY A 1 372 ? 50.574 14.423 -79.467 1.00 86.00 372 GLY A CA 1
ATOM 2697 C C . GLY A 1 372 ? 50.297 13.032 -80.060 1.00 86.00 372 GLY A C 1
ATOM 2698 O O . GLY A 1 372 ? 49.569 12.244 -79.452 1.00 86.00 372 GLY A O 1
ATOM 2699 N N . ALA A 1 373 ? 50.898 12.702 -81.207 1.00 87.94 373 ALA A N 1
ATOM 2700 C CA . ALA A 1 373 ? 50.818 11.393 -81.849 1.00 87.94 373 ALA A CA 1
ATOM 2701 C C . ALA A 1 373 ? 52.197 10.715 -81.909 1.00 87.94 373 ALA A C 1
ATOM 2703 O O . ALA A 1 373 ? 53.229 11.383 -81.980 1.00 87.94 373 ALA A O 1
ATOM 2704 N N . CYS A 1 374 ? 52.212 9.383 -81.904 1.00 90.25 374 CYS A N 1
ATOM 2705 C CA . CYS A 1 374 ? 53.427 8.595 -82.092 1.00 90.25 374 CYS A CA 1
ATOM 2706 C C . CYS A 1 374 ? 53.657 8.361 -83.588 1.00 90.25 374 CYS A C 1
ATOM 2708 O O . CYS A 1 374 ? 52.980 7.538 -84.212 1.00 90.25 374 CYS A O 1
ATOM 2710 N N . LEU A 1 375 ? 54.598 9.111 -84.165 1.00 86.31 375 LEU A N 1
ATOM 2711 C CA . LEU A 1 375 ? 54.948 9.062 -85.587 1.00 86.31 375 LEU A CA 1
ATOM 2712 C C . LEU A 1 375 ? 56.268 8.316 -85.784 1.00 86.31 375 LEU A C 1
ATOM 2714 O O . LEU A 1 375 ? 57.121 8.320 -84.901 1.00 86.31 375 LEU A O 1
ATOM 2718 N N . GLU A 1 376 ? 56.431 7.639 -86.919 1.00 85.12 376 GLU A N 1
ATOM 2719 C CA . GLU A 1 376 ? 57.652 6.887 -87.225 1.00 85.12 376 GLU A CA 1
ATOM 2720 C C . GLU A 1 376 ? 58.869 7.826 -87.264 1.00 85.12 376 GLU A C 1
ATOM 2722 O O . GLU A 1 376 ? 58.803 8.934 -87.802 1.00 85.12 376 GLU A O 1
ATOM 2727 N N . ASN A 1 377 ? 59.986 7.395 -86.673 1.00 74.94 377 ASN A N 1
ATOM 2728 C CA . ASN A 1 377 ? 61.217 8.179 -86.591 1.00 74.94 377 ASN A CA 1
ATOM 2729 C C . ASN A 1 377 ? 61.914 8.283 -87.963 1.00 74.94 377 ASN A C 1
ATOM 2731 O O . ASN A 1 377 ? 62.954 7.663 -88.188 1.00 74.94 377 ASN A O 1
ATOM 2735 N N . ASN A 1 378 ? 61.378 9.093 -88.876 1.00 58.97 378 ASN A N 1
ATOM 2736 C CA . ASN A 1 378 ? 62.065 9.444 -90.116 1.00 58.97 378 ASN A CA 1
ATOM 2737 C C . ASN A 1 378 ? 63.186 10.453 -89.826 1.00 58.97 378 ASN A C 1
ATOM 2739 O O . ASN A 1 378 ? 62.966 11.537 -89.282 1.00 58.97 378 ASN A O 1
ATOM 2743 N N . VAL A 1 379 ? 64.421 10.076 -90.165 1.00 51.53 379 VAL A N 1
ATOM 2744 C CA . VAL A 1 379 ? 65.609 10.923 -90.003 1.00 51.53 379 VAL A CA 1
ATOM 2745 C C . VAL A 1 379 ? 65.726 11.842 -91.217 1.00 51.53 379 VAL A C 1
ATOM 2747 O O . VAL A 1 379 ? 66.125 11.397 -92.289 1.00 51.53 379 VAL A O 1
ATOM 2750 N N . TYR A 1 380 ? 65.415 13.126 -91.046 1.00 43.78 380 TYR A N 1
ATOM 2751 C CA . TYR A 1 380 ? 65.649 14.152 -92.066 1.00 43.78 380 TYR A CA 1
ATOM 2752 C C . TYR A 1 380 ? 67.090 14.688 -91.968 1.00 43.78 380 TYR A C 1
ATOM 2754 O O . TYR A 1 380 ? 67.560 15.026 -90.876 1.00 43.78 380 TYR A O 1
ATOM 2762 N N . PHE A 1 381 ? 67.793 14.785 -93.103 1.00 42.94 381 PHE A N 1
ATOM 2763 C CA . PHE A 1 381 ? 69.079 15.483 -93.219 1.00 42.94 381 PHE A CA 1
ATOM 2764 C C . PHE A 1 381 ? 68.869 16.786 -93.991 1.00 42.94 381 PHE A C 1
ATOM 2766 O O . PHE A 1 381 ? 68.508 16.753 -95.160 1.00 42.94 381 PHE A O 1
ATOM 2773 N N . SER A 1 382 ? 69.140 17.928 -93.364 1.00 41.31 382 SER A N 1
ATOM 2774 C CA . SER A 1 382 ? 69.203 19.223 -94.047 1.00 41.31 382 SER A CA 1
ATOM 2775 C C . SER A 1 382 ? 70.648 19.716 -94.061 1.00 41.31 382 SER A C 1
ATOM 2777 O O . SER A 1 382 ? 71.277 19.800 -93.005 1.00 41.31 382 SER A O 1
ATOM 2779 N N . GLY A 1 383 ? 71.175 20.062 -95.235 1.00 46.28 383 GLY A N 1
ATOM 2780 C CA . GLY A 1 383 ? 72.498 20.669 -95.387 1.00 46.28 383 GLY A CA 1
ATOM 2781 C C . GLY A 1 383 ? 72.483 21.775 -96.439 1.00 46.28 383 GLY A C 1
ATOM 2782 O O . GLY A 1 383 ? 71.729 21.705 -97.407 1.00 46.28 383 GLY A O 1
ATOM 2783 N N . PHE A 1 384 ? 73.318 22.798 -96.254 1.00 41.62 384 PHE A N 1
ATOM 2784 C CA . PHE A 1 384 ? 73.545 23.859 -97.237 1.00 41.62 384 PHE A CA 1
ATOM 2785 C C . PHE A 1 384 ? 74.966 23.744 -97.808 1.00 41.62 384 PHE A C 1
ATOM 2787 O O . PHE A 1 384 ? 75.886 23.312 -97.114 1.00 41.62 384 PHE A O 1
ATOM 2794 N N . ILE A 1 385 ? 75.148 24.105 -99.081 1.00 43.72 385 ILE A N 1
ATOM 2795 C CA . ILE A 1 385 ? 76.450 24.084 -99.762 1.00 43.72 385 ILE A CA 1
ATOM 2796 C C . ILE A 1 385 ? 76.842 25.525 -100.080 1.00 43.72 385 ILE A C 1
ATOM 2798 O O . ILE A 1 385 ? 76.166 26.188 -100.863 1.00 43.72 385 ILE A O 1
ATOM 2802 N N . GLU A 1 386 ? 77.958 25.998 -99.525 1.00 40.66 386 GLU A N 1
ATOM 2803 C CA . GLU A 1 386 ? 78.582 27.258 -99.939 1.00 40.66 386 GLU A CA 1
ATOM 2804 C C . GLU A 1 386 ? 79.839 26.983 -100.771 1.00 40.66 386 GLU A C 1
ATOM 2806 O O . GLU A 1 386 ? 80.685 26.155 -100.426 1.00 40.66 386 GLU A O 1
ATOM 2811 N N . ARG A 1 387 ? 79.968 27.680 -101.904 1.00 40.16 387 ARG A N 1
ATOM 2812 C CA . ARG A 1 387 ? 81.135 27.581 -102.786 1.00 40.16 387 ARG A CA 1
ATOM 2813 C C . ARG A 1 387 ? 82.297 28.368 -102.163 1.00 40.16 387 ARG A C 1
ATOM 2815 O O . ARG A 1 387 ? 82.264 29.593 -102.143 1.00 40.16 387 ARG A O 1
ATOM 2822 N N . SER A 1 388 ? 83.341 27.676 -101.706 1.00 42.34 388 SER A N 1
ATOM 2823 C CA . SER A 1 388 ? 84.653 28.278 -101.421 1.00 42.34 388 SER A CA 1
ATOM 2824 C C . SER A 1 388 ? 85.547 28.123 -102.652 1.00 42.34 388 SER A C 1
ATOM 2826 O O . SER A 1 388 ? 85.728 27.014 -103.155 1.00 42.34 388 SER A O 1
ATOM 2828 N N . THR A 1 389 ? 86.114 29.217 -103.158 1.00 45.28 389 THR A N 1
ATOM 2829 C CA . THR A 1 389 ? 86.960 29.266 -104.367 1.00 45.28 389 THR A CA 1
ATOM 2830 C C . THR A 1 389 ? 88.374 28.693 -104.175 1.00 45.28 389 THR A C 1
ATOM 2832 O O . THR A 1 389 ? 89.318 29.104 -104.841 1.00 45.28 389 THR A O 1
ATOM 2835 N N . GLY A 1 390 ? 88.547 27.713 -103.293 1.00 50.19 390 GLY A N 1
ATOM 2836 C CA . GLY A 1 390 ? 89.804 26.989 -103.124 1.00 50.19 390 GLY A CA 1
ATOM 2837 C C . GLY A 1 390 ? 89.643 25.874 -102.101 1.00 50.19 390 GLY A C 1
ATOM 2838 O O . GLY A 1 390 ? 89.410 26.160 -100.933 1.00 50.19 390 GLY A O 1
ATOM 2839 N N . TYR A 1 391 ? 89.724 24.620 -102.563 1.00 48.69 391 TYR A N 1
ATOM 2840 C CA . TYR A 1 391 ? 89.707 23.380 -101.768 1.00 48.69 391 TYR A CA 1
ATOM 2841 C C . TYR A 1 391 ? 88.761 23.404 -100.549 1.00 48.69 391 TYR A C 1
ATOM 2843 O O . TYR A 1 391 ? 89.187 23.479 -99.399 1.00 48.69 391 TYR A O 1
ATOM 2851 N N . GLY A 1 392 ? 87.453 23.336 -100.808 1.00 41.16 392 GLY A N 1
ATOM 2852 C CA . GLY A 1 392 ? 86.435 23.243 -99.761 1.00 41.16 392 GLY A CA 1
ATOM 2853 C C . GLY A 1 392 ? 86.354 21.844 -99.144 1.00 41.16 392 GLY A C 1
ATOM 2854 O O . GLY A 1 392 ? 86.309 20.841 -99.855 1.00 41.16 392 GLY A O 1
ATOM 2855 N N . SER A 1 393 ? 86.308 21.785 -97.815 1.00 45.00 393 SER A N 1
ATOM 2856 C CA . SER A 1 393 ? 85.847 20.621 -97.051 1.00 45.00 393 SER A CA 1
ATOM 2857 C C . SER A 1 393 ? 84.340 20.754 -96.805 1.00 45.00 393 SER A C 1
ATOM 2859 O O . SER A 1 393 ? 83.849 21.857 -96.570 1.00 45.00 393 SER A O 1
ATOM 2861 N N . PHE A 1 394 ? 83.602 19.644 -96.878 1.00 45.97 394 PHE A N 1
ATOM 2862 C CA . PHE A 1 394 ? 82.151 19.627 -96.666 1.00 45.97 394 PHE A CA 1
ATOM 2863 C C . PHE A 1 394 ? 81.824 19.218 -95.229 1.00 45.97 394 PHE A C 1
ATOM 2865 O O . PHE A 1 394 ? 82.419 18.273 -94.703 1.00 45.97 394 PHE A O 1
ATOM 2872 N N . TRP A 1 395 ? 80.854 19.901 -94.621 1.00 38.69 395 TRP A N 1
ATOM 2873 C CA . TRP A 1 395 ? 80.334 19.589 -93.293 1.00 38.69 395 TRP A CA 1
ATOM 2874 C C . TRP A 1 395 ? 78.860 19.218 -93.408 1.00 38.69 395 TRP A C 1
ATOM 2876 O O . TRP A 1 395 ? 78.054 20.016 -93.876 1.00 38.69 395 TRP A O 1
ATOM 2886 N N . TYR A 1 396 ? 78.510 18.015 -92.963 1.00 40.84 396 TYR A N 1
ATOM 2887 C CA . TYR A 1 396 ? 77.118 17.614 -92.775 1.00 40.84 396 TYR A CA 1
ATOM 2888 C C . TYR A 1 396 ? 76.799 17.632 -91.283 1.00 40.84 396 TYR A C 1
ATOM 2890 O O . TYR A 1 396 ? 77.441 16.915 -90.514 1.00 40.84 396 TYR A O 1
ATOM 2898 N N . SER A 1 397 ? 75.790 18.400 -90.869 1.00 39.00 397 SER A N 1
ATOM 2899 C CA . SER A 1 397 ? 75.178 18.244 -89.547 1.00 39.00 397 SER A CA 1
ATOM 2900 C C . SER A 1 397 ? 73.793 17.621 -89.706 1.00 39.00 397 SER A C 1
ATOM 2902 O O . SER A 1 397 ? 72.830 18.310 -90.029 1.00 39.00 397 SER A O 1
ATOM 2904 N N . GLY A 1 398 ? 73.672 16.312 -89.479 1.00 40.34 398 GLY A N 1
ATOM 2905 C CA . GLY A 1 398 ? 72.362 15.732 -89.165 1.00 40.34 398 GLY A CA 1
ATOM 2906 C C . GLY A 1 398 ? 71.938 16.156 -87.757 1.00 40.34 398 GLY A C 1
ATOM 2907 O O . GLY A 1 398 ? 72.818 16.417 -86.935 1.00 40.34 398 GLY A O 1
ATOM 2908 N N . ASN A 1 399 ? 70.628 16.202 -87.479 1.00 40.09 399 ASN A N 1
ATOM 2909 C CA . ASN A 1 399 ? 70.003 16.619 -86.210 1.00 40.09 399 ASN A CA 1
ATOM 2910 C C . ASN A 1 399 ? 70.610 15.947 -84.953 1.00 40.09 399 ASN A C 1
ATOM 2912 O O . ASN A 1 399 ? 70.064 15.014 -84.368 1.00 40.09 399 ASN A O 1
ATOM 2916 N N . GLY A 1 400 ? 71.768 16.447 -84.525 1.00 43.88 400 GLY A N 1
ATOM 2917 C CA . GLY A 1 400 ? 72.356 16.272 -83.206 1.00 43.88 400 GLY A CA 1
ATOM 2918 C C . GLY A 1 400 ? 73.339 15.121 -82.969 1.00 43.88 400 GLY A C 1
ATOM 2919 O O . GLY A 1 400 ? 73.940 15.146 -81.898 1.00 43.88 400 GLY A O 1
ATOM 2920 N N . LYS A 1 401 ? 73.547 14.118 -83.849 1.00 39.12 401 LYS A N 1
ATOM 2921 C CA . LYS A 1 401 ? 74.398 12.955 -83.458 1.00 39.12 401 LYS A CA 1
ATOM 2922 C C . LYS A 1 401 ? 75.363 12.334 -84.473 1.00 39.12 401 LYS A C 1
ATOM 2924 O O . LYS A 1 401 ? 76.170 11.521 -84.038 1.00 39.12 401 LYS A O 1
ATOM 2929 N N . ASN A 1 402 ? 75.387 12.722 -85.751 1.00 39.16 402 ASN A N 1
ATOM 2930 C CA . ASN A 1 402 ? 76.344 12.155 -86.715 1.00 39.16 402 ASN A CA 1
ATOM 2931 C C . ASN A 1 402 ? 76.904 13.215 -87.673 1.00 39.16 402 ASN A C 1
ATOM 2933 O O . ASN A 1 402 ? 76.140 13.904 -88.344 1.00 39.16 402 ASN A O 1
ATOM 2937 N N . SER A 1 403 ? 78.237 13.306 -87.739 1.00 38.97 403 SER A N 1
ATOM 2938 C CA . SER A 1 403 ? 78.998 14.146 -88.674 1.00 38.97 403 SER A CA 1
ATOM 2939 C C . SER A 1 403 ? 79.720 13.251 -89.678 1.00 38.97 403 SER A C 1
ATOM 2941 O O . SER A 1 403 ? 80.414 12.316 -89.275 1.00 38.97 403 SER A O 1
ATOM 2943 N N . MET A 1 404 ? 79.593 13.555 -90.968 1.00 41.28 404 MET A N 1
ATOM 2944 C CA . MET A 1 404 ? 80.451 13.013 -92.023 1.00 41.28 404 MET A CA 1
ATOM 2945 C C . MET A 1 404 ? 81.395 14.107 -92.518 1.00 41.28 404 MET A C 1
ATOM 2947 O O . MET A 1 404 ? 80.954 15.225 -92.784 1.00 41.28 404 MET A O 1
ATOM 2951 N N . THR A 1 405 ? 82.673 13.773 -92.694 1.00 38.91 405 THR A N 1
ATOM 2952 C CA . THR A 1 405 ? 83.680 14.664 -93.285 1.00 38.91 405 THR A CA 1
ATOM 2953 C C . THR A 1 405 ? 84.320 13.948 -94.470 1.00 38.91 405 THR A C 1
ATOM 2955 O O . THR A 1 405 ? 84.808 12.830 -94.318 1.00 38.91 405 THR A O 1
ATOM 2958 N N . GLY A 1 406 ? 84.323 14.574 -95.648 1.00 44.53 406 GLY A N 1
ATOM 2959 C CA . GLY A 1 406 ? 84.962 14.040 -96.854 1.00 44.53 406 GLY A CA 1
ATOM 2960 C C . GLY A 1 406 ? 85.787 15.108 -97.575 1.00 44.53 406 GLY A C 1
ATOM 2961 O O . GLY A 1 406 ? 85.363 16.260 -97.659 1.00 44.53 406 GLY A O 1
ATOM 2962 N N . MET A 1 407 ? 86.963 14.727 -98.089 1.00 41.78 407 MET A N 1
ATOM 2963 C CA . MET A 1 407 ? 87.818 15.552 -98.956 1.00 41.78 407 MET A CA 1
ATOM 2964 C C . MET A 1 407 ? 87.772 15.052 -100.402 1.00 41.78 407 MET A C 1
ATOM 2966 O O . MET A 1 407 ? 87.887 13.853 -100.649 1.00 41.78 407 MET A O 1
ATOM 2970 N N . ARG A 1 408 ? 87.660 15.967 -101.368 1.00 40.78 408 ARG A N 1
ATOM 2971 C CA . ARG A 1 408 ? 87.726 15.642 -102.800 1.00 40.78 408 ARG A CA 1
ATOM 2972 C C . ARG A 1 408 ? 89.141 15.176 -103.183 1.00 40.78 408 ARG A C 1
ATOM 2974 O O . ARG A 1 408 ? 90.113 15.846 -102.847 1.00 40.78 408 ARG A O 1
ATOM 2981 N N . SER A 1 409 ? 89.241 14.048 -103.888 1.00 41.78 409 SER A N 1
ATOM 2982 C CA . SER A 1 409 ? 90.465 13.572 -104.548 1.00 41.78 409 SER A CA 1
ATOM 2983 C C . SER A 1 409 ? 90.263 13.667 -106.055 1.00 41.78 409 SER A C 1
ATOM 2985 O O . SER A 1 409 ? 89.400 12.990 -106.614 1.00 41.78 409 SER A O 1
ATOM 2987 N N . ASP A 1 410 ? 91.043 14.514 -106.711 1.00 43.44 410 ASP A N 1
ATOM 2988 C CA . ASP A 1 410 ? 90.913 14.804 -108.135 1.00 43.44 410 ASP A CA 1
ATOM 2989 C C . ASP A 1 410 ? 91.738 13.819 -108.985 1.00 43.44 410 ASP A C 1
ATOM 2991 O O . ASP A 1 410 ? 92.556 14.268 -109.769 1.00 43.44 410 ASP A O 1
ATOM 2995 N N . TYR A 1 411 ? 91.594 12.492 -108.849 1.00 38.59 411 TYR A N 1
ATOM 2996 C CA . TYR A 1 411 ? 92.138 11.544 -109.846 1.00 38.59 411 TYR A CA 1
ATOM 2997 C C . TYR A 1 411 ? 91.454 10.158 -109.812 1.00 38.59 411 TYR A C 1
ATOM 2999 O O . TYR A 1 411 ? 91.488 9.463 -108.804 1.00 38.59 411 TYR A O 1
ATOM 3007 N N . ALA A 1 412 ? 90.898 9.783 -110.972 1.00 43.34 412 ALA A N 1
ATOM 3008 C CA . ALA A 1 412 ? 90.597 8.445 -111.513 1.00 43.34 412 ALA A CA 1
ATOM 3009 C C . ALA A 1 412 ? 89.722 7.423 -110.732 1.00 43.34 412 ALA A C 1
ATOM 3011 O O . ALA A 1 412 ? 90.107 6.857 -109.717 1.00 43.34 412 ALA A O 1
ATOM 3012 N N . TYR A 1 413 ? 88.575 7.114 -111.358 1.00 49.69 413 TYR A N 1
ATOM 3013 C CA . TYR A 1 413 ? 87.759 5.884 -111.356 1.00 49.69 413 TYR A CA 1
ATOM 3014 C C . TYR A 1 413 ? 88.147 4.719 -110.416 1.00 49.69 413 TYR A C 1
ATOM 3016 O O . TYR A 1 413 ? 88.891 3.819 -110.799 1.00 49.69 413 TYR A O 1
ATOM 3024 N N . ALA A 1 414 ? 87.466 4.641 -109.269 1.00 40.09 414 ALA A N 1
ATOM 3025 C CA . ALA A 1 414 ? 86.995 3.385 -108.675 1.00 40.09 414 ALA A CA 1
ATOM 3026 C C . ALA A 1 414 ? 85.766 3.675 -107.783 1.00 40.09 414 ALA A C 1
ATOM 3028 O O . ALA A 1 414 ? 85.854 4.554 -106.923 1.00 40.09 414 ALA A O 1
ATOM 3029 N N . PRO A 1 415 ? 84.616 2.990 -107.947 1.00 39.84 415 PRO A N 1
ATOM 3030 C CA . PRO A 1 415 ? 83.503 3.150 -107.018 1.00 39.84 415 PRO A CA 1
ATOM 3031 C C . PRO A 1 415 ? 83.862 2.500 -105.676 1.00 39.84 415 PRO A C 1
ATOM 3033 O O . PR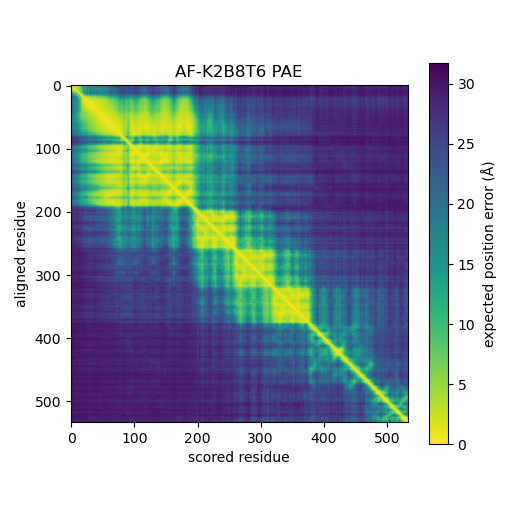O A 1 415 ? 84.309 1.355 -105.630 1.00 39.84 415 PRO A O 1
ATOM 3036 N N . THR A 1 416 ? 83.657 3.222 -104.576 1.00 42.84 416 THR A N 1
ATOM 3037 C CA . THR A 1 416 ? 83.682 2.649 -103.222 1.00 42.84 416 THR A CA 1
ATOM 3038 C C . THR A 1 416 ? 82.286 2.741 -102.600 1.00 42.84 416 THR A C 1
ATOM 3040 O O . THR A 1 416 ? 81.563 3.719 -102.792 1.00 42.84 416 THR A O 1
ATOM 3043 N N . GLU A 1 417 ? 81.877 1.668 -101.920 1.00 42.31 417 GLU A N 1
ATOM 3044 C CA . GLU A 1 417 ? 80.557 1.489 -101.299 1.00 42.31 417 GLU A CA 1
ATOM 3045 C C . GLU A 1 417 ? 80.496 2.225 -99.947 1.00 42.31 417 GLU A C 1
ATOM 3047 O O . GLU A 1 417 ? 81.408 2.081 -99.129 1.00 42.31 417 GLU A O 1
ATOM 3052 N N . ILE A 1 418 ? 79.426 2.988 -99.690 1.00 43.03 418 ILE A N 1
ATOM 3053 C CA . ILE A 1 418 ? 79.129 3.539 -98.358 1.00 43.03 418 ILE A CA 1
ATOM 3054 C C . ILE A 1 418 ? 78.276 2.514 -97.611 1.00 43.03 418 ILE A C 1
ATOM 3056 O O . ILE A 1 418 ? 77.220 2.119 -98.102 1.00 43.03 418 ILE A O 1
ATOM 3060 N N . ARG A 1 419 ? 78.693 2.114 -96.404 1.00 44.91 419 ARG A N 1
ATOM 3061 C CA . ARG A 1 419 ? 77.900 1.232 -95.532 1.00 44.91 419 ARG A CA 1
ATOM 3062 C C . ARG A 1 419 ? 77.426 1.983 -94.290 1.00 44.91 419 ARG A C 1
ATOM 3064 O O . ARG A 1 419 ? 78.223 2.635 -93.610 1.00 44.91 419 ARG A O 1
ATOM 3071 N N . TYR A 1 420 ? 76.127 1.887 -94.000 1.00 45.12 420 TYR A N 1
ATOM 3072 C CA . TYR A 1 420 ? 75.541 2.343 -92.740 1.00 45.12 420 TYR A CA 1
ATOM 3073 C C . TYR A 1 420 ? 75.635 1.227 -91.700 1.00 45.12 420 TYR A C 1
ATOM 3075 O O . TYR A 1 420 ? 75.062 0.154 -91.885 1.00 45.12 420 TYR A O 1
ATOM 3083 N N . ASP A 1 421 ? 76.352 1.479 -90.608 1.00 48.78 421 ASP A N 1
ATOM 3084 C CA . ASP A 1 421 ? 76.387 0.580 -89.460 1.00 48.78 421 ASP A CA 1
ATOM 3085 C C . ASP A 1 421 ? 75.264 0.965 -88.491 1.00 48.78 421 ASP A C 1
ATOM 3087 O O . ASP A 1 421 ? 75.318 1.991 -87.802 1.00 48.78 421 ASP A O 1
ATOM 3091 N N . GLN A 1 422 ? 74.230 0.127 -88.447 1.00 40.75 422 GLN A N 1
ATOM 3092 C CA . GLN A 1 422 ? 73.038 0.349 -87.635 1.00 40.75 422 GLN A CA 1
ATOM 3093 C C . GLN A 1 422 ? 73.307 0.211 -86.125 1.00 40.75 422 GLN A C 1
ATOM 3095 O O . GLN A 1 422 ? 72.630 0.864 -85.330 1.00 40.75 422 GLN A O 1
ATOM 3100 N N . ALA A 1 423 ? 74.307 -0.578 -85.715 1.00 42.12 423 ALA A N 1
ATOM 3101 C CA . ALA A 1 423 ? 74.657 -0.762 -84.306 1.00 42.12 423 ALA A CA 1
ATOM 3102 C C . ALA A 1 423 ? 75.417 0.452 -83.752 1.00 42.12 423 ALA A C 1
ATOM 3104 O O . ALA A 1 423 ? 75.193 0.870 -82.616 1.00 42.12 423 ALA A O 1
ATOM 3105 N N . LEU A 1 424 ? 76.282 1.054 -84.571 1.00 49.09 424 LEU A N 1
ATOM 3106 C CA . LEU A 1 424 ? 77.069 2.233 -84.196 1.00 49.09 424 LEU A CA 1
ATOM 3107 C C . LEU A 1 424 ? 76.400 3.560 -84.573 1.00 49.09 424 LEU A C 1
ATOM 3109 O O . LEU A 1 424 ? 76.897 4.623 -84.196 1.00 49.09 424 LEU A O 1
ATOM 3113 N N . LYS A 1 425 ? 75.293 3.503 -85.323 1.00 49.44 425 LYS A N 1
ATOM 3114 C CA . LYS A 1 425 ? 74.612 4.643 -85.955 1.00 49.44 425 LYS A CA 1
ATOM 3115 C C . LYS A 1 425 ? 75.557 5.533 -86.768 1.00 49.44 425 LYS A C 1
ATOM 3117 O O . LYS A 1 425 ? 75.314 6.728 -86.860 1.00 49.44 425 LYS A O 1
ATOM 3122 N N . LYS A 1 426 ? 76.617 4.987 -87.366 1.00 47.53 426 LYS A N 1
ATOM 3123 C CA . LYS A 1 426 ? 77.620 5.745 -88.135 1.00 47.53 426 LYS A CA 1
ATOM 3124 C C . LYS A 1 426 ? 77.744 5.193 -89.547 1.00 47.53 426 LYS A C 1
ATOM 3126 O O . LYS A 1 426 ? 77.502 4.018 -89.792 1.00 47.53 426 LYS A O 1
ATOM 3131 N N . PHE A 1 427 ? 78.172 6.040 -90.471 1.00 44.62 427 PHE A N 1
ATOM 3132 C CA . PHE A 1 427 ? 78.532 5.627 -91.822 1.00 44.62 427 PHE A CA 1
ATOM 3133 C C . PHE A 1 427 ? 80.053 5.549 -91.957 1.00 44.62 427 PHE A C 1
ATOM 3135 O O . PHE A 1 427 ? 80.770 6.360 -91.368 1.00 44.62 427 PHE A O 1
ATOM 3142 N N . THR A 1 428 ? 80.549 4.596 -92.744 1.00 44.88 428 THR A N 1
ATOM 3143 C CA . THR A 1 428 ? 81.984 4.450 -93.040 1.00 44.88 428 THR A CA 1
ATOM 3144 C C . THR A 1 428 ? 82.218 4.290 -94.547 1.00 44.88 428 THR A C 1
ATOM 3146 O O . THR A 1 428 ? 81.541 3.489 -95.187 1.00 44.88 428 THR A O 1
ATOM 3149 N N . GLY A 1 429 ? 83.181 5.054 -95.097 1.00 44.19 429 GLY A N 1
ATOM 3150 C CA . GLY A 1 429 ? 83.696 4.924 -96.474 1.00 44.19 429 GLY A CA 1
ATOM 3151 C C . GLY A 1 429 ? 83.471 6.125 -97.419 1.00 44.19 429 GLY A C 1
ATOM 3152 O O . GLY A 1 429 ? 82.393 6.702 -97.425 1.00 44.19 429 GLY A O 1
ATOM 3153 N N . GLY A 1 430 ? 84.518 6.451 -98.202 1.00 45.78 430 GLY A N 1
ATOM 3154 C CA . GLY A 1 430 ? 84.533 6.977 -99.589 1.00 45.78 430 GLY A CA 1
ATOM 3155 C C . GLY A 1 430 ? 83.883 8.323 -99.962 1.00 45.78 430 GLY A C 1
ATOM 3156 O O . GLY A 1 430 ? 82.693 8.530 -99.769 1.00 45.78 430 GLY A O 1
ATOM 3157 N N . VAL A 1 431 ? 84.647 9.207 -100.624 1.00 43.84 431 VAL A N 1
ATOM 3158 C CA . VAL A 1 431 ? 84.159 10.469 -101.222 1.00 43.84 431 VAL A CA 1
ATOM 3159 C C . VAL A 1 431 ? 83.628 10.237 -102.638 1.00 43.84 431 VAL A C 1
ATOM 3161 O O . VAL A 1 431 ? 84.355 9.736 -103.491 1.00 43.84 431 VAL A O 1
ATOM 3164 N N . TYR A 1 432 ? 82.390 10.663 -102.907 1.00 34.91 432 TYR A N 1
ATOM 3165 C CA . TYR A 1 432 ? 81.838 10.737 -104.263 1.00 34.91 432 TYR A CA 1
ATOM 3166 C C . TYR A 1 432 ? 82.144 12.096 -104.903 1.00 34.91 432 TYR A C 1
ATOM 3168 O O . TYR A 1 432 ? 81.979 13.143 -104.277 1.00 34.91 432 TYR A O 1
ATOM 3176 N N . ALA A 1 433 ? 82.551 12.082 -106.174 1.00 37.34 433 ALA A N 1
ATOM 3177 C CA . ALA A 1 433 ? 82.594 13.266 -107.023 1.00 37.34 433 ALA A CA 1
ATOM 3178 C C . ALA A 1 433 ? 81.423 13.203 -108.013 1.00 37.34 433 ALA A C 1
ATOM 3180 O O . ALA A 1 433 ? 81.414 12.365 -108.911 1.00 37.34 433 ALA A O 1
ATOM 3181 N N . PHE A 1 434 ? 80.442 14.091 -107.859 1.00 37.28 434 PHE A N 1
ATOM 3182 C CA . PHE A 1 434 ? 79.412 14.307 -108.872 1.00 37.28 434 PHE A CA 1
ATOM 3183 C C . PHE A 1 434 ? 79.969 15.273 -109.921 1.00 37.28 434 PHE A C 1
ATOM 3185 O O . PHE A 1 434 ? 80.230 16.440 -109.628 1.00 37.28 434 PHE A O 1
ATOM 3192 N N . GLY A 1 435 ? 80.216 14.777 -111.132 1.00 33.34 435 GLY A N 1
ATOM 3193 C CA . GLY A 1 435 ? 80.526 15.620 -112.281 1.00 33.34 435 GLY A CA 1
ATOM 3194 C C . GLY A 1 435 ? 79.229 16.047 -112.954 1.00 33.34 435 GLY A C 1
ATOM 3195 O O . GLY A 1 435 ? 78.649 15.259 -113.690 1.00 33.34 435 GLY A O 1
ATOM 3196 N N . VAL A 1 436 ? 78.779 17.275 -112.708 1.00 37.75 436 VAL A N 1
ATOM 3197 C CA . VAL A 1 436 ? 77.785 17.936 -113.564 1.00 37.75 436 VAL A CA 1
ATOM 3198 C C . VAL A 1 436 ? 78.519 18.910 -114.492 1.00 37.75 436 VAL A C 1
ATOM 3200 O O . VAL A 1 436 ? 79.434 19.597 -114.027 1.00 37.75 436 VAL A O 1
ATOM 3203 N N . PRO A 1 437 ? 78.194 18.962 -115.795 1.00 36.44 437 PRO A N 1
ATOM 3204 C CA . PRO A 1 437 ? 78.748 19.976 -116.680 1.00 36.44 437 PRO A CA 1
ATOM 3205 C C . PRO A 1 437 ? 78.212 21.345 -116.247 1.00 36.44 437 PRO A C 1
ATOM 3207 O O . PRO A 1 437 ? 77.004 21.554 -116.184 1.00 36.44 437 PRO A O 1
ATOM 3210 N N . PHE A 1 438 ? 79.112 22.263 -115.901 1.00 38.69 438 PHE A N 1
ATOM 3211 C CA . PHE A 1 438 ? 78.763 23.663 -115.681 1.00 38.69 438 PHE A CA 1
ATOM 3212 C C . PHE A 1 438 ? 78.817 24.384 -117.031 1.00 38.69 438 PHE A C 1
ATOM 3214 O O . PHE A 1 438 ? 79.847 24.335 -117.699 1.00 38.69 438 PHE A O 1
ATOM 3221 N N . GLU A 1 439 ? 77.736 25.058 -117.418 1.00 38.66 439 GLU A N 1
ATOM 3222 C CA . GLU A 1 439 ? 77.825 26.211 -118.319 1.00 38.66 439 GLU A CA 1
ATOM 3223 C C . GLU A 1 439 ? 78.134 27.457 -117.469 1.00 38.66 439 GLU A C 1
ATOM 3225 O O . GLU A 1 439 ? 77.652 27.574 -116.337 1.00 38.66 439 GLU A O 1
ATOM 3230 N N . ASP A 1 440 ? 78.969 28.359 -117.990 1.00 43.03 440 ASP A N 1
ATOM 3231 C CA . ASP A 1 440 ? 79.701 29.394 -117.237 1.00 43.03 440 ASP A CA 1
ATOM 3232 C C . ASP A 1 440 ? 78.842 30.458 -116.504 1.00 43.03 440 ASP A C 1
ATOM 3234 O O . ASP A 1 440 ? 79.395 31.251 -115.744 1.00 43.03 440 ASP A O 1
ATOM 3238 N N . ASP A 1 441 ? 77.507 30.443 -116.615 1.00 42.72 441 ASP A N 1
ATOM 3239 C CA . ASP A 1 441 ? 76.638 31.526 -116.115 1.00 42.72 441 ASP A CA 1
ATOM 3240 C C . ASP A 1 441 ? 75.607 31.145 -115.019 1.00 42.72 441 ASP A C 1
ATOM 3242 O O . ASP A 1 441 ? 74.794 31.979 -114.617 1.00 42.72 441 ASP A O 1
ATOM 3246 N N . CYS A 1 442 ? 75.637 29.935 -114.442 1.00 41.81 442 CYS A N 1
ATOM 3247 C CA . CYS A 1 442 ? 74.699 29.538 -113.369 1.00 41.81 442 CYS A CA 1
ATOM 3248 C C . CYS A 1 442 ? 75.345 29.510 -111.970 1.00 41.81 442 CYS A C 1
ATOM 3250 O O . CYS A 1 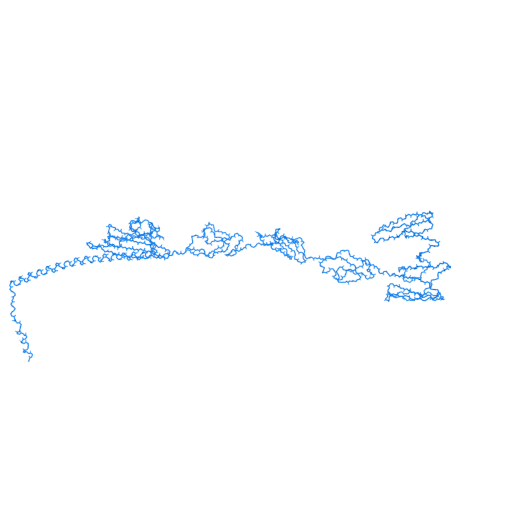442 ? 76.006 28.547 -111.585 1.00 41.81 442 CYS A O 1
ATOM 3252 N N . ASN A 1 443 ? 75.130 30.563 -111.170 1.00 42.44 443 ASN A N 1
ATOM 3253 C CA . ASN A 1 443 ? 75.907 30.801 -109.944 1.00 42.44 443 ASN A CA 1
ATOM 3254 C C . ASN A 1 443 ? 75.295 30.347 -108.602 1.00 42.44 443 ASN A C 1
ATOM 3256 O O . ASN A 1 443 ? 75.924 30.600 -107.574 1.00 42.44 443 ASN A O 1
ATOM 3260 N N . ARG A 1 444 ? 74.128 29.684 -108.535 1.00 44.31 444 ARG A N 1
ATOM 3261 C CA . ARG A 1 444 ? 73.576 29.182 -107.252 1.00 44.31 444 ARG A CA 1
ATOM 3262 C C . ARG A 1 444 ? 72.708 27.932 -107.414 1.00 44.31 444 ARG A C 1
ATOM 3264 O O . ARG A 1 444 ? 71.794 27.927 -108.226 1.00 44.31 444 ARG A O 1
ATOM 3271 N N . PHE A 1 445 ? 72.955 26.934 -106.567 1.00 39.25 445 PHE A N 1
ATOM 3272 C CA . PHE A 1 445 ? 72.042 25.826 -106.263 1.00 39.25 445 PHE A CA 1
ATOM 3273 C C . PHE A 1 445 ? 71.748 25.856 -104.764 1.00 39.25 445 PHE A C 1
ATOM 3275 O O . PHE A 1 445 ? 72.653 26.124 -103.972 1.00 39.25 445 PHE A O 1
ATOM 3282 N N . VAL A 1 446 ? 70.505 25.583 -104.370 1.00 44.34 446 VAL A N 1
ATOM 3283 C CA . VAL A 1 446 ? 70.100 25.555 -102.961 1.00 44.34 446 VAL A CA 1
ATOM 3284 C C . VAL A 1 446 ? 69.446 24.203 -102.679 1.00 44.34 446 VAL A C 1
ATOM 3286 O O . VAL A 1 446 ? 68.286 23.990 -102.996 1.00 44.34 446 VAL A O 1
ATOM 3289 N N . SER A 1 447 ? 70.232 23.307 -102.073 1.00 38.75 447 SER A N 1
ATOM 3290 C CA . SER A 1 447 ? 69.856 22.010 -101.480 1.00 38.75 447 SER A CA 1
ATOM 3291 C C . SER A 1 447 ? 69.361 20.883 -102.405 1.00 38.75 447 SER A C 1
ATOM 3293 O O . SER A 1 447 ? 68.916 21.099 -103.525 1.00 38.75 447 SER A O 1
ATOM 3295 N N . TYR A 1 448 ? 69.505 19.652 -101.909 1.00 40.78 448 TYR A N 1
ATOM 3296 C CA . TYR A 1 448 ? 68.901 18.432 -102.437 1.00 40.78 448 TYR A CA 1
ATOM 3297 C C . TYR A 1 448 ? 68.254 17.686 -101.267 1.00 40.78 448 TYR A C 1
ATOM 3299 O O . TYR A 1 448 ? 68.748 17.754 -100.140 1.00 40.78 448 TYR A O 1
ATOM 3307 N N . GLU A 1 449 ? 67.179 16.958 -101.538 1.00 35.97 449 GLU A N 1
ATOM 3308 C CA . GLU A 1 449 ? 66.514 16.087 -100.573 1.00 35.97 449 GLU A CA 1
ATOM 3309 C C . GLU A 1 449 ? 66.574 14.652 -101.114 1.00 35.97 449 GLU A C 1
ATOM 3311 O O . GLU A 1 449 ? 66.289 14.415 -102.287 1.00 35.97 449 GLU A O 1
ATOM 3316 N N . MET A 1 450 ? 67.013 13.697 -100.292 1.00 40.25 450 MET A N 1
ATOM 3317 C CA . MET A 1 450 ? 66.985 12.270 -100.630 1.00 40.25 450 MET A CA 1
ATOM 3318 C C . MET A 1 450 ? 66.071 11.554 -99.639 1.00 40.25 450 MET A C 1
ATOM 3320 O O . MET A 1 450 ? 66.309 11.601 -98.431 1.00 40.25 450 MET A O 1
ATOM 3324 N N . LEU A 1 451 ? 65.049 10.871 -100.151 1.00 36.47 451 LEU A N 1
ATOM 3325 C CA . LEU A 1 451 ? 64.167 10.024 -99.353 1.00 36.47 451 LEU A CA 1
ATOM 3326 C C . LEU A 1 451 ? 64.894 8.716 -99.006 1.00 36.47 451 LEU A C 1
ATOM 3328 O O . LEU A 1 451 ? 65.465 8.052 -99.871 1.00 36.47 451 LEU A O 1
ATOM 3332 N N . SER A 1 452 ? 64.890 8.331 -97.727 1.00 40.16 452 SER A N 1
ATOM 3333 C CA . SER A 1 452 ? 65.604 7.133 -97.253 1.00 40.16 452 SER A CA 1
ATOM 3334 C C . SER A 1 452 ? 65.020 5.820 -97.787 1.00 40.16 452 SER A C 1
ATOM 3336 O O . SER A 1 452 ? 65.710 4.801 -97.774 1.00 40.16 452 SER A O 1
ATOM 3338 N N . SER A 1 453 ? 63.784 5.840 -98.297 1.00 41.09 453 SER A N 1
ATOM 3339 C CA . SER A 1 453 ? 63.114 4.684 -98.898 1.00 41.09 453 SER A CA 1
ATOM 3340 C C . SER A 1 453 ? 63.804 4.153 -100.161 1.00 41.09 453 SER A C 1
ATOM 3342 O O . SER A 1 453 ? 63.612 2.986 -100.495 1.00 41.09 453 SER A O 1
ATOM 3344 N N . ASP A 1 454 ? 64.642 4.958 -100.825 1.00 39.94 454 ASP A N 1
ATOM 3345 C CA . ASP A 1 454 ? 65.319 4.577 -102.075 1.00 39.94 454 ASP A CA 1
ATOM 3346 C C . ASP A 1 454 ? 66.703 3.934 -101.862 1.00 39.94 454 ASP A C 1
ATOM 3348 O O . ASP A 1 454 ? 67.295 3.380 -102.790 1.00 39.94 454 ASP A O 1
ATOM 3352 N N . LEU A 1 455 ? 67.220 3.930 -100.629 1.00 42.41 455 LEU A N 1
ATOM 3353 C CA . LEU A 1 455 ? 68.494 3.297 -100.274 1.00 42.41 455 LEU A CA 1
ATOM 3354 C C . LEU A 1 455 ? 68.260 1.893 -99.708 1.00 42.41 455 LEU A C 1
ATOM 3356 O O . LEU A 1 455 ? 68.522 1.610 -98.539 1.00 42.41 455 LEU A O 1
ATOM 3360 N N . SER A 1 456 ? 67.776 0.988 -100.559 1.00 37.66 456 SER A N 1
ATOM 3361 C CA . SER A 1 456 ? 67.808 -0.446 -100.258 1.00 37.66 456 SER A CA 1
ATOM 3362 C C . SER A 1 456 ? 69.171 -1.052 -100.619 1.00 37.66 456 SER A C 1
ATOM 3364 O O . SER A 1 456 ? 69.823 -0.681 -101.595 1.00 37.66 456 SER A O 1
ATOM 3366 N N . ILE A 1 457 ? 69.630 -1.970 -99.770 1.00 36.41 457 ILE A N 1
ATOM 3367 C CA . ILE A 1 457 ? 70.961 -2.587 -99.783 1.00 36.41 457 ILE A CA 1
ATOM 3368 C C . ILE A 1 457 ? 71.293 -3.192 -101.162 1.00 36.41 457 ILE A C 1
ATOM 3370 O O . ILE A 1 457 ? 70.590 -4.076 -101.645 1.00 36.41 457 ILE A O 1
ATOM 3374 N N . GLY A 1 458 ? 72.419 -2.777 -101.755 1.00 38.09 458 GLY A N 1
ATOM 3375 C CA . GLY A 1 458 ? 73.100 -3.534 -102.813 1.00 38.09 458 GLY A CA 1
ATOM 3376 C C . GLY A 1 458 ? 72.659 -3.305 -104.266 1.00 38.09 458 GLY A C 1
ATOM 3377 O O . GLY A 1 458 ? 73.022 -4.116 -105.118 1.00 38.09 458 GLY A O 1
ATOM 3378 N N . ARG A 1 459 ? 71.933 -2.228 -104.600 1.00 34.38 459 ARG A N 1
ATOM 3379 C CA . ARG A 1 459 ? 71.720 -1.832 -106.009 1.00 34.38 459 ARG A CA 1
ATOM 3380 C C . ARG A 1 459 ? 72.712 -0.762 -106.466 1.00 34.38 459 ARG A C 1
ATOM 3382 O O . ARG A 1 459 ? 72.871 0.266 -105.821 1.00 34.38 459 ARG A O 1
ATOM 3389 N N . VAL A 1 460 ? 73.336 -1.000 -107.621 1.00 31.44 460 VAL A N 1
ATOM 3390 C CA . VAL A 1 460 ? 74.017 0.035 -108.413 1.00 31.44 460 VAL A CA 1
ATOM 3391 C C . VAL A 1 460 ? 72.928 0.795 -109.176 1.00 31.44 460 VAL A C 1
ATOM 3393 O O . VAL A 1 460 ? 72.230 0.149 -109.963 1.00 31.44 460 VAL A O 1
ATOM 3396 N N . PRO A 1 461 ? 72.758 2.115 -108.984 1.00 31.72 461 PRO A N 1
ATOM 3397 C CA . PRO A 1 461 ? 71.832 2.886 -109.799 1.00 31.72 461 PRO A CA 1
ATOM 3398 C C . PRO A 1 461 ? 72.349 2.886 -111.238 1.00 31.72 461 PRO A C 1
ATOM 3400 O O . PRO A 1 461 ? 73.444 3.378 -111.523 1.00 31.72 461 PRO A O 1
ATOM 3403 N N . SER A 1 462 ? 71.599 2.271 -112.148 1.00 32.09 462 SER A N 1
ATOM 3404 C CA . SER A 1 462 ? 71.842 2.417 -113.585 1.00 32.09 462 SER A CA 1
ATOM 3405 C C . SER A 1 462 ? 71.087 3.655 -114.078 1.00 32.09 462 SER A C 1
ATOM 3407 O O . SER A 1 462 ? 70.161 4.100 -113.410 1.00 32.09 462 SER A O 1
ATOM 3409 N N . HIS A 1 463 ? 71.489 4.233 -115.214 1.00 29.17 463 HIS A N 1
ATOM 3410 C CA . HIS A 1 463 ? 71.039 5.531 -115.768 1.00 29.17 463 HIS A CA 1
ATOM 3411 C C . HIS A 1 463 ? 69.509 5.726 -115.975 1.00 29.17 463 HIS A C 1
ATOM 3413 O O . HIS A 1 463 ? 69.104 6.692 -116.613 1.00 29.17 463 HIS A O 1
ATOM 3419 N N . SER A 1 464 ? 68.661 4.829 -115.472 1.00 30.23 464 SER A N 1
ATOM 3420 C CA . SER A 1 464 ? 67.202 4.842 -115.588 1.00 30.23 464 SER A CA 1
ATOM 3421 C C . SER A 1 464 ? 66.446 4.920 -114.255 1.00 30.23 464 SER A C 1
ATOM 3423 O O . SER A 1 464 ? 65.221 4.834 -114.272 1.00 30.23 464 SER A O 1
ATOM 3425 N N . ASP A 1 465 ? 67.120 5.053 -113.109 1.00 30.73 465 ASP A N 1
ATOM 3426 C CA . ASP A 1 465 ? 66.419 5.322 -111.849 1.00 30.73 465 ASP A CA 1
ATOM 3427 C C . ASP A 1 465 ? 66.030 6.809 -111.811 1.00 30.73 465 ASP A C 1
ATOM 3429 O O . ASP A 1 465 ? 66.889 7.689 -111.900 1.00 30.73 465 ASP A O 1
ATOM 3433 N N . ASN A 1 466 ? 64.721 7.083 -111.758 1.00 31.69 466 ASN A N 1
ATOM 3434 C CA . ASN A 1 466 ? 64.132 8.425 -111.802 1.00 31.69 466 ASN A CA 1
ATOM 3435 C C . ASN A 1 466 ? 64.550 9.252 -110.580 1.00 31.69 466 ASN A C 1
ATOM 3437 O O . ASN A 1 466 ? 63.841 9.346 -109.579 1.00 31.69 466 ASN A O 1
ATOM 3441 N N . PHE A 1 467 ? 65.713 9.880 -110.689 1.00 30.03 467 PHE A N 1
ATOM 3442 C CA . PHE A 1 467 ? 66.184 10.891 -109.763 1.00 30.03 467 PHE A CA 1
ATOM 3443 C C . PHE A 1 467 ? 65.346 12.155 -109.981 1.00 30.03 467 PHE A C 1
ATOM 3445 O O . PHE A 1 467 ? 65.539 12.887 -110.953 1.00 30.03 467 PHE A O 1
ATOM 3452 N N . THR A 1 468 ? 64.363 12.391 -109.112 1.00 33.88 468 THR A N 1
ATOM 3453 C CA . THR A 1 468 ? 63.528 13.594 -109.206 1.00 33.88 468 THR A CA 1
ATOM 3454 C C . THR A 1 468 ? 64.274 14.743 -108.539 1.00 33.88 468 THR A C 1
ATOM 3456 O O . THR A 1 468 ? 64.293 14.874 -107.320 1.00 33.88 468 THR A O 1
ATOM 3459 N N . LEU A 1 469 ? 64.955 15.550 -109.352 1.00 30.83 469 LEU A N 1
ATOM 3460 C CA . LEU A 1 469 ? 65.614 16.774 -108.908 1.00 30.83 469 LEU A CA 1
ATOM 3461 C C . LEU A 1 469 ? 64.553 17.860 -108.695 1.00 30.83 469 LEU A C 1
ATOM 3463 O O . LEU A 1 469 ? 64.022 18.402 -109.663 1.00 30.83 469 LEU A O 1
ATOM 3467 N N . TYR A 1 470 ? 64.269 18.206 -107.442 1.00 35.00 470 TYR A N 1
ATOM 3468 C CA . TYR A 1 470 ? 63.550 19.437 -107.121 1.00 35.00 470 TYR A CA 1
ATOM 3469 C C . TYR A 1 470 ? 64.556 20.586 -107.107 1.00 35.00 470 TYR A C 1
ATOM 3471 O O . TYR A 1 470 ? 65.384 20.699 -106.207 1.00 35.00 470 TYR A O 1
ATOM 3479 N N . GLY A 1 471 ? 64.539 21.391 -108.165 1.00 36.22 471 GLY A N 1
ATOM 3480 C CA . GLY A 1 471 ? 65.319 22.615 -108.256 1.00 36.22 471 GLY A CA 1
ATOM 3481 C C . GLY A 1 471 ? 64.391 23.807 -108.413 1.00 36.22 471 GLY A C 1
ATOM 3482 O O . GLY A 1 471 ? 63.768 23.961 -109.463 1.00 36.22 471 GLY A O 1
ATOM 3483 N N . ASP A 1 472 ? 64.365 24.686 -107.416 1.00 37.59 472 ASP A N 1
ATOM 3484 C CA . ASP A 1 472 ? 63.662 25.972 -107.458 1.00 37.59 472 ASP A CA 1
ATOM 3485 C C . ASP A 1 472 ? 64.443 26.989 -108.310 1.00 37.59 472 ASP A C 1
ATOM 3487 O O . ASP A 1 472 ? 64.853 28.044 -107.832 1.00 37.59 472 ASP A O 1
ATOM 3491 N N . ASN A 1 473 ? 64.747 26.642 -109.561 1.00 38.41 473 ASN A N 1
ATOM 3492 C CA . ASN A 1 473 ? 65.098 27.591 -110.620 1.00 38.41 473 ASN A CA 1
ATOM 3493 C C . ASN A 1 473 ? 65.275 26.861 -111.952 1.00 38.41 473 ASN A C 1
ATOM 3495 O O . ASN A 1 473 ? 66.378 26.577 -112.413 1.00 38.41 473 ASN A O 1
ATOM 3499 N N . TRP A 1 474 ? 64.149 26.584 -112.591 1.00 34.53 474 TRP A N 1
ATOM 3500 C CA . TRP A 1 474 ? 64.063 26.416 -114.035 1.00 34.53 474 TRP A CA 1
ATOM 3501 C C . TRP A 1 474 ? 63.220 27.610 -114.488 1.00 34.53 474 TRP A C 1
ATOM 3503 O O . TRP A 1 474 ? 62.034 27.651 -114.202 1.00 34.53 474 TRP A O 1
ATOM 3513 N N . THR A 1 475 ? 63.694 28.684 -115.106 1.00 33.81 475 THR A N 1
ATOM 3514 C CA . THR A 1 475 ? 64.856 29.000 -115.952 1.00 33.81 475 THR A CA 1
ATOM 3515 C C . THR A 1 475 ? 64.975 30.543 -115.946 1.00 33.81 475 THR A C 1
ATOM 3517 O O . THR A 1 475 ? 64.366 31.186 -115.099 1.00 33.81 475 THR A O 1
ATOM 3520 N N . CYS A 1 476 ? 65.714 31.172 -116.865 1.00 33.34 476 CYS A N 1
ATOM 3521 C CA . CYS A 1 476 ? 65.776 32.624 -117.121 1.00 33.34 476 CYS A CA 1
ATOM 3522 C C . CYS A 1 476 ? 64.422 33.337 -117.429 1.00 33.34 476 CYS A C 1
ATOM 3524 O O . CYS A 1 476 ? 64.313 34.088 -118.396 1.00 33.34 476 CYS A O 1
ATOM 3526 N N . GLY A 1 477 ? 63.399 33.166 -116.594 1.00 30.25 477 GLY A N 1
ATOM 3527 C CA . GLY A 1 477 ? 62.128 33.880 -116.580 1.00 30.25 477 GLY A CA 1
ATOM 3528 C C . GLY A 1 477 ? 61.626 33.948 -115.137 1.00 30.25 477 GLY A C 1
ATOM 3529 O O . GLY A 1 477 ? 61.468 32.926 -114.477 1.00 30.25 477 GLY A O 1
ATOM 3530 N N . SER A 1 478 ? 61.435 35.158 -114.616 1.00 27.91 478 SER A N 1
ATOM 3531 C CA . SER A 1 478 ? 61.058 35.387 -113.222 1.00 27.91 478 SER A CA 1
ATOM 3532 C C . SER A 1 478 ? 59.636 34.904 -112.916 1.00 27.91 478 SER A C 1
ATOM 3534 O O . SER A 1 478 ? 58.672 35.318 -113.559 1.00 27.91 478 SER A O 1
ATOM 3536 N N . ILE A 1 479 ? 59.479 34.109 -111.855 1.00 30.81 479 ILE A N 1
ATOM 3537 C CA . ILE A 1 479 ? 58.195 33.970 -111.159 1.00 30.81 479 ILE A CA 1
ATOM 3538 C C . ILE A 1 479 ? 58.116 35.124 -110.154 1.00 30.81 479 ILE A C 1
ATOM 3540 O O . ILE A 1 479 ? 58.610 35.037 -109.033 1.00 30.81 479 ILE A O 1
ATOM 3544 N N . ASN A 1 480 ? 57.524 36.245 -110.568 1.00 32.91 480 ASN A N 1
ATOM 3545 C CA . ASN A 1 480 ? 57.128 37.305 -109.641 1.00 32.91 480 ASN A CA 1
ATOM 3546 C C . ASN A 1 480 ? 55.815 36.895 -108.963 1.00 32.91 480 ASN A C 1
ATOM 3548 O O . ASN A 1 480 ? 54.738 37.093 -109.522 1.00 32.91 480 ASN A O 1
ATOM 3552 N N . ASN A 1 481 ? 55.888 36.347 -107.749 1.00 33.47 481 ASN A N 1
ATOM 3553 C CA . ASN A 1 481 ? 54.717 36.246 -106.879 1.00 33.47 481 ASN A CA 1
ATOM 3554 C C . ASN A 1 481 ? 54.555 37.566 -106.111 1.00 33.47 481 ASN A C 1
ATOM 3556 O O . ASN A 1 481 ? 55.056 37.740 -105.001 1.00 33.47 481 ASN A O 1
ATOM 3560 N N . THR A 1 482 ? 53.875 38.531 -106.727 1.00 33.00 482 THR A N 1
ATOM 3561 C CA . THR A 1 482 ? 53.383 39.719 -106.026 1.00 33.00 482 THR A CA 1
ATOM 3562 C C . THR A 1 482 ? 52.036 39.403 -105.384 1.00 33.00 482 THR A C 1
ATOM 3564 O O . THR A 1 482 ? 50.989 39.690 -105.955 1.00 33.00 482 THR A O 1
ATOM 3567 N N . GLY A 1 483 ? 52.077 38.838 -104.177 1.00 36.84 483 GLY A N 1
ATOM 3568 C CA . GLY A 1 483 ? 50.958 38.875 -103.233 1.00 36.84 483 GLY A CA 1
ATOM 3569 C C . GLY A 1 483 ? 50.002 37.683 -103.279 1.00 36.84 483 GLY A C 1
ATOM 3570 O O . GLY A 1 483 ? 48.909 37.774 -103.824 1.00 36.84 483 GLY A O 1
ATOM 3571 N N . GLY A 1 484 ? 50.367 36.607 -102.582 1.00 33.62 484 GLY A N 1
ATOM 3572 C CA . GLY A 1 484 ? 49.452 35.527 -102.209 1.00 33.62 484 GLY A CA 1
ATOM 3573 C C . GLY A 1 484 ? 50.208 34.353 -101.596 1.00 33.62 484 GLY A C 1
ATOM 3574 O O . GLY A 1 484 ? 50.760 33.531 -102.319 1.00 33.62 484 GLY A O 1
ATOM 3575 N N . GLY A 1 485 ? 50.285 34.292 -100.264 1.00 32.06 485 GLY A N 1
ATOM 3576 C CA . GLY A 1 485 ? 50.896 33.163 -99.557 1.00 32.06 485 GLY A CA 1
ATOM 3577 C C . GLY A 1 485 ? 50.000 31.925 -99.607 1.00 32.06 485 GLY A C 1
ATOM 3578 O O . GLY A 1 485 ? 48.804 32.022 -99.334 1.00 32.06 485 GLY A O 1
ATOM 3579 N N . ILE A 1 486 ? 50.580 30.767 -99.924 1.00 33.50 486 ILE A N 1
ATOM 3580 C CA . ILE A 1 486 ? 49.919 29.464 -99.794 1.00 33.50 486 ILE A CA 1
ATOM 3581 C C . ILE A 1 486 ? 49.777 29.177 -98.295 1.00 33.50 486 ILE A C 1
ATOM 3583 O O . ILE A 1 486 ? 50.774 29.120 -97.576 1.00 33.50 486 ILE A O 1
ATOM 3587 N N . LYS A 1 487 ? 48.541 29.040 -97.809 1.00 33.59 487 LYS A N 1
ATOM 3588 C CA . LYS A 1 487 ? 48.258 28.602 -96.438 1.00 33.59 487 LYS A CA 1
ATOM 3589 C C . LYS A 1 487 ? 47.903 27.122 -96.457 1.00 33.59 487 LYS A C 1
ATOM 3591 O O . LYS A 1 487 ? 47.022 26.718 -97.207 1.00 33.59 487 LYS A O 1
ATOM 3596 N N . ILE A 1 488 ? 48.581 26.349 -95.617 1.00 35.72 488 ILE A N 1
ATOM 3597 C CA . ILE A 1 488 ? 48.245 24.955 -95.325 1.00 35.72 488 ILE A CA 1
ATOM 3598 C C . ILE A 1 488 ? 47.522 24.969 -93.979 1.00 35.72 488 ILE A C 1
ATOM 3600 O O . ILE A 1 488 ? 48.101 25.397 -92.979 1.00 35.72 488 ILE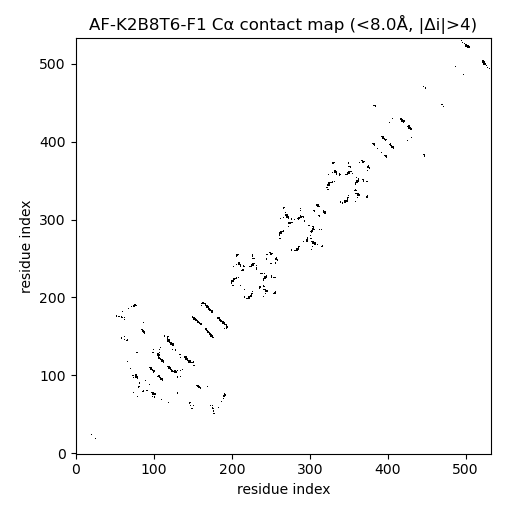 A O 1
ATOM 3604 N N . ASP A 1 489 ? 46.250 24.578 -93.969 1.00 33.75 489 ASP A N 1
ATOM 3605 C CA . ASP A 1 489 ? 45.485 24.371 -92.739 1.00 33.75 489 ASP A CA 1
ATOM 3606 C C . ASP A 1 489 ? 45.728 22.931 -92.253 1.00 33.75 489 ASP A C 1
ATOM 3608 O O . ASP A 1 489 ? 45.446 21.991 -92.997 1.00 33.75 489 ASP A O 1
ATOM 3612 N N . PRO A 1 490 ? 46.279 22.718 -91.045 1.00 31.78 490 PRO A N 1
ATOM 3613 C CA . PRO A 1 490 ? 46.580 21.381 -90.546 1.00 31.78 490 PRO A CA 1
ATOM 3614 C C . PRO A 1 490 ? 45.343 20.571 -90.119 1.00 31.78 490 PRO A C 1
ATOM 3616 O O . PRO A 1 490 ? 45.517 19.444 -89.660 1.00 31.78 490 PRO A O 1
ATOM 3619 N N . VAL A 1 491 ? 44.113 21.097 -90.237 1.00 36.19 491 VAL A N 1
ATOM 3620 C CA . VAL A 1 491 ? 42.908 20.411 -89.723 1.00 36.19 491 VAL A CA 1
ATOM 3621 C C . VAL A 1 491 ? 41.760 20.282 -90.745 1.00 36.19 491 VAL A C 1
ATOM 3623 O O . VAL A 1 491 ? 40.636 19.967 -90.365 1.00 36.19 491 VAL A O 1
ATOM 3626 N N . GLY A 1 492 ? 42.004 20.457 -92.050 1.00 35.47 492 GLY A N 1
ATOM 3627 C CA . GLY A 1 492 ? 40.952 20.301 -93.067 1.00 35.47 492 GLY A CA 1
ATOM 3628 C C . GLY A 1 492 ? 41.461 19.880 -94.446 1.00 35.47 492 GLY A C 1
ATOM 3629 O O . GLY A 1 492 ? 42.367 20.495 -94.995 1.00 35.47 492 GLY A O 1
ATOM 3630 N N . GLU A 1 493 ? 40.841 18.838 -95.004 1.00 40.41 493 GLU A N 1
ATOM 3631 C CA . GLU A 1 493 ? 41.160 18.098 -96.239 1.00 40.41 493 GLU A CA 1
ATOM 3632 C C . GLU A 1 493 ? 41.030 18.908 -97.551 1.00 40.41 493 GLU A C 1
ATOM 3634 O O . GLU A 1 493 ? 40.345 18.503 -98.486 1.00 40.41 493 GLU A O 1
ATOM 3639 N N . SER A 1 494 ? 41.688 20.064 -97.675 1.00 35.25 494 SER A N 1
ATOM 3640 C CA . SER A 1 494 ? 41.891 20.698 -98.986 1.00 35.25 494 SER A CA 1
ATOM 3641 C C . SER A 1 494 ? 43.051 21.694 -98.989 1.00 35.25 494 SER A C 1
ATOM 3643 O O . SER A 1 494 ? 43.208 22.503 -98.078 1.00 35.25 494 SER A O 1
ATOM 3645 N N . ILE A 1 495 ? 43.849 21.665 -100.059 1.00 36.41 495 ILE A N 1
ATOM 3646 C CA . ILE A 1 495 ? 44.805 22.723 -100.394 1.00 36.41 495 ILE A CA 1
ATOM 3647 C C . ILE A 1 495 ? 44.151 23.559 -101.492 1.00 36.41 495 ILE A C 1
ATOM 3649 O O . ILE A 1 495 ? 43.909 23.056 -102.586 1.00 36.41 495 ILE A O 1
ATOM 3653 N N . SER A 1 496 ? 43.878 24.836 -101.227 1.00 38.59 496 SER A N 1
ATOM 3654 C CA . SER A 1 496 ? 43.415 25.765 -102.261 1.00 38.59 496 SER A CA 1
ATOM 3655 C C . SER A 1 496 ? 44.389 26.929 -102.405 1.00 38.59 496 SER A C 1
ATOM 3657 O O . SER A 1 496 ? 44.636 27.663 -101.448 1.00 38.59 496 SER A O 1
ATOM 3659 N N . GLY A 1 497 ? 44.906 27.126 -103.613 1.00 43.66 497 GLY A N 1
ATOM 3660 C CA . GLY A 1 497 ? 45.707 28.284 -103.988 1.00 43.66 497 GLY A CA 1
ATOM 3661 C C . GLY A 1 497 ? 45.536 28.571 -105.476 1.00 43.66 497 GLY A C 1
ATOM 3662 O O . GLY A 1 497 ? 45.436 27.648 -106.281 1.00 43.66 497 GLY A O 1
ATOM 3663 N N . GLN A 1 498 ? 45.468 29.849 -105.850 1.00 40.59 498 GLN A N 1
ATOM 3664 C CA . GLN A 1 498 ? 45.457 30.250 -107.257 1.00 40.59 498 GLN A CA 1
ATOM 3665 C C . GLN A 1 498 ? 46.887 30.223 -107.794 1.00 40.59 498 GLN A C 1
ATOM 3667 O O . GLN A 1 498 ? 47.749 30.944 -107.297 1.00 40.59 498 GLN A O 1
ATOM 3672 N N . ILE A 1 499 ? 47.131 29.409 -108.820 1.00 42.66 499 ILE A N 1
ATOM 3673 C CA . ILE A 1 499 ? 48.372 29.448 -109.593 1.00 42.66 499 ILE A CA 1
ATOM 3674 C C . ILE A 1 499 ? 48.054 30.132 -110.920 1.00 42.66 499 ILE A C 1
ATOM 3676 O O . ILE A 1 499 ? 47.130 29.743 -111.635 1.00 42.66 499 ILE A O 1
ATOM 3680 N N . TYR A 1 500 ? 48.792 31.193 -111.223 1.00 37.84 500 TYR A N 1
ATOM 3681 C CA . TYR A 1 500 ? 48.594 32.009 -112.411 1.00 37.84 500 TYR A CA 1
ATOM 3682 C C . TYR A 1 500 ? 49.604 31.625 -113.496 1.00 37.84 500 TYR A C 1
ATOM 3684 O O . TYR A 1 500 ? 50.808 31.689 -113.269 1.00 37.84 500 TYR A O 1
ATOM 3692 N N . PHE A 1 501 ? 49.116 31.258 -114.684 1.00 41.75 501 PHE A N 1
ATOM 3693 C CA . PHE A 1 501 ? 49.946 30.901 -115.839 1.00 41.75 501 PHE A CA 1
ATOM 3694 C C . PHE A 1 501 ? 49.642 31.826 -117.023 1.00 41.75 501 PHE A C 1
ATOM 3696 O O . PHE A 1 501 ? 48.523 31.846 -117.527 1.00 41.75 501 PHE A O 1
ATOM 3703 N N . THR A 1 502 ? 50.627 32.562 -117.530 1.00 33.03 502 THR A N 1
ATOM 3704 C CA . THR A 1 502 ? 50.469 33.474 -118.675 1.00 33.03 502 THR A CA 1
ATOM 3705 C C . THR A 1 502 ? 50.759 32.824 -120.034 1.00 33.03 502 THR A C 1
ATOM 3707 O O . THR A 1 502 ? 51.917 32.585 -120.352 1.00 33.03 502 THR A O 1
ATOM 3710 N N . GLY A 1 503 ? 49.721 32.645 -120.878 1.00 33.50 503 GLY A N 1
ATOM 3711 C CA . GLY A 1 503 ? 49.808 32.701 -122.360 1.00 33.50 503 GLY A CA 1
ATOM 3712 C C . GLY A 1 503 ? 49.593 31.424 -123.209 1.00 33.50 503 GLY A C 1
ATOM 3713 O O . GLY A 1 503 ? 50.569 30.733 -123.461 1.00 33.50 503 GLY A O 1
ATOM 3714 N N . GLY A 1 504 ? 48.362 31.199 -123.729 1.00 40.91 504 GLY A N 1
ATOM 3715 C CA . GLY A 1 504 ? 48.003 30.299 -124.865 1.00 40.91 504 GLY A CA 1
ATOM 3716 C C . GLY A 1 504 ? 47.804 28.756 -124.713 1.00 40.91 504 GLY A C 1
ATOM 3717 O O . GLY A 1 504 ? 48.744 28.008 -124.927 1.00 40.91 504 GLY A O 1
ATOM 3718 N N . SER A 1 505 ? 46.538 28.314 -124.549 1.00 42.31 505 SER A N 1
ATOM 3719 C CA . SER A 1 505 ? 45.849 27.027 -124.898 1.00 42.31 505 SER A CA 1
ATOM 3720 C C . SER A 1 505 ? 46.542 25.648 -124.775 1.00 42.31 505 SER A C 1
ATOM 3722 O O . SER A 1 505 ? 47.410 25.328 -125.580 1.00 42.31 505 SER A O 1
ATOM 3724 N N . THR A 1 506 ? 45.978 24.736 -123.958 1.00 45.28 506 THR A N 1
ATOM 3725 C CA . THR A 1 506 ? 46.159 23.262 -124.060 1.00 45.28 506 THR A CA 1
ATOM 3726 C C . THR A 1 506 ? 44.991 22.455 -123.459 1.00 45.28 506 THR A C 1
ATOM 3728 O O . THR A 1 506 ? 44.334 22.897 -122.517 1.00 45.28 506 THR A O 1
ATOM 3731 N N . ASP A 1 507 ? 44.767 21.253 -124.007 1.00 41.09 507 ASP A N 1
ATOM 3732 C CA . ASP A 1 507 ? 43.903 20.191 -123.468 1.00 41.09 507 ASP A CA 1
ATOM 3733 C C . ASP A 1 507 ? 44.610 19.405 -122.345 1.00 41.09 507 ASP A C 1
ATOM 3735 O O . ASP A 1 507 ? 45.815 19.155 -122.410 1.00 41.09 507 ASP A O 1
ATOM 3739 N N . VAL A 1 508 ? 43.852 18.966 -121.334 1.00 41.12 508 VAL A N 1
ATOM 3740 C CA . VAL A 1 508 ? 44.347 18.239 -120.148 1.00 41.12 508 VAL A CA 1
ATOM 3741 C C . VAL A 1 508 ? 44.031 16.743 -120.262 1.00 41.12 508 VAL A C 1
ATOM 3743 O O . VAL A 1 508 ? 42.879 16.376 -120.483 1.00 41.12 508 VAL A O 1
ATOM 3746 N N . TRP A 1 509 ? 45.022 15.872 -120.034 1.00 37.81 509 TRP A N 1
ATOM 3747 C CA . TRP A 1 509 ? 44.828 14.419 -119.909 1.00 37.81 509 TRP A CA 1
ATOM 3748 C C . TRP A 1 509 ? 45.285 13.939 -118.528 1.00 37.81 509 TRP A C 1
ATOM 3750 O O . TRP A 1 509 ? 46.415 14.196 -118.124 1.00 37.81 509 TRP A O 1
ATOM 3760 N N . LEU A 1 510 ? 44.411 13.228 -117.811 1.00 37.31 510 LEU A N 1
ATOM 3761 C CA . LEU A 1 510 ? 44.716 12.600 -116.522 1.00 37.31 510 LEU A CA 1
ATOM 3762 C C . LEU A 1 510 ? 44.975 11.104 -116.731 1.00 37.31 510 LEU A C 1
ATOM 3764 O O . LEU A 1 510 ? 44.146 10.416 -117.328 1.00 37.31 510 LEU A O 1
ATOM 3768 N N . THR A 1 511 ? 46.095 10.588 -116.217 1.00 40.47 511 THR A N 1
ATOM 3769 C CA . THR A 1 511 ? 46.364 9.141 -116.165 1.00 40.47 511 THR A CA 1
ATOM 3770 C C . THR A 1 511 ? 46.205 8.583 -114.746 1.00 40.47 511 THR A C 1
ATOM 3772 O O . THR A 1 511 ? 46.532 9.286 -113.792 1.00 40.47 511 THR A O 1
ATOM 3775 N N . PRO A 1 512 ? 45.769 7.320 -114.565 1.00 32.16 512 PRO A N 1
ATOM 3776 C CA . PRO A 1 512 ? 45.304 6.815 -113.265 1.00 32.16 512 PRO A CA 1
ATOM 3777 C C . PRO A 1 512 ? 46.375 6.507 -112.200 1.00 32.16 512 PRO A C 1
ATOM 3779 O O . PRO A 1 512 ? 46.011 6.020 -111.135 1.00 32.16 512 PRO A O 1
ATOM 3782 N N . SER A 1 513 ? 47.674 6.704 -112.453 1.00 35.09 513 SER A N 1
ATOM 3783 C CA . SER A 1 513 ? 48.734 6.112 -111.611 1.00 35.09 513 SER A CA 1
ATOM 3784 C C . SER A 1 513 ? 49.894 7.047 -111.245 1.00 35.09 513 SER A C 1
ATOM 3786 O O . SER A 1 513 ? 51.043 6.614 -111.210 1.00 35.09 513 SER A O 1
ATOM 3788 N N . GLY A 1 514 ? 49.610 8.318 -110.958 1.00 36.50 514 GLY A N 1
ATOM 3789 C CA . GLY A 1 514 ? 50.596 9.254 -110.408 1.00 36.50 514 GLY A CA 1
ATOM 3790 C C . GLY A 1 514 ? 50.409 10.666 -110.946 1.00 36.50 514 GLY A C 1
ATOM 3791 O O . GLY A 1 514 ? 50.349 10.871 -112.156 1.00 36.50 514 GLY A O 1
ATOM 3792 N N . ASN A 1 515 ? 50.305 11.642 -110.045 1.00 36.66 515 ASN A N 1
ATOM 3793 C CA . ASN A 1 515 ? 50.069 13.036 -110.408 1.00 36.66 515 ASN A CA 1
ATOM 3794 C C . ASN A 1 515 ? 51.388 13.693 -110.829 1.00 36.66 515 ASN A C 1
ATOM 3796 O O . ASN A 1 515 ? 52.105 14.233 -109.990 1.00 36.66 515 ASN A O 1
ATOM 3800 N N . SER A 1 516 ? 51.709 13.665 -112.123 1.00 36.78 516 SER A N 1
ATOM 3801 C CA . SER A 1 516 ? 52.656 14.618 -112.706 1.00 36.78 516 SER A CA 1
ATOM 3802 C C . SER A 1 516 ? 51.892 15.611 -113.581 1.00 36.78 516 SER A C 1
ATOM 3804 O O . SER A 1 516 ? 51.041 15.235 -114.386 1.00 36.78 516 SER A O 1
ATOM 3806 N N . ILE A 1 517 ? 52.162 16.901 -113.382 1.00 39.34 517 ILE A N 1
ATOM 3807 C CA . ILE A 1 517 ? 51.672 17.977 -114.243 1.00 39.34 517 ILE A CA 1
ATOM 3808 C C . ILE A 1 517 ? 52.884 18.437 -115.035 1.00 39.34 517 ILE A C 1
ATOM 3810 O O . ILE A 1 517 ? 53.786 19.058 -114.480 1.00 39.34 517 ILE A O 1
ATOM 3814 N N . ASN A 1 518 ? 52.925 18.097 -116.319 1.00 40.31 518 ASN A N 1
ATOM 3815 C CA . ASN A 1 518 ? 53.971 18.562 -117.217 1.00 40.31 518 ASN A CA 1
ATOM 3816 C C . ASN A 1 518 ? 53.328 19.524 -118.214 1.00 40.31 518 ASN A C 1
ATOM 3818 O O . ASN A 1 518 ? 52.594 19.106 -119.107 1.00 40.31 518 ASN A O 1
ATOM 3822 N N . GLY A 1 519 ? 53.528 20.819 -117.989 1.00 40.56 519 GLY A N 1
ATOM 3823 C CA . GLY A 1 519 ? 52.968 21.881 -118.814 1.00 40.56 519 GLY A CA 1
ATOM 3824 C C . GLY A 1 519 ? 54.076 22.651 -119.514 1.00 40.56 519 GLY A C 1
ATOM 3825 O O . GLY A 1 519 ? 54.957 23.204 -118.860 1.00 40.56 519 GLY A O 1
ATOM 3826 N N . SER A 1 520 ? 54.013 22.721 -120.841 1.00 38.72 520 SER A N 1
ATOM 3827 C CA . SER A 1 520 ? 54.796 23.664 -121.637 1.00 38.72 520 SER A CA 1
ATOM 3828 C C . SER A 1 520 ? 53.855 24.698 -122.254 1.00 38.72 520 SER A C 1
ATOM 3830 O O . SER A 1 520 ? 53.026 24.336 -123.086 1.00 38.72 520 SER A O 1
ATOM 3832 N N . GLY A 1 521 ? 54.012 25.973 -121.889 1.00 42.78 521 GLY A N 1
ATOM 3833 C CA . GLY A 1 521 ? 53.256 27.091 -122.473 1.00 42.78 521 GLY A CA 1
ATOM 3834 C C . GLY A 1 521 ? 51.975 27.433 -121.706 1.00 42.78 521 GLY A C 1
ATOM 3835 O O . GLY A 1 521 ? 51.275 26.553 -121.220 1.00 42.78 521 GLY A O 1
ATOM 3836 N N . GLY A 1 522 ? 51.727 28.730 -121.515 1.00 57.41 522 GLY A N 1
ATOM 3837 C CA . GLY A 1 522 ? 50.793 29.249 -120.523 1.00 57.41 522 GLY A CA 1
ATOM 3838 C C . GLY A 1 522 ? 49.321 29.316 -120.944 1.00 57.41 522 GLY A C 1
ATOM 3839 O O . GLY A 1 522 ? 48.934 29.045 -122.065 1.00 57.41 522 GLY A O 1
ATOM 3840 N N . ALA A 1 523 ? 48.479 29.678 -119.984 1.00 41.09 523 ALA A N 1
ATOM 3841 C CA . ALA A 1 523 ? 47.126 30.240 -120.048 1.00 41.09 523 ALA A CA 1
ATOM 3842 C C . ALA A 1 523 ? 46.469 29.942 -118.697 1.00 41.09 523 ALA A C 1
ATOM 3844 O O . ALA A 1 523 ? 46.729 28.920 -118.068 1.00 41.09 523 ALA A O 1
ATOM 3845 N N . TRP A 1 524 ? 45.627 30.865 -118.248 1.00 41.19 524 TRP A N 1
ATOM 3846 C CA . TRP A 1 524 ? 45.169 30.949 -116.871 1.00 41.19 524 TRP A CA 1
ATOM 3847 C C . TRP A 1 524 ? 43.941 30.054 -116.673 1.00 41.19 524 TRP A C 1
ATOM 3849 O O . TRP A 1 524 ? 42.939 30.224 -117.366 1.00 41.19 524 TRP A O 1
ATOM 3859 N N . GLY A 1 525 ? 44.001 29.143 -115.703 1.00 42.12 525 GLY A N 1
ATOM 3860 C CA . GLY A 1 525 ? 42.878 28.306 -115.291 1.00 42.12 525 GLY A CA 1
ATOM 3861 C C . GLY A 1 525 ? 42.962 27.983 -113.802 1.00 42.12 525 GLY A C 1
ATOM 3862 O O . GLY A 1 525 ? 44.051 27.855 -113.248 1.00 42.12 525 GLY A O 1
ATOM 3863 N N . THR A 1 526 ? 41.812 27.876 -113.138 1.00 42.00 526 THR A N 1
ATOM 3864 C CA . THR A 1 526 ? 41.742 27.385 -111.757 1.00 42.00 526 THR A CA 1
ATOM 3865 C C . THR A 1 526 ? 41.550 25.875 -111.799 1.00 42.00 526 THR A C 1
ATOM 3867 O O . THR A 1 526 ? 40.496 25.400 -112.215 1.00 42.00 526 THR A O 1
ATOM 3870 N N . ILE A 1 527 ? 42.569 25.121 -111.387 1.00 42.75 527 ILE A N 1
ATOM 3871 C CA . ILE A 1 527 ? 42.443 23.680 -111.163 1.00 42.75 527 ILE A CA 1
ATOM 3872 C C . ILE A 1 527 ? 42.015 23.497 -109.707 1.00 42.75 527 ILE A C 1
ATOM 3874 O O . ILE A 1 527 ? 42.810 23.707 -108.795 1.00 42.75 527 ILE A O 1
ATOM 3878 N N . ASN A 1 528 ? 40.755 23.123 -109.488 1.00 40.72 528 ASN A N 1
ATOM 3879 C CA . ASN A 1 528 ? 40.308 22.656 -108.180 1.00 40.72 528 ASN A CA 1
ATOM 3880 C C . ASN A 1 528 ? 40.614 21.163 -108.094 1.00 40.72 528 ASN A C 1
ATOM 3882 O O . ASN A 1 528 ? 39.944 20.354 -108.735 1.00 40.72 528 ASN A O 1
ATOM 3886 N N . VAL A 1 529 ? 41.645 20.805 -107.333 1.00 40.78 529 VAL A N 1
ATOM 3887 C CA . VAL A 1 529 ? 41.928 19.407 -107.005 1.00 40.78 529 VAL A CA 1
ATOM 3888 C C . VAL A 1 529 ? 41.181 19.085 -105.714 1.00 40.78 529 VAL A C 1
ATOM 3890 O O . VAL A 1 529 ? 41.592 19.491 -104.632 1.00 40.78 529 VAL A O 1
ATOM 3893 N N . GLU A 1 530 ? 40.047 18.400 -105.838 1.00 34.00 530 GLU A N 1
ATOM 3894 C CA . GLU A 1 530 ? 39.325 17.824 -104.703 1.00 34.00 530 GLU A CA 1
ATOM 3895 C C . GLU A 1 530 ? 39.931 16.441 -104.425 1.00 34.00 530 GLU A C 1
ATOM 3897 O O . GLU A 1 530 ? 39.766 15.516 -105.222 1.00 34.00 530 GLU A O 1
ATOM 3902 N N . PHE A 1 531 ? 40.662 16.294 -103.319 1.00 35.09 531 PHE A N 1
ATOM 3903 C CA . PHE A 1 531 ? 41.023 14.970 -102.820 1.00 35.09 531 PHE A CA 1
ATOM 3904 C C . PHE A 1 531 ? 39.838 14.459 -102.006 1.00 35.09 531 PHE A C 1
ATOM 3906 O O . PHE A 1 531 ? 39.530 15.004 -100.951 1.00 35.09 531 PHE A O 1
ATOM 3913 N N . LYS A 1 532 ? 39.137 13.454 -102.532 1.00 29.27 532 LYS A N 1
ATOM 3914 C CA . LYS A 1 532 ? 38.148 12.703 -101.753 1.00 29.27 532 LYS A CA 1
ATOM 3915 C C . LYS A 1 532 ? 38.873 11.616 -100.950 1.00 29.27 532 LYS A C 1
ATOM 3917 O O . LYS A 1 532 ? 39.863 11.100 -101.472 1.00 29.27 532 LYS A O 1
ATOM 3922 N N . PRO A 1 533 ? 38.414 11.319 -99.724 1.00 35.69 533 PRO A N 1
ATOM 3923 C CA . PRO A 1 533 ? 39.111 10.437 -98.789 1.00 35.69 533 PRO A CA 1
ATOM 3924 C C . PRO A 1 533 ? 39.348 9.025 -99.329 1.00 35.69 533 PRO A C 1
ATOM 3926 O O . PRO A 1 533 ? 38.492 8.526 -100.102 1.00 35.69 533 PRO A O 1
#

Mean predicted aligned error: 20.94 Å

Radius of gyration: 77.04 Å; Cα contacts (8 Å, |Δi|>4): 778; chains: 1; bounding box: 131×66×235 Å

Secondary structure (DSSP, 8-state):
-HHHHHHHHHHTS-----PPPHHHHHHHHHHHHHHHHHHHHHHHHHHHHHHHHHHHHHHHHHHHHHHHHHHHHHTTEEE--TTSSB--TTSTTTSEEEEEETTTTEEEEEEEETTTTEEEEEEEEEE-SSSSTT--TTSSEEEEE-S-S-EEEEEEEEE--BTTB--EEEEEEEE--TTSPPEEEEEEEEPP-----PPP-EESPPTTEEEPTTTTSS-SS-EE-EEESS--SSTT-SSPSEEEEPTTEEEETTEEEE----EE-PPTTEEEPTTTTTT-SS-EE-EE-SS--SSTTPSSPSEEEEPTTEEEETTEEEE----EESPPPTTEEEPTTTTSS-SS-EE-EEESS--SSSSEEEEPTTEEEETTEEEE------------SS-PPEEEE-SSS-EEEE----S-------EEETTTTEEE-------PPPPTT----------GGG--TT----TTS------S---SS-----S-PPPPPTTSS---------S--------TT-------S------------

Nearest PDB structures (foldseek):
  6m81-assembly1_C-2  TM=6.060E-01  e=3.347E+00  Streptomyces fradiae
  8s9s-assembly1_1  TM=2.378E-01  e=1.660E-01  Homo sapiens

Solvent-accessible surface area (backbone atoms only — not comparable to full-atom values): 33302 Å² total; per-residue (Å²): 115,71,75,64,54,56,53,58,65,59,70,70,71,73,73,82,74,76,71,79,52,73,69,56,52,53,51,49,51,52,53,48,51,53,52,51,50,53,52,51,52,53,50,55,52,50,49,53,52,50,53,53,49,52,47,42,49,55,52,50,53,32,50,50,53,38,48,53,52,49,38,60,49,45,39,54,28,51,71,72,62,85,83,82,58,58,47,50,55,82,45,100,64,78,30,44,53,46,32,20,31,66,87,73,34,29,30,36,30,44,34,61,40,78,89,61,14,25,43,32,40,33,35,40,76,57,73,41,93,50,64,79,68,49,67,71,95,81,71,69,56,51,78,42,78,53,37,62,73,33,40,78,47,74,51,41,46,31,47,67,62,52,95,97,41,54,14,35,40,38,41,36,41,32,35,40,53,89,90,53,76,74,44,80,49,70,50,70,31,58,32,59,69,76,70,70,72,74,75,54,47,65,38,73,76,51,64,64,44,44,73,37,66,53,25,89,55,95,67,93,55,70,38,68,45,40,55,37,98,65,75,54,85,60,71,42,38,83,76,59,26,35,24,34,48,35,94,69,32,40,78,55,78,71,40,42,40,73,66,81,40,48,64,38,86,67,42,71,60,50,46,68,37,69,54,21,58,58,87,53,93,53,70,39,70,38,40,84,42,96,66,73,56,84,63,72,43,37,86,77,60,22,35,26,31,47,36,96,67,33,41,76,59,83,85,36,41,41,76,64,81,40,47,59,38,76,74,83,62,63,59,40,43,74,35,92,67,26,74,53,90,56,93,53,71,39,64,50,43,62,33,74,59,73,73,91,70,62,24,36,21,20,31,34,95,68,32,40,67,53,96,71,41,39,40,71,68,76,84,72,69,66,64,78,78,80,89,55,101,65,90,61,73,53,75,44,60,36,92,84,81,50,76,58,79,51,66,88,74,98,72,82,96,73,93,66,74,71,47,77,39,80,91,77,68,43,74,53,64,73,70,85,82,86,86,72,91,79,67,100,83,76,90,81,76,83,57,80,82,81,70,73,87,78,72,61,90,90,70,80,87,56,104,79,66,86,76,81,79,74,64,103,74,84,60,106,62,85,86,80,82,84,81,80,83,82,66,83,60,96,85,55,88,65,74,75,71,90,64,86,36,82,56,64,82,84,89,87,84,88,67,99,84,67,97,75,86,88,82,83,76,22,45,72,61,86,80,82,71,80,71,74,135

Foldseek 3Di:
DVVVVVVVVVVVPDDPPPPDDPVRVVVVVVVVVVVVVVVVVVVVVVVVVVVQVVQVVQQVVLVVQVQVVVQVQQQQWDWDDDPPWKDWLPDPLVRKTWIQRPVVQWTKIWHQDQVQLFIKIWTAPDGDNHRVVNPRSPDRTDIDTSGHSFWNDKTKIKGPDDQVRFIKMKIKTFGHDDPDDTDIDIDMHTHPRCPPPPQAAAPDDAPQWDAWPLLGDDDDHHHHAAEDCDADPPTNDPPHNYIYGHPQWDDDGRYTDGDQAEADLAEPQKDWFPLLSPPDPHHHHAAEDPDADPPGNDPPGRYMYGHPQFDDDDRYTHGDQEAADDDDAPQWAADPCLGDPDPHHHYAFEDCDDDPHHNYTHHHPQFGDDPRHTHGPFFWWDDWDDDDPDFDWDWTDGPPDAIDTDGDDPDDDDDDDWDQDPVVRYIDDDDDDDDDDDDPPDDDWTDDTDGPVVPDPDDDDDPPDPPDGDTPDDDPDDPPPPDDDFDDDPPDQAGADFDAWDDDDDDDDDDDDDDDDDDDGTDGDGDGDRDDD

Sequence (533 aa):
MKQKIENILKKKKSLNRKGFSLPETLVAILIFSIVMTMLSGSFASFLKVHIAEKNNQKALEGAQYALNLMEKTIRTSVLSTTNGSTLVFAGADQGKIKLFDNSQSKCLAYLYDSAEMKIKMLTKVTSDVDIDGCGNFSDGYVTTDLTAANIISVAADGKVSSVGDPGKISISLTVKEGNGQPMVVGTTASLRAFDPAPAPVCTAQPANATMCDGDSIGFFLDTSSTVVDSCSSPLGSNPKCEFKCNAGYVKSGNSCVPIIYTCINYPSHASVCPADISGLVANQDAIAVNTCSVPQGSDPKCEYKCDTGYVAVGNSCVLQTFSCTGSIPSNATLCAGDDTGLSTDQSRTSVDSCTAAKCEYACNAGYGLSGGACLENNVYFSGFIERSTGYGSFWYSGNGKNSMTGMRSDYAYAPTEIRYDQALKKFTGGVYAFGVPFEDDCNRFVSYEMLSSDLSIGRVPSHSDNFTLYGDNWTCGSINNTGGGIKIDPVGESISGQIYFTGGSTDVWLTPSGNSINGSGGAWGTINVEFKP